Protein AF-A0A2E2TMW9-F1 (afdb_monomer_lite)

Structure (mmCIF, N/CA/C/O backbone):
data_AF-A0A2E2TMW9-F1
#
_entry.id   AF-A0A2E2TMW9-F1
#
loop_
_atom_site.group_PDB
_atom_site.id
_atom_site.type_symbol
_atom_site.label_atom_id
_atom_site.label_alt_id
_atom_site.label_comp_id
_atom_site.label_asym_id
_atom_site.label_entity_id
_atom_site.label_seq_id
_atom_site.pdbx_PDB_ins_code
_atom_site.Cartn_x
_atom_site.Cartn_y
_atom_site.Cartn_z
_atom_site.occupancy
_atom_site.B_iso_or_equiv
_atom_site.auth_seq_id
_atom_site.auth_comp_id
_atom_site.auth_asym_id
_atom_site.auth_atom_id
_atom_site.pdbx_PDB_model_num
ATOM 1 N N . MET A 1 1 ? 79.945 7.217 -1.924 1.00 34.94 1 MET A N 1
ATOM 2 C CA . MET A 1 1 ? 81.058 6.310 -2.303 1.00 34.94 1 MET A CA 1
ATOM 3 C C . MET A 1 1 ? 81.121 5.171 -1.291 1.00 34.94 1 MET A C 1
ATOM 5 O O . MET A 1 1 ? 80.920 5.450 -0.118 1.00 34.94 1 MET A O 1
ATOM 9 N N . PRO A 1 2 ? 81.222 3.909 -1.734 1.00 51.88 2 PRO A N 1
ATOM 10 C CA . PRO A 1 2 ? 79.998 3.141 -1.955 1.00 51.88 2 PRO A CA 1
ATOM 11 C C . PRO A 1 2 ? 79.803 1.956 -1.001 1.00 51.88 2 PRO A C 1
ATOM 13 O O . PRO A 1 2 ? 80.744 1.365 -0.477 1.00 51.88 2 PRO A O 1
ATOM 16 N N . TRP A 1 3 ? 78.522 1.627 -0.842 1.00 29.58 3 TRP A N 1
ATOM 17 C CA . TRP A 1 3 ? 77.993 0.394 -0.279 1.00 29.58 3 TRP A CA 1
ATOM 18 C C . TRP A 1 3 ? 78.174 -0.792 -1.232 1.00 29.58 3 TRP A C 1
ATOM 20 O O . TRP A 1 3 ? 78.265 -0.637 -2.450 1.00 29.58 3 TRP A O 1
ATOM 30 N N . LYS A 1 4 ? 78.235 -1.980 -0.627 1.00 37.50 4 LYS A N 1
ATOM 31 C CA . LYS A 1 4 ? 78.479 -3.278 -1.251 1.00 37.50 4 LYS A CA 1
ATOM 32 C C . LYS A 1 4 ? 77.195 -3.897 -1.818 1.00 37.50 4 LYS A C 1
ATOM 34 O O . LYS A 1 4 ? 76.182 -3.956 -1.138 1.00 37.50 4 LYS A O 1
ATOM 39 N N . SER A 1 5 ? 77.348 -4.406 -3.036 1.00 34.12 5 SER A N 1
ATOM 40 C CA . SER A 1 5 ? 76.892 -5.696 -3.571 1.00 34.12 5 SER A CA 1
ATOM 41 C C . SER A 1 5 ? 75.436 -6.149 -3.406 1.00 34.12 5 SER A C 1
ATOM 43 O O . SER A 1 5 ? 75.001 -6.638 -2.370 1.00 34.12 5 SER A O 1
ATOM 45 N N . LEU A 1 6 ? 74.785 -6.135 -4.568 1.00 30.52 6 LEU A N 1
ATOM 46 C CA . LEU A 1 6 ? 73.664 -6.947 -5.024 1.00 30.52 6 LEU A CA 1
ATOM 47 C C . LEU A 1 6 ? 73.906 -8.459 -4.813 1.00 30.52 6 LEU A C 1
ATOM 49 O O . LEU A 1 6 ? 74.955 -8.982 -5.189 1.00 30.52 6 LEU A O 1
ATOM 53 N N . THR A 1 7 ? 72.910 -9.191 -4.317 1.00 30.06 7 THR A N 1
ATOM 54 C CA . THR A 1 7 ? 72.720 -10.617 -4.637 1.00 30.06 7 THR A CA 1
ATOM 55 C C . THR A 1 7 ? 71.220 -10.888 -4.664 1.00 30.06 7 THR A C 1
ATOM 57 O O . THR A 1 7 ? 70.559 -10.908 -3.632 1.00 30.06 7 THR A O 1
ATOM 60 N N . ILE A 1 8 ? 70.690 -11.033 -5.877 1.00 32.06 8 ILE A N 1
ATOM 61 C CA . ILE A 1 8 ? 69.315 -11.439 -6.162 1.00 32.06 8 ILE A CA 1
ATOM 62 C C . ILE A 1 8 ? 69.319 -12.965 -6.238 1.00 32.06 8 ILE A C 1
ATOM 64 O O . ILE A 1 8 ? 70.022 -13.534 -7.072 1.00 32.06 8 ILE A O 1
ATOM 68 N N . VAL A 1 9 ? 68.536 -13.619 -5.384 1.00 30.58 9 VAL A N 1
ATOM 69 C CA . VAL A 1 9 ? 68.186 -15.035 -5.535 1.00 30.58 9 VAL A CA 1
ATOM 70 C C . VAL A 1 9 ? 66.706 -15.089 -5.892 1.00 30.58 9 VAL A C 1
ATOM 72 O O . VAL A 1 9 ? 65.850 -14.741 -5.083 1.00 30.58 9 VAL A O 1
ATOM 75 N N . MET A 1 10 ? 66.422 -15.492 -7.131 1.00 29.56 10 MET A N 1
ATOM 76 C CA . MET A 1 10 ? 65.091 -15.894 -7.581 1.00 29.56 10 MET A CA 1
ATOM 77 C C . MET A 1 10 ? 64.688 -17.181 -6.858 1.00 29.56 10 MET A C 1
ATOM 79 O O . MET A 1 10 ? 65.389 -18.186 -6.972 1.00 29.56 10 MET A O 1
ATOM 83 N N . PHE A 1 11 ? 63.525 -17.181 -6.212 1.00 27.12 11 PHE A N 1
ATOM 84 C CA . PHE A 1 11 ? 62.758 -18.402 -5.986 1.00 27.12 11 PHE A CA 1
ATOM 85 C C . PHE A 1 11 ? 61.402 -18.260 -6.672 1.00 27.12 11 PHE A C 1
ATOM 87 O O . PHE A 1 11 ? 60.582 -17.421 -6.307 1.00 27.12 11 PHE A O 1
ATOM 94 N N . ILE A 1 12 ? 61.208 -19.083 -7.701 1.00 33.22 12 ILE A N 1
ATOM 95 C CA . ILE A 1 12 ? 59.907 -19.390 -8.283 1.00 33.22 12 ILE A CA 1
ATOM 96 C C . ILE A 1 12 ? 59.265 -20.430 -7.368 1.00 33.22 12 ILE A C 1
ATOM 98 O O . ILE A 1 12 ? 59.800 -21.529 -7.234 1.00 33.22 12 ILE A O 1
ATOM 102 N N . SER A 1 13 ? 58.111 -20.096 -6.797 1.00 27.69 13 SER A N 1
ATOM 103 C CA . SER A 1 13 ? 57.214 -21.062 -6.166 1.00 27.69 13 SER A CA 1
ATOM 104 C C . SER A 1 13 ? 55.786 -20.739 -6.586 1.00 27.69 13 SER A C 1
ATOM 106 O O . SER A 1 13 ? 55.178 -19.794 -6.094 1.00 27.69 13 SER A O 1
ATOM 108 N N . ILE A 1 14 ? 55.267 -21.529 -7.524 1.00 36.78 14 ILE A N 1
ATOM 109 C CA . ILE A 1 14 ? 53.832 -21.663 -7.769 1.00 36.78 14 ILE A CA 1
ATOM 110 C C . ILE A 1 14 ? 53.319 -22.688 -6.758 1.00 36.78 14 ILE A C 1
ATOM 112 O O . ILE A 1 14 ? 53.738 -23.843 -6.803 1.00 36.78 14 ILE A O 1
ATOM 116 N N . LEU A 1 15 ? 52.405 -22.276 -5.878 1.00 28.11 15 LEU A N 1
ATOM 117 C CA . LEU A 1 15 ? 51.431 -23.170 -5.253 1.00 28.11 15 LEU A CA 1
ATOM 118 C C . LEU A 1 15 ? 50.238 -22.364 -4.726 1.00 28.11 15 LEU A C 1
ATOM 120 O O . LEU A 1 15 ? 50.381 -21.406 -3.974 1.00 28.11 15 LEU A O 1
ATOM 124 N N . VAL A 1 16 ? 49.066 -22.775 -5.198 1.00 38.34 16 VAL A N 1
ATOM 125 C CA . VAL A 1 16 ? 47.732 -22.291 -4.852 1.00 38.34 16 VAL A CA 1
ATOM 126 C C . VAL A 1 16 ? 47.323 -22.864 -3.494 1.00 38.34 16 VAL A C 1
ATOM 128 O O . VAL A 1 16 ? 47.283 -24.081 -3.353 1.00 38.34 16 VAL A O 1
ATOM 131 N N . SER A 1 17 ? 46.959 -22.002 -2.543 1.00 32.59 17 SER A N 1
ATOM 132 C CA . SER A 1 17 ? 45.910 -22.232 -1.530 1.00 32.59 17 SER A CA 1
ATOM 133 C C . SER A 1 17 ? 45.761 -20.969 -0.679 1.00 32.59 17 SER A C 1
ATOM 135 O O . SER A 1 17 ? 46.755 -20.459 -0.166 1.00 32.59 17 SER A O 1
ATOM 137 N N . GLY A 1 18 ? 44.537 -20.452 -0.570 1.00 38.44 18 GLY A N 1
ATOM 138 C CA . GLY A 1 18 ? 44.240 -19.172 0.065 1.00 38.44 18 GLY A CA 1
ATOM 139 C C . GLY A 1 18 ? 44.622 -19.085 1.542 1.00 38.44 18 GLY A C 1
ATOM 140 O O . GLY A 1 18 ? 44.447 -20.040 2.286 1.00 38.44 18 GLY A O 1
ATOM 141 N N . TYR A 1 19 ? 45.089 -17.901 1.932 1.00 31.44 19 TYR A N 1
ATOM 142 C CA . TYR A 1 19 ? 44.951 -17.299 3.257 1.00 31.44 19 TYR A CA 1
ATOM 143 C C . TYR A 1 19 ? 45.077 -15.781 3.079 1.00 31.44 19 TYR A C 1
ATOM 145 O O . TYR A 1 19 ? 46.016 -15.297 2.446 1.00 31.44 19 TYR A O 1
ATOM 153 N N . PHE A 1 20 ? 44.103 -15.042 3.610 1.00 37.00 20 PHE A N 1
ATOM 154 C CA . PHE A 1 20 ? 44.115 -13.585 3.694 1.00 37.00 20 PHE A CA 1
ATOM 155 C C . PHE A 1 20 ? 45.328 -13.125 4.512 1.00 37.00 20 PHE A C 1
ATOM 157 O O . PHE A 1 20 ? 45.448 -13.467 5.688 1.00 37.00 20 PHE A O 1
ATOM 164 N N . TYR A 1 21 ? 46.210 -12.328 3.910 1.00 31.06 21 TYR A N 1
ATOM 165 C CA . TYR A 1 21 ? 47.192 -11.541 4.651 1.00 31.06 21 TYR A CA 1
ATOM 166 C C . TYR A 1 21 ? 46.610 -10.147 4.891 1.00 31.06 21 TYR A C 1
ATOM 168 O O . TYR A 1 21 ? 46.721 -9.264 4.045 1.00 31.06 21 TYR A O 1
ATOM 176 N N . PHE A 1 22 ? 46.018 -9.935 6.067 1.00 38.12 22 PHE A N 1
ATOM 177 C CA . PHE A 1 22 ? 45.930 -8.589 6.630 1.00 38.12 22 PHE A CA 1
ATOM 178 C C . PHE A 1 22 ? 47.346 -8.174 7.044 1.00 38.12 22 PHE A C 1
ATOM 180 O O . PHE A 1 22 ? 47.905 -8.709 8.001 1.00 38.12 22 PHE A O 1
ATOM 187 N N . SER A 1 23 ? 47.956 -7.251 6.299 1.00 31.08 23 SER A N 1
ATOM 188 C CA . SER A 1 23 ? 49.197 -6.594 6.716 1.00 31.08 23 SER A CA 1
ATOM 189 C C . SER A 1 23 ? 48.853 -5.365 7.569 1.00 31.08 23 SER A C 1
ATOM 191 O O . SER A 1 23 ? 48.235 -4.437 7.047 1.00 31.08 23 SER A O 1
ATOM 193 N N . PRO A 1 24 ? 49.281 -5.280 8.844 1.00 34.59 24 PRO A N 1
ATOM 194 C CA . PRO A 1 24 ? 49.076 -4.089 9.676 1.00 34.59 24 PRO A CA 1
ATOM 195 C C . PRO A 1 24 ? 49.972 -2.904 9.269 1.00 34.59 24 PRO A C 1
ATOM 197 O O . PRO A 1 24 ? 49.915 -1.843 9.884 1.00 34.59 24 PRO A O 1
ATOM 200 N N . PHE A 1 25 ? 50.831 -3.066 8.258 1.00 32.53 25 PHE A N 1
ATOM 201 C CA . PHE A 1 25 ? 51.884 -2.099 7.934 1.00 32.53 25 PHE A CA 1
ATOM 202 C C . PHE A 1 25 ? 51.445 -0.932 7.035 1.00 32.53 25 PHE A C 1
ATOM 204 O O . PHE A 1 25 ? 52.244 -0.036 6.784 1.00 32.53 25 PHE A O 1
ATOM 211 N N . VAL A 1 26 ? 50.187 -0.901 6.582 1.00 42.41 26 VAL A N 1
ATOM 212 C CA . VAL A 1 26 ? 49.644 0.216 5.778 1.00 42.41 26 VAL A CA 1
ATOM 213 C C . VAL A 1 26 ? 49.027 1.319 6.659 1.00 42.41 26 VAL A C 1
ATOM 215 O O . VAL A 1 26 ? 48.843 2.446 6.213 1.00 42.41 26 VAL A O 1
ATOM 218 N N . PHE A 1 27 ? 48.783 1.058 7.949 1.00 37.12 27 PHE A N 1
ATOM 219 C CA . PHE A 1 27 ? 48.045 1.990 8.814 1.00 37.12 27 PHE A CA 1
ATOM 220 C C . PHE A 1 27 ? 48.839 3.228 9.274 1.00 37.12 27 PHE A C 1
ATOM 222 O O . PHE A 1 27 ? 48.240 4.197 9.729 1.00 37.12 27 PHE A O 1
ATOM 229 N N . LEU A 1 28 ? 50.171 3.228 9.153 1.00 36.16 28 LEU A N 1
ATOM 230 C CA . LEU A 1 28 ? 51.030 4.283 9.715 1.00 36.16 28 LEU A CA 1
ATOM 231 C C . LEU A 1 28 ? 51.406 5.413 8.742 1.00 36.16 28 LEU A C 1
ATOM 233 O O . LEU A 1 28 ? 51.935 6.419 9.194 1.00 36.16 28 LEU A O 1
ATOM 237 N N . ASN A 1 29 ? 51.056 5.310 7.454 1.00 36.38 29 ASN A N 1
ATOM 238 C CA . ASN A 1 29 ? 51.179 6.426 6.497 1.00 36.38 29 ASN A CA 1
ATOM 239 C C . ASN A 1 29 ? 49.845 7.162 6.256 1.00 36.38 29 ASN A C 1
ATOM 241 O O . ASN A 1 29 ? 49.767 8.047 5.410 1.00 36.38 29 ASN A O 1
ATOM 245 N N . ARG A 1 30 ? 48.783 6.803 6.990 1.00 49.75 30 ARG A N 1
ATOM 246 C CA . ARG A 1 30 ? 47.387 7.149 6.670 1.00 49.75 30 ARG A CA 1
ATOM 247 C C . ARG A 1 30 ? 46.986 8.610 6.960 1.00 49.75 30 ARG A C 1
ATOM 249 O O . ARG A 1 30 ? 45.832 8.947 6.737 1.00 49.75 30 ARG A O 1
ATOM 256 N N . VAL A 1 31 ? 47.889 9.467 7.458 1.00 47.03 31 VAL A N 1
ATOM 257 C CA . VAL A 1 31 ? 47.536 10.816 7.968 1.00 47.03 31 VAL A CA 1
ATOM 258 C C . VAL A 1 31 ? 48.386 11.971 7.395 1.00 47.03 31 VAL A C 1
ATOM 260 O O . VAL A 1 31 ? 48.026 13.124 7.595 1.00 47.03 31 VAL A O 1
ATOM 263 N N . GLU A 1 32 ? 49.476 11.737 6.651 1.00 50.75 32 GLU A N 1
ATOM 264 C CA . GLU A 1 32 ? 50.462 12.819 6.416 1.00 50.75 32 GLU A CA 1
ATOM 265 C C . GLU A 1 32 ? 50.444 13.536 5.050 1.00 50.75 32 GLU A C 1
ATOM 267 O O . GLU A 1 32 ? 51.044 14.605 4.960 1.00 50.75 32 GLU A O 1
ATOM 272 N N . SER A 1 33 ? 49.773 13.049 3.995 1.00 56.66 33 SER A N 1
ATOM 273 C CA . SER A 1 33 ? 49.903 13.671 2.656 1.00 56.66 33 SER A CA 1
ATOM 274 C C . SER A 1 33 ? 48.793 14.645 2.244 1.00 56.66 33 SER A C 1
ATOM 276 O O . SER A 1 33 ? 49.037 15.475 1.374 1.00 56.66 33 SER A O 1
ATOM 278 N N . GLY A 1 34 ? 47.587 14.573 2.823 1.00 62.19 34 GLY A N 1
ATOM 279 C CA . GLY A 1 34 ? 46.435 15.372 2.364 1.00 62.19 34 GLY A CA 1
ATOM 280 C C . GLY A 1 34 ? 45.971 15.063 0.930 1.00 62.19 34 GLY A C 1
ATOM 281 O O . GLY A 1 34 ? 45.091 15.749 0.421 1.00 62.19 34 GLY A O 1
ATOM 282 N N . GLU A 1 35 ? 46.550 14.045 0.287 1.00 75.31 35 GLU A N 1
ATOM 283 C CA . GLU A 1 35 ? 46.150 13.568 -1.035 1.00 75.31 35 GLU A CA 1
ATOM 284 C C . GLU A 1 35 ? 45.103 12.451 -0.906 1.00 75.31 35 GLU A C 1
ATOM 286 O O . GLU A 1 35 ? 45.213 11.620 0.007 1.00 75.31 35 GLU A O 1
ATOM 291 N N . PRO A 1 36 ? 44.109 12.405 -1.809 1.00 83.12 36 PRO A N 1
ATOM 292 C CA . PRO A 1 36 ? 43.132 11.327 -1.842 1.00 83.12 36 PRO A CA 1
ATOM 293 C C . PRO A 1 36 ? 43.779 9.946 -2.003 1.00 83.12 36 PRO A C 1
ATOM 295 O O . PRO A 1 36 ? 44.770 9.781 -2.717 1.00 83.12 36 PRO A O 1
ATOM 298 N N . GLN A 1 37 ? 43.222 8.942 -1.326 1.00 87.75 37 GLN A N 1
ATOM 299 C CA . GLN A 1 37 ? 43.720 7.566 -1.349 1.00 87.75 37 GLN A CA 1
ATOM 300 C C . GLN A 1 37 ? 42.972 6.737 -2.393 1.00 87.75 37 GLN A C 1
ATOM 302 O O . GLN A 1 37 ? 41.764 6.877 -2.547 1.00 87.75 37 GLN A O 1
ATOM 307 N N . ALA A 1 38 ? 43.677 5.823 -3.062 1.00 93.38 38 ALA A N 1
ATOM 308 C CA . ALA A 1 38 ? 43.037 4.847 -3.936 1.00 93.38 38 ALA A CA 1
ATOM 309 C C . ALA A 1 38 ? 42.297 3.779 -3.107 1.00 93.38 38 ALA A C 1
ATOM 311 O O . ALA A 1 38 ? 42.906 3.108 -2.269 1.00 93.38 38 ALA A O 1
ATOM 312 N N . LEU A 1 39 ? 41.001 3.611 -3.365 1.00 95.06 39 LEU A N 1
ATOM 313 C CA . LEU A 1 39 ? 40.138 2.569 -2.809 1.00 95.06 39 LEU A CA 1
ATOM 314 C C . LEU A 1 39 ? 39.858 1.516 -3.881 1.00 95.06 39 LEU A C 1
ATOM 316 O O . LEU A 1 39 ? 39.553 1.859 -5.021 1.00 95.06 39 LEU A O 1
ATOM 320 N N . PHE A 1 40 ? 39.944 0.233 -3.528 1.00 95.19 40 PHE A N 1
ATOM 321 C CA . PHE A 1 40 ? 39.734 -0.868 -4.467 1.00 95.19 40 PHE A CA 1
ATOM 322 C C . PHE A 1 40 ? 38.542 -1.716 -4.041 1.00 95.19 40 PHE A C 1
ATOM 324 O O . PHE A 1 40 ? 38.602 -2.379 -3.011 1.00 95.19 40 PHE A O 1
ATOM 331 N N . VAL A 1 41 ? 37.488 -1.739 -4.857 1.00 96.50 41 VAL A N 1
ATOM 332 C CA . VAL A 1 41 ? 36.241 -2.453 -4.546 1.00 96.50 41 VAL A CA 1
ATOM 333 C C . VAL A 1 41 ? 35.978 -3.515 -5.609 1.00 96.50 41 VAL A C 1
ATOM 335 O O . VAL A 1 41 ? 35.928 -3.221 -6.804 1.00 96.50 41 VAL A O 1
ATOM 338 N N . ASP A 1 42 ? 35.828 -4.769 -5.191 1.00 95.75 42 ASP A N 1
ATOM 339 C CA . ASP A 1 42 ? 35.560 -5.906 -6.077 1.00 95.75 42 ASP A CA 1
ATOM 340 C C . ASP A 1 42 ? 34.051 -6.187 -6.141 1.00 95.75 42 ASP A C 1
ATOM 342 O O . ASP A 1 42 ? 33.489 -6.882 -5.289 1.00 95.75 42 ASP A O 1
ATOM 346 N N . LEU A 1 43 ? 33.393 -5.615 -7.152 1.00 95.69 43 LEU A N 1
ATOM 347 C CA . LEU A 1 43 ? 31.945 -5.711 -7.333 1.00 95.69 43 LEU A CA 1
ATOM 348 C C . LEU A 1 43 ? 31.574 -7.050 -7.979 1.00 95.69 43 LEU A C 1
ATOM 350 O O . LEU A 1 43 ? 32.095 -7.410 -9.040 1.00 95.69 43 LEU A O 1
ATOM 354 N N . LYS A 1 44 ? 30.666 -7.795 -7.342 1.00 93.56 44 LYS A N 1
ATOM 355 C CA . LYS A 1 44 ? 30.315 -9.167 -7.736 1.00 93.56 44 LYS A CA 1
ATOM 356 C C . LYS A 1 44 ? 29.085 -9.208 -8.614 1.00 93.56 44 LYS A C 1
ATOM 358 O O . LYS A 1 44 ? 28.161 -8.441 -8.415 1.00 93.56 44 LYS A O 1
ATOM 363 N N . ASP A 1 45 ? 29.071 -10.158 -9.541 1.00 90.62 45 ASP A N 1
ATOM 364 C CA . ASP A 1 45 ? 27.898 -10.451 -10.363 1.00 90.62 45 ASP A CA 1
ATOM 365 C C . ASP A 1 45 ? 26.663 -10.743 -9.490 1.00 90.62 45 ASP A C 1
ATOM 367 O O . ASP A 1 45 ? 26.781 -11.405 -8.456 1.00 90.62 45 ASP A O 1
ATOM 371 N N . GLY A 1 46 ? 25.498 -10.229 -9.896 1.00 84.69 46 GLY A N 1
ATOM 372 C CA . GLY A 1 46 ? 24.235 -10.346 -9.152 1.00 84.69 46 GLY A CA 1
ATOM 373 C C . GLY A 1 46 ? 24.058 -9.368 -7.982 1.00 84.69 46 GLY A C 1
ATOM 374 O O . GLY A 1 46 ? 23.147 -9.548 -7.175 1.00 84.69 46 GLY A O 1
ATOM 375 N N . TYR A 1 47 ? 24.926 -8.361 -7.838 1.00 91.00 47 TYR A N 1
ATOM 376 C CA . TYR A 1 47 ? 24.665 -7.250 -6.921 1.00 91.00 47 TYR A CA 1
ATOM 377 C C . TYR A 1 47 ? 23.593 -6.325 -7.492 1.00 91.00 47 TYR A C 1
ATOM 379 O O . TYR A 1 47 ? 23.774 -5.777 -8.571 1.00 91.00 47 TYR A O 1
ATOM 387 N N . ASN A 1 48 ? 22.547 -6.074 -6.707 1.00 86.75 48 ASN A N 1
ATOM 388 C CA . ASN A 1 48 ? 21.635 -4.970 -6.975 1.00 86.75 48 ASN A CA 1
ATOM 389 C C . ASN A 1 48 ? 22.191 -3.642 -6.416 1.00 86.75 48 ASN A C 1
ATOM 391 O O . ASN A 1 48 ? 23.173 -3.640 -5.668 1.00 86.75 48 ASN A O 1
ATOM 395 N N . HIS A 1 49 ? 21.537 -2.508 -6.687 1.00 88.50 49 HIS A N 1
ATOM 396 C CA . HIS A 1 49 ? 21.951 -1.192 -6.172 1.00 88.50 49 HIS A CA 1
ATOM 397 C C . HIS A 1 49 ? 22.171 -1.142 -4.652 1.00 88.50 49 HIS A C 1
ATOM 399 O O . HIS A 1 49 ? 23.108 -0.492 -4.192 1.00 88.50 49 HIS A O 1
ATOM 405 N N . LYS A 1 50 ? 21.370 -1.867 -3.861 1.00 88.50 50 LYS A N 1
ATOM 406 C CA . LYS A 1 50 ? 21.558 -1.947 -2.405 1.00 88.50 50 LYS A CA 1
ATOM 407 C C . LYS A 1 50 ? 22.838 -2.701 -2.034 1.00 88.50 50 LYS A C 1
ATOM 409 O O . LYS A 1 50 ? 23.582 -2.253 -1.166 1.00 88.50 50 LYS A O 1
ATOM 414 N N . ALA A 1 51 ? 23.111 -3.830 -2.687 1.00 91.19 51 ALA A N 1
ATOM 415 C CA . ALA A 1 51 ? 24.340 -4.594 -2.477 1.00 91.19 51 ALA A CA 1
ATOM 416 C C . ALA A 1 51 ? 25.584 -3.820 -2.948 1.00 91.19 51 ALA A C 1
ATOM 418 O O . ALA A 1 51 ? 26.604 -3.840 -2.260 1.00 91.19 51 ALA A O 1
ATOM 419 N N . LEU A 1 52 ? 25.484 -3.094 -4.069 1.00 93.75 52 LEU A N 1
ATOM 420 C CA . LEU A 1 52 ? 26.515 -2.162 -4.536 1.00 93.75 52 LEU A CA 1
ATOM 421 C C . LEU A 1 52 ? 26.786 -1.074 -3.496 1.00 93.75 52 LEU A C 1
ATOM 423 O O . LEU A 1 52 ? 27.936 -0.877 -3.110 1.00 93.75 52 LEU A O 1
ATOM 427 N N . SER A 1 53 ? 25.725 -0.423 -3.013 1.00 94.25 53 SER A N 1
ATOM 428 C CA . SER A 1 53 ? 25.803 0.628 -1.999 1.00 94.25 53 SER A CA 1
ATOM 429 C C . SER A 1 53 ? 26.520 0.148 -0.745 1.00 94.25 53 SER A C 1
ATOM 431 O O . SER A 1 53 ? 27.402 0.843 -0.261 1.00 94.25 53 SER A O 1
ATOM 433 N N . TYR A 1 54 ? 26.185 -1.046 -0.250 1.00 93.31 54 TYR A N 1
ATOM 434 C CA . TYR A 1 54 ? 26.823 -1.613 0.936 1.00 93.31 54 TYR A CA 1
ATOM 435 C C . TYR A 1 54 ? 28.304 -1.939 0.689 1.00 93.31 54 TYR A C 1
ATOM 437 O O . TYR A 1 54 ? 29.164 -1.557 1.475 1.00 93.31 54 TYR A O 1
ATOM 445 N N . ALA A 1 55 ? 28.620 -2.612 -0.424 1.00 94.19 55 ALA A N 1
ATOM 446 C CA . ALA A 1 55 ? 29.990 -3.025 -0.729 1.00 94.19 55 ALA A CA 1
ATOM 447 C C . ALA A 1 55 ? 30.939 -1.834 -0.937 1.00 94.19 55 ALA A C 1
ATOM 449 O O . ALA A 1 55 ? 32.106 -1.897 -0.562 1.00 94.19 55 ALA A O 1
ATOM 450 N N . ILE A 1 56 ? 30.448 -0.755 -1.545 1.00 95.88 56 ILE A N 1
ATOM 451 C CA . ILE A 1 56 ? 31.219 0.476 -1.742 1.00 95.88 56 ILE A CA 1
ATOM 452 C C . ILE A 1 56 ? 31.255 1.285 -0.446 1.00 95.88 56 ILE A C 1
ATOM 454 O O . ILE A 1 56 ? 32.319 1.750 -0.041 1.00 95.88 56 ILE A O 1
ATOM 458 N N . GLY A 1 57 ? 30.106 1.423 0.215 1.00 94.81 57 GLY A N 1
ATOM 459 C CA . GLY A 1 57 ? 29.968 2.177 1.452 1.00 94.81 57 GLY A CA 1
ATOM 460 C C . GLY A 1 57 ? 30.865 1.652 2.569 1.00 94.81 57 GLY A C 1
ATOM 461 O O . GLY A 1 57 ? 31.435 2.457 3.299 1.00 94.81 57 GLY A O 1
ATOM 462 N N . GLU A 1 58 ? 31.082 0.336 2.652 1.00 93.38 58 GLU A N 1
ATOM 463 C CA . GLU A 1 58 ? 32.016 -0.276 3.608 1.00 93.38 58 GLU A CA 1
ATOM 464 C C . GLU A 1 58 ? 33.464 0.216 3.409 1.00 93.38 58 GLU A C 1
ATOM 466 O O . GLU A 1 58 ? 34.150 0.530 4.382 1.00 93.38 58 GLU A O 1
ATOM 471 N N . GLU A 1 59 ? 33.917 0.356 2.159 1.00 93.81 59 GLU A N 1
ATOM 472 C CA . GLU A 1 59 ? 35.278 0.809 1.826 1.00 93.81 59 GLU A CA 1
ATOM 473 C C . GLU A 1 59 ? 35.444 2.332 1.960 1.00 93.81 59 GLU A C 1
ATOM 475 O O . GLU A 1 59 ? 36.512 2.816 2.349 1.00 93.81 59 GLU A O 1
ATOM 480 N N . PHE A 1 60 ? 34.384 3.097 1.683 1.00 93.62 60 PHE A N 1
ATOM 481 C CA . PHE A 1 60 ? 34.360 4.556 1.839 1.00 93.62 60 PHE A CA 1
ATOM 482 C C . PHE A 1 60 ? 34.047 5.022 3.271 1.00 93.62 60 PHE A C 1
ATOM 484 O O . PHE A 1 60 ? 34.331 6.169 3.619 1.00 93.62 60 PHE A O 1
ATOM 491 N N . GLY A 1 61 ? 33.472 4.157 4.109 1.00 92.62 61 GLY A N 1
ATOM 492 C CA . GLY A 1 61 ? 32.948 4.523 5.426 1.00 92.62 61 GLY A CA 1
ATOM 493 C C . GLY A 1 61 ? 31.671 5.370 5.362 1.00 92.62 61 GLY A C 1
ATOM 494 O O . GLY A 1 61 ? 31.494 6.258 6.196 1.00 92.62 61 GLY A O 1
ATOM 495 N N . TRP A 1 62 ? 30.814 5.133 4.367 1.00 94.06 62 TRP A N 1
ATOM 496 C CA . TRP A 1 62 ? 29.561 5.868 4.170 1.00 94.06 62 TRP A CA 1
ATOM 497 C C . TRP A 1 62 ? 28.542 5.625 5.286 1.00 94.06 62 TRP A C 1
ATOM 499 O O . TRP A 1 62 ? 28.425 4.526 5.830 1.00 94.06 62 TRP A O 1
ATOM 509 N N . GLY A 1 63 ? 27.793 6.679 5.618 1.00 90.19 63 GLY A N 1
ATOM 510 C CA . GLY A 1 63 ? 26.607 6.586 6.466 1.00 90.19 63 GLY A CA 1
ATOM 511 C C . GLY A 1 63 ? 25.339 6.301 5.657 1.00 90.19 63 GLY A C 1
ATOM 512 O O . GLY A 1 63 ? 25.355 6.281 4.428 1.00 90.19 63 GLY A O 1
ATOM 513 N N . MET A 1 64 ? 24.208 6.150 6.353 1.00 90.50 64 MET A N 1
ATOM 514 C CA . MET A 1 64 ? 22.907 5.872 5.721 1.00 90.50 64 MET A CA 1
ATOM 515 C C . MET A 1 64 ? 22.507 6.924 4.671 1.00 90.50 64 MET A C 1
ATOM 517 O O . MET A 1 64 ? 21.915 6.574 3.652 1.00 90.50 64 MET A O 1
ATOM 521 N N . ASP A 1 65 ? 22.838 8.199 4.899 1.00 92.00 65 ASP A N 1
ATOM 522 C CA . ASP A 1 65 ? 22.513 9.287 3.969 1.00 92.00 65 ASP A CA 1
ATOM 523 C C . ASP A 1 65 ? 23.323 9.190 2.668 1.00 92.00 65 ASP A C 1
ATOM 525 O O . ASP A 1 65 ? 22.766 9.343 1.582 1.00 92.00 65 ASP A O 1
ATOM 529 N N . ASP A 1 66 ? 24.616 8.870 2.760 1.00 93.69 66 ASP A N 1
ATOM 530 C CA . ASP A 1 66 ? 25.493 8.691 1.598 1.00 93.69 66 ASP A CA 1
ATOM 531 C C . ASP A 1 66 ? 25.105 7.447 0.789 1.00 93.69 66 ASP A C 1
ATOM 533 O O . ASP A 1 66 ? 25.068 7.489 -0.440 1.00 93.69 66 ASP A O 1
ATOM 537 N N . GLU A 1 67 ? 24.749 6.351 1.468 1.00 92.31 67 GLU A N 1
ATOM 538 C CA . GLU A 1 67 ? 24.227 5.138 0.826 1.00 92.31 67 GLU A CA 1
ATOM 539 C C . GLU A 1 67 ? 22.918 5.406 0.073 1.00 92.31 67 GLU A C 1
ATOM 541 O O . GLU A 1 67 ? 22.705 4.892 -1.031 1.00 92.31 67 GLU A O 1
ATOM 546 N N . LYS A 1 68 ? 22.028 6.221 0.650 1.00 89.75 68 LYS A N 1
ATOM 547 C CA . LYS A 1 68 ? 20.783 6.632 -0.004 1.00 89.75 68 LYS A CA 1
ATOM 548 C C . LYS A 1 68 ? 21.069 7.515 -1.220 1.00 89.75 68 LYS A C 1
ATOM 550 O O . LYS A 1 68 ? 20.544 7.240 -2.298 1.00 89.75 68 LYS A O 1
ATOM 555 N N . LEU A 1 69 ? 21.943 8.511 -1.067 1.00 92.38 69 LEU A N 1
ATOM 556 C CA . LEU A 1 69 ? 22.382 9.387 -2.156 1.00 92.38 69 LEU A CA 1
ATOM 557 C C . LEU A 1 69 ? 23.015 8.594 -3.303 1.00 92.38 69 LEU A C 1
ATOM 559 O O . LEU A 1 69 ? 22.721 8.863 -4.465 1.00 92.38 69 LEU A O 1
ATOM 563 N N . PHE A 1 70 ? 23.850 7.598 -2.996 1.00 95.25 70 PHE A N 1
ATOM 564 C CA . PHE A 1 70 ? 24.437 6.712 -3.999 1.00 95.25 70 PHE A CA 1
ATOM 565 C C . PHE A 1 70 ? 23.359 5.951 -4.775 1.00 95.25 70 PHE A C 1
ATOM 567 O O . PHE A 1 70 ? 23.382 5.943 -6.005 1.00 95.25 70 PHE A O 1
ATOM 574 N N . GLN A 1 71 ? 22.409 5.330 -4.068 1.00 91.62 71 GLN A N 1
ATOM 575 C CA . GLN A 1 71 ? 21.331 4.557 -4.690 1.00 91.62 71 GLN A CA 1
ATOM 576 C C . GLN A 1 71 ? 20.442 5.428 -5.585 1.00 91.62 71 GLN A C 1
ATOM 578 O O . GLN A 1 71 ? 20.072 5.003 -6.678 1.00 91.62 71 GLN A O 1
ATOM 583 N N . GLU A 1 72 ? 20.120 6.650 -5.164 1.00 90.31 72 GLU A N 1
ATOM 584 C CA . GLU A 1 72 ? 19.374 7.609 -5.986 1.00 90.31 72 GLU A CA 1
ATOM 585 C C . GLU A 1 72 ? 20.184 8.053 -7.213 1.00 90.31 72 GLU A C 1
ATOM 587 O O . GLU A 1 72 ? 19.665 8.050 -8.334 1.00 90.31 72 GLU A O 1
ATOM 592 N N . ALA A 1 73 ? 21.470 8.364 -7.025 1.00 93.56 73 ALA A N 1
ATOM 593 C CA . ALA A 1 73 ? 22.347 8.810 -8.101 1.00 93.56 73 ALA A CA 1
ATOM 594 C C . ALA A 1 73 ? 22.555 7.729 -9.166 1.00 93.56 73 ALA A C 1
ATOM 596 O O . ALA A 1 73 ? 22.407 8.012 -10.353 1.00 93.56 73 ALA A O 1
ATOM 597 N N . ILE A 1 74 ? 22.861 6.487 -8.774 1.00 93.00 74 ILE A N 1
ATOM 598 C CA . ILE A 1 74 ? 23.121 5.410 -9.738 1.00 93.00 74 ILE A CA 1
ATOM 599 C C . ILE A 1 74 ? 21.881 5.073 -10.568 1.00 93.00 74 ILE A C 1
ATOM 601 O O . ILE A 1 74 ? 22.008 4.865 -11.773 1.00 93.00 74 ILE A O 1
ATOM 605 N N . ARG A 1 75 ? 20.678 5.120 -9.980 1.00 90.56 75 ARG A N 1
ATOM 606 C CA . ARG A 1 75 ? 19.412 4.950 -10.712 1.00 90.56 75 ARG A CA 1
ATOM 607 C C . ARG A 1 75 ? 19.232 6.020 -11.783 1.00 90.56 75 ARG A C 1
ATOM 609 O O . ARG A 1 75 ? 19.014 5.685 -12.947 1.00 90.56 75 ARG A O 1
ATOM 616 N N . GLY A 1 76 ? 19.356 7.290 -11.392 1.00 90.44 76 GLY A N 1
ATOM 617 C CA . GLY A 1 76 ? 19.180 8.427 -12.296 1.00 90.44 76 GLY A CA 1
ATOM 618 C C . GLY A 1 76 ? 20.226 8.453 -13.409 1.00 90.44 76 GLY A C 1
ATOM 619 O O . GLY A 1 76 ? 19.873 8.490 -14.582 1.00 90.44 76 GLY A O 1
ATOM 620 N N . ILE A 1 77 ? 21.509 8.338 -13.053 1.00 93.56 77 ILE A N 1
ATOM 621 C CA . ILE A 1 77 ? 22.622 8.384 -14.014 1.00 93.56 77 ILE A CA 1
ATOM 622 C C . ILE A 1 77 ? 22.528 7.230 -15.016 1.00 93.56 77 ILE A C 1
ATOM 624 O O . ILE A 1 77 ? 22.706 7.444 -16.214 1.00 93.56 77 ILE A O 1
ATOM 628 N N . THR A 1 78 ? 22.226 6.012 -14.554 1.00 92.06 78 THR A N 1
ATOM 629 C CA . THR A 1 78 ? 22.072 4.859 -15.454 1.00 92.06 78 THR A CA 1
ATOM 630 C C . THR A 1 78 ? 20.910 5.068 -16.421 1.00 92.06 78 THR A C 1
ATOM 632 O O . THR A 1 78 ? 21.048 4.805 -17.617 1.00 92.06 78 THR A O 1
ATOM 635 N N . TRP A 1 79 ? 19.770 5.556 -15.924 1.00 92.06 79 TRP A N 1
ATOM 636 C CA . TRP A 1 79 ? 18.608 5.836 -16.761 1.00 92.06 79 TRP A CA 1
ATOM 637 C C . TRP A 1 79 ? 18.900 6.918 -17.799 1.00 92.06 79 TRP A C 1
ATOM 639 O O . TRP A 1 79 ? 18.631 6.721 -18.982 1.00 92.06 79 TRP A O 1
ATOM 649 N N . ASP A 1 80 ? 19.491 8.036 -17.388 1.00 92.06 80 ASP A N 1
ATOM 650 C CA . ASP A 1 80 ? 19.839 9.137 -18.285 1.00 92.06 80 ASP A CA 1
ATOM 651 C C . ASP A 1 80 ? 20.835 8.700 -19.364 1.00 92.06 80 ASP A C 1
ATOM 653 O O . ASP A 1 80 ? 20.712 9.108 -20.521 1.00 92.06 80 ASP A O 1
ATOM 657 N N . ALA A 1 81 ? 21.783 7.828 -19.009 1.00 91.69 81 ALA A N 1
ATOM 658 C CA . ALA A 1 81 ? 22.771 7.298 -19.940 1.00 91.69 81 ALA A CA 1
ATOM 659 C C . ALA A 1 81 ? 22.170 6.334 -20.978 1.00 91.69 81 ALA A C 1
ATOM 661 O O . ALA A 1 81 ? 22.601 6.348 -22.132 1.00 91.69 81 ALA A O 1
ATOM 662 N N . TYR A 1 82 ? 21.198 5.498 -20.589 1.00 91.75 82 TYR A N 1
ATOM 663 C CA . TYR A 1 82 ? 20.787 4.343 -21.399 1.00 91.75 82 TYR A CA 1
ATOM 664 C C . TYR A 1 82 ? 19.312 4.298 -21.812 1.00 91.75 82 TYR A C 1
ATOM 666 O O . TYR A 1 82 ? 18.951 3.399 -22.570 1.00 91.75 82 TYR A O 1
ATOM 674 N N . ASN A 1 83 ? 18.451 5.233 -21.396 1.00 92.06 83 ASN A N 1
ATOM 675 C CA . ASN A 1 83 ? 17.009 5.147 -21.682 1.00 92.06 83 ASN A CA 1
ATOM 676 C C . ASN A 1 83 ? 16.676 5.000 -23.180 1.00 92.06 83 ASN A C 1
ATOM 678 O O . ASN A 1 83 ? 15.823 4.186 -23.531 1.00 92.06 83 ASN A O 1
ATOM 682 N N . GLN A 1 84 ? 17.373 5.716 -24.070 1.00 93.50 84 GLN A N 1
ATOM 683 C CA . GLN A 1 84 ? 17.142 5.627 -25.515 1.00 93.50 84 GLN A CA 1
ATOM 684 C C . GLN A 1 84 ? 17.629 4.293 -26.086 1.00 93.50 84 GLN A C 1
ATOM 686 O O . GLN A 1 84 ? 16.923 3.668 -26.872 1.00 93.50 84 GLN A O 1
ATOM 691 N N . ASP A 1 85 ? 18.804 3.827 -25.659 1.00 93.69 85 ASP A N 1
ATOM 692 C CA . ASP A 1 85 ? 19.355 2.549 -26.116 1.00 93.69 85 ASP A CA 1
ATOM 693 C C . ASP A 1 85 ? 18.466 1.374 -25.666 1.00 93.69 85 ASP A C 1
ATOM 695 O O . ASP A 1 85 ? 18.212 0.445 -26.435 1.00 93.69 85 ASP A O 1
ATOM 699 N N . ILE A 1 86 ? 17.960 1.428 -24.428 1.00 93.56 86 ILE A N 1
ATOM 700 C CA . ILE A 1 86 ? 17.031 0.435 -23.878 1.00 93.56 86 ILE A CA 1
ATOM 701 C C . ILE A 1 86 ? 15.705 0.475 -24.642 1.00 93.56 86 ILE A C 1
ATOM 703 O O . ILE A 1 86 ? 15.188 -0.583 -25.001 1.00 93.56 86 ILE A O 1
ATOM 707 N N . LEU A 1 87 ? 15.174 1.668 -24.934 1.00 94.69 87 LEU A N 1
ATOM 708 C CA . LEU A 1 87 ? 13.966 1.829 -25.742 1.00 94.69 87 LEU A CA 1
ATOM 709 C C . LEU A 1 87 ? 14.129 1.174 -27.117 1.00 94.69 87 LEU A C 1
ATOM 711 O O . LEU A 1 87 ? 13.257 0.414 -27.534 1.00 94.69 87 LEU A O 1
ATOM 715 N N . GLU A 1 88 ? 15.225 1.447 -27.828 1.00 95.81 88 GLU A N 1
ATOM 716 C CA . GLU A 1 88 ? 15.480 0.862 -29.150 1.00 95.81 88 GLU A CA 1
ATOM 717 C C . GLU A 1 88 ? 15.589 -0.662 -29.090 1.00 95.81 88 GLU A C 1
ATOM 719 O O . GLU A 1 88 ? 14.995 -1.363 -29.914 1.00 95.81 88 GLU A O 1
ATOM 724 N N . TYR A 1 89 ? 16.310 -1.169 -28.093 1.00 95.19 89 TYR A N 1
ATOM 725 C CA . TYR A 1 89 ? 16.464 -2.596 -27.854 1.00 95.19 89 TYR A CA 1
ATOM 726 C C . TYR A 1 89 ? 15.119 -3.282 -27.573 1.00 95.19 89 TYR A C 1
ATOM 728 O O . TYR A 1 89 ? 14.763 -4.237 -28.263 1.00 95.19 89 TYR A O 1
ATOM 736 N N . LEU A 1 90 ? 14.334 -2.770 -26.622 1.00 95.00 90 LEU A N 1
ATOM 737 C CA . LEU A 1 90 ? 13.024 -3.328 -26.278 1.00 95.00 90 LEU A CA 1
ATOM 738 C C . LEU A 1 90 ? 12.032 -3.206 -27.430 1.00 95.00 90 LEU A C 1
ATOM 740 O O . LEU A 1 90 ? 11.246 -4.121 -27.649 1.00 95.00 90 LEU A O 1
ATOM 744 N N . THR A 1 91 ? 12.106 -2.126 -28.211 1.00 95.19 91 THR A N 1
ATOM 745 C CA . THR A 1 91 ? 11.248 -1.949 -29.387 1.00 95.19 91 THR A CA 1
ATOM 746 C C . THR A 1 91 ? 11.438 -3.078 -30.391 1.00 95.19 91 THR A C 1
ATOM 748 O O . THR A 1 91 ? 10.466 -3.572 -30.959 1.00 95.19 91 THR A O 1
ATOM 751 N N . GLN A 1 92 ? 12.687 -3.493 -30.609 1.00 94.69 92 GLN A N 1
ATOM 752 C CA . GLN A 1 92 ? 13.006 -4.600 -31.507 1.00 94.69 92 GLN A CA 1
ATOM 753 C C . GLN A 1 92 ? 12.611 -5.948 -30.898 1.00 94.69 92 GLN A C 1
ATOM 755 O O . GLN A 1 92 ? 11.981 -6.755 -31.574 1.00 94.69 92 GLN A O 1
ATOM 760 N N . GLU A 1 93 ? 12.959 -6.179 -29.632 1.00 94.88 93 GLU A N 1
ATOM 761 C CA . GLU A 1 93 ? 12.725 -7.458 -28.951 1.00 94.88 93 GLU A CA 1
ATOM 762 C C . GLU A 1 93 ? 11.240 -7.75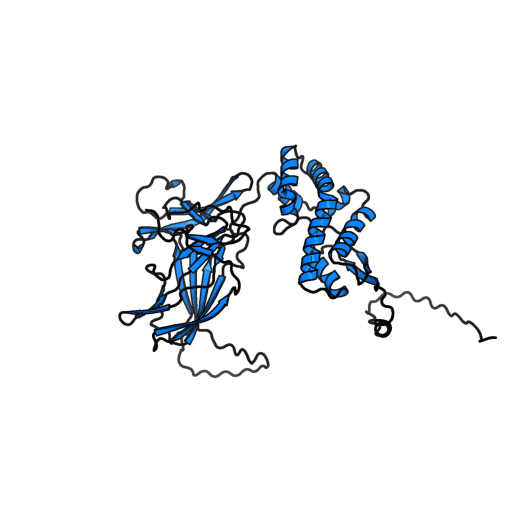4 -28.686 1.00 94.88 93 GLU A C 1
ATOM 764 O O . GLU A 1 93 ? 10.849 -8.920 -28.666 1.00 94.88 93 GLU A O 1
ATOM 769 N N . LEU A 1 94 ? 10.421 -6.720 -28.474 1.00 92.94 94 LEU A N 1
ATOM 770 C CA . LEU A 1 94 ? 9.000 -6.821 -28.104 1.00 92.94 94 LEU A CA 1
ATOM 771 C C . LEU A 1 94 ? 8.050 -6.328 -29.207 1.00 92.94 94 LEU A C 1
ATOM 773 O O . LEU A 1 94 ? 6.847 -6.177 -28.977 1.00 92.94 94 LEU A O 1
ATOM 777 N N . GLU A 1 95 ? 8.595 -6.058 -30.396 1.00 94.25 95 GLU A N 1
ATOM 778 C CA . GLU A 1 95 ? 7.854 -5.609 -31.580 1.00 94.25 95 GLU A CA 1
ATOM 779 C C . GLU A 1 95 ? 6.947 -4.390 -31.294 1.00 94.25 95 GLU A C 1
ATOM 781 O O . GLU A 1 95 ? 5.772 -4.354 -31.666 1.00 94.25 95 GLU A O 1
ATOM 786 N N . TRP A 1 96 ? 7.476 -3.383 -30.591 1.00 91.81 96 TRP A N 1
ATOM 787 C CA . TRP A 1 96 ? 6.705 -2.201 -30.188 1.00 91.81 96 TRP A CA 1
ATOM 788 C C . TRP A 1 96 ? 6.413 -1.239 -31.344 1.00 91.81 96 TRP A C 1
ATOM 790 O O . TRP A 1 96 ? 7.260 -0.977 -32.204 1.00 91.81 96 TRP A O 1
ATOM 800 N N . GLY A 1 97 ? 5.207 -0.669 -31.323 1.00 84.12 97 GLY A N 1
ATOM 801 C CA . GLY A 1 97 ? 4.792 0.431 -32.182 1.00 84.12 97 GLY A CA 1
ATOM 802 C C . GLY A 1 97 ? 5.101 1.797 -31.564 1.00 84.12 97 GLY A C 1
ATOM 803 O O . GLY A 1 97 ? 5.851 1.926 -30.603 1.00 84.12 97 GLY A O 1
ATOM 804 N N . GLU A 1 98 ? 4.538 2.856 -32.145 1.00 86.56 98 GLU A N 1
ATOM 805 C CA . GLU A 1 98 ? 4.750 4.237 -31.684 1.00 86.56 98 GLU A CA 1
ATOM 806 C C . GLU A 1 98 ? 4.198 4.474 -30.269 1.00 86.56 98 GLU A C 1
ATOM 808 O O . GLU A 1 98 ? 4.878 5.074 -29.441 1.00 86.56 98 GLU A O 1
ATOM 813 N N . LEU A 1 99 ? 3.022 3.919 -29.964 1.00 77.50 99 LEU A N 1
ATOM 814 C CA . LEU A 1 99 ? 2.347 4.101 -28.676 1.00 77.50 99 LEU A CA 1
ATOM 815 C C . LEU A 1 99 ? 3.119 3.469 -27.514 1.00 77.50 99 LEU A C 1
ATOM 817 O O . LEU A 1 99 ? 3.299 4.097 -26.475 1.00 77.50 99 LEU A O 1
ATOM 821 N N . GLU A 1 100 ? 3.617 2.245 -27.686 1.00 85.25 100 GLU A N 1
ATOM 822 C CA . GLU A 1 100 ? 4.403 1.564 -26.655 1.00 85.25 100 GLU A CA 1
ATOM 823 C C . GLU A 1 100 ? 5.724 2.295 -26.379 1.00 85.25 100 GLU A C 1
ATOM 825 O O . GLU A 1 100 ? 6.172 2.393 -25.236 1.00 85.25 100 GLU A O 1
ATOM 830 N N . ARG A 1 101 ? 6.331 2.872 -27.420 1.00 91.31 101 ARG A N 1
ATOM 831 C CA . ARG A 1 101 ? 7.557 3.663 -27.283 1.00 91.31 101 ARG A CA 1
ATOM 832 C C . ARG A 1 101 ? 7.322 4.955 -26.506 1.00 91.31 101 ARG A C 1
ATOM 834 O O . ARG A 1 101 ? 8.146 5.311 -25.666 1.00 91.31 101 ARG A O 1
ATOM 841 N N . GLU A 1 102 ? 6.210 5.639 -26.768 1.00 83.00 102 GLU A N 1
ATOM 842 C CA . GLU A 1 102 ? 5.806 6.820 -25.998 1.00 83.00 102 GLU A CA 1
ATOM 843 C C . GLU A 1 102 ? 5.523 6.460 -24.535 1.00 83.00 102 GLU A C 1
ATOM 845 O O . GLU A 1 102 ? 6.053 7.112 -23.634 1.00 83.00 102 GLU A O 1
ATOM 850 N N . ALA A 1 103 ? 4.765 5.388 -24.291 1.00 81.44 103 ALA A N 1
ATOM 851 C CA . ALA A 1 103 ? 4.444 4.922 -22.944 1.00 81.44 103 ALA A CA 1
ATOM 852 C C . ALA A 1 103 ? 5.703 4.554 -22.139 1.00 81.44 103 ALA A C 1
ATOM 854 O O . ALA A 1 103 ? 5.831 4.959 -20.982 1.00 81.44 103 ALA A O 1
ATOM 855 N N . PHE A 1 104 ? 6.673 3.865 -22.750 1.00 88.50 104 PHE A N 1
ATOM 856 C CA . PHE A 1 104 ? 7.949 3.550 -22.101 1.00 88.50 104 PHE A CA 1
ATOM 857 C C . PHE A 1 104 ? 8.690 4.808 -21.621 1.00 88.50 104 PHE A C 1
ATOM 859 O O . PHE A 1 104 ? 9.221 4.829 -20.512 1.00 88.50 104 PHE A O 1
ATOM 866 N N . LEU A 1 105 ? 8.709 5.872 -22.431 1.00 86.06 105 LEU A N 1
ATOM 867 C CA . LEU A 1 105 ? 9.384 7.121 -22.070 1.00 86.06 105 LEU A CA 1
ATOM 868 C C . LEU A 1 105 ? 8.619 7.918 -21.009 1.00 86.06 105 LEU A C 1
ATOM 870 O O . LEU A 1 105 ? 9.240 8.425 -20.075 1.00 86.06 105 LEU A O 1
ATOM 874 N N . ILE A 1 106 ? 7.290 8.009 -21.124 1.00 78.81 106 ILE A N 1
ATOM 875 C CA . ILE A 1 106 ? 6.432 8.722 -20.160 1.00 78.81 106 ILE A CA 1
ATOM 876 C C . ILE A 1 106 ? 6.580 8.128 -18.758 1.00 78.81 106 ILE A C 1
ATOM 878 O O . ILE A 1 106 ? 6.646 8.864 -17.774 1.00 78.81 106 ILE A O 1
ATOM 882 N N . HIS A 1 107 ? 6.678 6.805 -18.668 1.00 78.88 107 HIS A N 1
ATOM 883 C CA . HIS A 1 107 ? 6.760 6.095 -17.398 1.00 78.88 107 HIS A CA 1
ATOM 884 C C . HIS A 1 107 ? 8.184 5.710 -16.985 1.00 78.88 107 HIS A C 1
ATOM 886 O O . HIS A 1 107 ? 8.363 4.898 -16.080 1.00 78.88 107 HIS A O 1
ATOM 892 N N . GLY A 1 108 ? 9.203 6.312 -17.603 1.00 78.69 108 GLY A N 1
ATOM 893 C CA . GLY A 1 108 ? 10.609 5.970 -17.388 1.00 78.69 108 GLY A CA 1
ATOM 894 C C . GLY A 1 108 ? 11.048 5.899 -15.921 1.00 78.69 108 GLY A C 1
ATOM 895 O O . GLY A 1 108 ? 11.817 5.022 -15.534 1.00 78.69 108 GLY A O 1
ATOM 896 N N . THR A 1 109 ? 10.505 6.779 -15.077 1.00 75.88 109 THR A N 1
ATOM 897 C CA . THR A 1 109 ? 10.812 6.829 -13.639 1.00 75.88 109 THR A CA 1
ATOM 898 C C . THR A 1 109 ? 10.364 5.581 -12.879 1.00 75.88 109 THR A C 1
ATOM 900 O O . THR A 1 109 ? 11.013 5.201 -11.909 1.00 75.88 109 THR A O 1
ATOM 903 N N . GLN A 1 110 ? 9.308 4.903 -13.334 1.00 79.81 110 GLN A N 1
ATOM 904 C CA . GLN A 1 110 ? 8.791 3.683 -12.707 1.00 79.81 110 GLN A CA 1
ATOM 905 C C . GLN A 1 110 ? 9.748 2.500 -12.894 1.00 79.81 110 GLN A C 1
ATOM 907 O O . GLN A 1 110 ? 9.860 1.640 -12.028 1.00 79.81 110 GLN A O 1
ATOM 912 N N . PHE A 1 111 ? 10.515 2.483 -13.987 1.00 81.44 111 PHE A N 1
ATOM 913 C CA . PHE A 1 111 ? 11.490 1.428 -14.270 1.00 81.44 111 PHE A CA 1
ATOM 914 C C . PHE A 1 111 ? 12.747 1.494 -13.399 1.00 81.44 111 PHE A C 1
ATOM 916 O O . PHE A 1 111 ? 13.542 0.554 -13.400 1.00 81.44 111 PHE A O 1
ATOM 923 N N . ILE A 1 112 ? 12.952 2.580 -12.654 1.00 81.62 112 ILE A N 1
ATOM 924 C CA . ILE A 1 112 ? 14.178 2.802 -11.875 1.00 81.62 112 ILE A CA 1
ATOM 925 C C . ILE A 1 112 ? 13.923 2.849 -10.366 1.00 81.62 112 ILE A C 1
ATOM 927 O O . ILE A 1 112 ? 14.871 2.997 -9.600 1.00 81.62 112 ILE A O 1
ATOM 931 N N . ILE A 1 113 ? 12.669 2.691 -9.927 1.00 73.56 113 ILE A N 1
ATOM 932 C CA . ILE A 1 113 ? 12.278 2.649 -8.512 1.00 73.56 113 ILE A CA 1
ATOM 933 C C . ILE A 1 113 ? 11.560 1.330 -8.175 1.00 73.56 113 ILE A C 1
ATOM 935 O O . ILE A 1 113 ? 10.870 0.762 -9.026 1.00 73.56 113 ILE A O 1
ATOM 939 N N . PRO A 1 114 ? 11.711 0.795 -6.949 1.00 65.06 114 PRO A N 1
ATOM 940 C CA . PRO A 1 114 ? 10.901 -0.330 -6.493 1.00 65.06 114 PRO A CA 1
ATOM 941 C C . PRO A 1 114 ? 9.401 0.008 -6.560 1.00 65.06 114 PRO A C 1
ATOM 943 O O . PRO A 1 114 ? 9.047 1.157 -6.307 1.00 65.06 114 PRO A O 1
ATOM 946 N N . PRO A 1 115 ? 8.517 -0.967 -6.846 1.00 61.47 115 PRO A N 1
ATOM 947 C CA . PRO A 1 115 ? 8.789 -2.403 -6.964 1.00 61.47 115 PRO A CA 1
ATOM 948 C C . PRO A 1 115 ? 9.209 -2.880 -8.369 1.00 61.47 115 PRO A C 1
ATOM 950 O O . PRO A 1 115 ? 9.495 -4.067 -8.526 1.00 61.47 115 PRO A O 1
ATOM 953 N N . ILE A 1 116 ? 9.230 -2.003 -9.380 1.00 68.69 116 ILE A N 1
ATOM 954 C CA . ILE A 1 116 ? 9.439 -2.387 -10.790 1.00 68.69 116 ILE A CA 1
ATOM 955 C C . ILE A 1 116 ? 10.917 -2.356 -11.201 1.00 68.69 116 ILE A C 1
ATOM 957 O O . ILE A 1 116 ? 11.268 -3.072 -12.131 1.00 68.69 116 ILE A O 1
ATOM 961 N N . GLU A 1 117 ? 11.759 -1.576 -10.510 1.00 79.19 117 GLU A N 1
ATOM 962 C CA . GLU A 1 117 ? 13.207 -1.399 -10.731 1.00 79.19 117 GLU A CA 1
ATOM 963 C C . GLU A 1 117 ? 13.880 -2.505 -11.577 1.00 79.19 117 GLU A C 1
ATOM 965 O O . GLU A 1 117 ? 14.216 -3.577 -11.074 1.00 79.19 117 GLU A O 1
ATOM 970 N N . ILE A 1 118 ? 14.111 -2.217 -12.863 1.00 79.31 118 ILE A N 1
ATOM 971 C CA . ILE A 1 118 ? 14.709 -3.144 -13.849 1.00 79.31 118 ILE A CA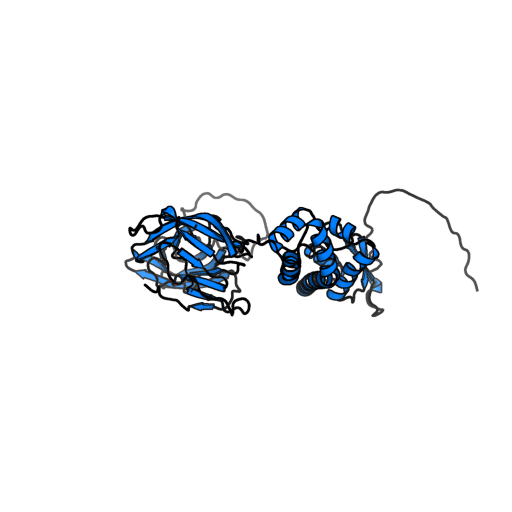 1
ATOM 972 C C . ILE A 1 118 ? 16.204 -2.891 -14.080 1.00 79.31 118 ILE A C 1
ATOM 974 O O . ILE A 1 118 ? 16.843 -3.580 -14.871 1.00 79.31 118 ILE A O 1
ATOM 978 N N . LEU A 1 119 ? 16.761 -1.860 -13.437 1.00 82.06 119 LEU A N 1
ATOM 979 C CA . LEU A 1 119 ? 18.172 -1.485 -13.559 1.00 82.06 119 LEU A CA 1
ATOM 980 C C . LEU A 1 119 ? 19.004 -1.910 -12.346 1.00 82.06 119 LEU A C 1
ATOM 982 O O . LEU A 1 119 ? 20.131 -1.458 -12.204 1.00 82.06 119 LEU A O 1
ATOM 986 N N . GLY A 1 120 ? 18.479 -2.766 -11.464 1.00 77.38 120 GLY A N 1
ATOM 987 C CA . GLY A 1 120 ? 19.163 -3.125 -10.217 1.00 77.38 120 GLY A CA 1
ATOM 988 C C . GLY A 1 120 ? 20.594 -3.635 -10.425 1.00 77.38 120 GLY A C 1
ATOM 989 O O . GLY A 1 120 ? 21.477 -3.276 -9.650 1.00 77.38 120 GLY A O 1
ATOM 990 N N . ASP A 1 121 ? 20.824 -4.389 -11.504 1.00 82.44 121 ASP A N 1
ATOM 991 C CA . ASP A 1 121 ? 22.087 -5.084 -11.789 1.00 82.44 121 ASP A CA 1
ATOM 992 C C . ASP A 1 121 ? 22.863 -4.446 -12.969 1.00 82.44 121 ASP A C 1
ATOM 994 O O . ASP A 1 121 ? 23.705 -5.081 -13.620 1.00 82.44 121 ASP A O 1
ATOM 998 N N . PHE A 1 122 ? 22.584 -3.175 -13.283 1.00 88.75 122 PHE A N 1
ATOM 999 C CA . PHE A 1 122 ? 23.144 -2.454 -14.433 1.00 88.75 122 PHE A CA 1
ATOM 1000 C C . PHE A 1 122 ? 24.580 -1.956 -14.177 1.00 88.75 122 PHE A C 1
ATOM 1002 O O . PHE A 1 122 ? 24.862 -0.766 -14.082 1.00 88.75 122 PHE A O 1
ATOM 1009 N N . PHE A 1 123 ? 25.532 -2.884 -14.078 1.00 92.25 123 PHE A N 1
ATOM 1010 C CA . PHE A 1 123 ? 26.961 -2.573 -13.965 1.00 92.25 123 PHE A CA 1
ATOM 1011 C C . PHE A 1 123 ? 27.845 -3.702 -14.519 1.00 92.25 123 PHE A C 1
ATOM 1013 O O . PHE A 1 123 ? 27.390 -4.779 -14.933 1.00 92.25 123 PHE A O 1
ATOM 1020 N N . VAL A 1 124 ? 29.157 -3.459 -14.551 1.00 92.69 124 VAL A N 1
ATOM 1021 C CA . VAL A 1 124 ? 30.158 -4.459 -14.949 1.00 92.69 124 VAL A CA 1
ATOM 1022 C C . VAL A 1 124 ? 30.842 -5.033 -13.705 1.00 92.69 124 VAL A C 1
ATOM 1024 O O . VAL A 1 124 ? 31.550 -4.286 -13.034 1.00 92.69 124 VAL A O 1
ATOM 1027 N N . PRO A 1 125 ? 30.707 -6.334 -13.389 1.00 94.12 125 PRO A N 1
ATOM 1028 C CA . PRO A 1 125 ? 31.441 -6.943 -12.282 1.00 94.12 125 PRO A CA 1
ATOM 1029 C C . PRO A 1 125 ? 32.959 -6.873 -12.468 1.00 94.12 125 PRO A C 1
ATOM 1031 O O . PRO A 1 125 ? 33.468 -6.958 -13.591 1.00 94.12 125 PRO A O 1
ATOM 1034 N N . GLY A 1 126 ? 33.683 -6.775 -11.357 1.00 95.06 126 GLY A N 1
ATOM 1035 C CA . GLY A 1 126 ? 35.140 -6.750 -11.320 1.00 95.06 126 GLY A CA 1
ATOM 1036 C C . GLY A 1 126 ? 35.697 -5.701 -10.365 1.00 95.06 126 GLY A C 1
ATOM 1037 O O . GLY A 1 126 ? 34.969 -5.053 -9.618 1.00 95.06 126 GLY A O 1
ATOM 1038 N N . LEU A 1 127 ? 37.018 -5.536 -10.411 1.00 96.06 127 LEU A N 1
ATOM 1039 C CA . LEU A 1 127 ? 37.744 -4.626 -9.533 1.00 96.06 127 LEU A CA 1
ATOM 1040 C C . LEU A 1 127 ? 37.643 -3.178 -10.027 1.00 96.06 127 LEU A C 1
ATOM 1042 O O . LEU A 1 127 ? 38.065 -2.863 -11.143 1.00 96.06 127 LEU A O 1
ATOM 1046 N N . TYR A 1 128 ? 37.094 -2.293 -9.207 1.00 96.88 128 TYR A N 1
ATOM 1047 C CA . TYR A 1 128 ? 37.074 -0.849 -9.424 1.00 96.88 128 TYR A CA 1
ATOM 1048 C C . TYR A 1 128 ? 38.125 -0.182 -8.554 1.00 96.88 128 TYR A C 1
ATOM 1050 O O . TYR A 1 128 ? 38.373 -0.614 -7.434 1.00 96.88 128 TYR A O 1
ATOM 1058 N N . GLU A 1 129 ? 38.730 0.867 -9.092 1.00 95.75 129 GLU A N 1
ATOM 1059 C CA . GLU A 1 129 ? 39.592 1.776 -8.351 1.00 95.75 129 GLU A CA 1
ATOM 1060 C C . GLU A 1 129 ? 38.844 3.099 -8.227 1.00 95.75 129 GLU A C 1
ATOM 1062 O O . GLU A 1 129 ? 38.385 3.632 -9.240 1.00 95.75 129 GLU A O 1
ATOM 1067 N N . PHE A 1 130 ? 38.719 3.627 -7.018 1.00 96.25 130 PHE A N 1
ATOM 1068 C CA . PHE A 1 130 ? 38.108 4.917 -6.708 1.00 96.25 130 PHE A CA 1
ATOM 1069 C C . PHE A 1 130 ? 39.084 5.796 -5.934 1.00 96.25 130 PHE A C 1
ATOM 1071 O O . PHE A 1 130 ? 40.077 5.306 -5.398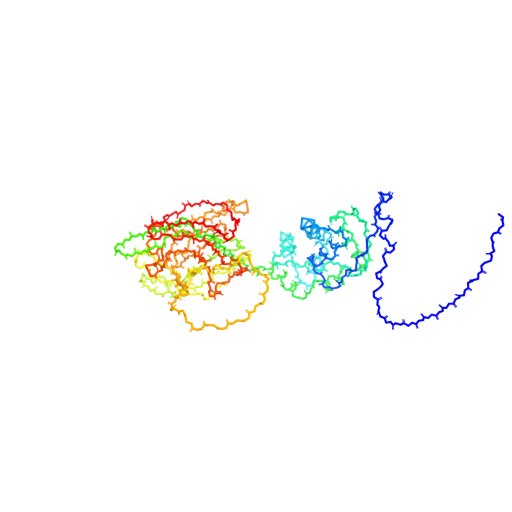 1.00 96.25 130 PHE A O 1
ATOM 1078 N N . SER A 1 131 ? 38.794 7.086 -5.878 1.00 95.19 131 SER A N 1
ATOM 1079 C CA . SER A 1 131 ? 39.463 8.018 -4.984 1.00 95.19 131 SER A CA 1
ATOM 1080 C C . SER A 1 131 ? 38.659 8.154 -3.694 1.00 95.19 131 SER A C 1
ATOM 1082 O O . SER A 1 131 ? 37.434 8.204 -3.729 1.00 95.19 131 SER A O 1
ATOM 1084 N N . SER A 1 132 ? 39.319 8.224 -2.540 1.00 92.25 132 SER A N 1
ATOM 1085 C CA . SER A 1 132 ? 38.642 8.313 -1.238 1.00 92.25 132 SER A CA 1
ATOM 1086 C C . SER A 1 132 ? 37.831 9.599 -1.036 1.00 92.25 132 SER A C 1
ATOM 1088 O O . SER A 1 132 ? 37.096 9.701 -0.060 1.00 92.25 132 SER A O 1
ATOM 1090 N N . ASP A 1 133 ? 38.015 10.599 -1.897 1.00 93.00 133 ASP A N 1
ATOM 1091 C CA . ASP A 1 133 ? 37.247 11.847 -1.941 1.00 93.00 133 ASP A CA 1
ATOM 1092 C C . ASP A 1 133 ? 36.159 11.858 -3.033 1.00 93.00 133 ASP A C 1
ATOM 1094 O O . ASP A 1 133 ? 35.464 12.865 -3.185 1.00 93.00 133 ASP A O 1
ATOM 1098 N N . ASP A 1 134 ? 35.977 10.752 -3.767 1.00 95.94 134 ASP A N 1
ATOM 1099 C CA . ASP A 1 134 ? 34.893 10.607 -4.739 1.00 95.94 134 ASP A CA 1
ATOM 1100 C C . ASP A 1 134 ? 33.536 10.698 -4.020 1.00 95.94 134 ASP A C 1
ATOM 1102 O O . ASP A 1 134 ? 33.275 10.019 -3.024 1.00 95.94 134 ASP A O 1
ATOM 1106 N N . THR A 1 135 ? 32.636 11.533 -4.542 1.00 96.31 135 THR A N 1
ATOM 1107 C CA . THR A 1 135 ? 31.270 11.637 -4.013 1.00 96.31 135 THR A CA 1
ATOM 1108 C C . THR A 1 135 ? 30.432 10.426 -4.436 1.00 96.31 135 THR A C 1
ATOM 1110 O O . THR A 1 135 ? 30.719 9.830 -5.478 1.00 96.31 135 THR A O 1
ATOM 1113 N N . PRO A 1 136 ? 29.336 10.098 -3.723 1.00 96.81 136 PRO A N 1
ATOM 1114 C CA . PRO A 1 136 ? 28.404 9.048 -4.142 1.00 96.81 136 PRO A CA 1
ATOM 1115 C C . PRO A 1 136 ? 27.981 9.134 -5.619 1.00 96.81 136 PRO A C 1
ATOM 1117 O O . PRO A 1 136 ? 27.988 8.134 -6.335 1.00 96.81 136 PRO A O 1
ATOM 1120 N N . ALA A 1 137 ? 27.693 10.342 -6.113 1.00 95.06 137 ALA A N 1
ATOM 1121 C CA . ALA A 1 137 ? 27.324 10.558 -7.510 1.00 95.06 137 ALA A CA 1
ATOM 1122 C C . ALA A 1 137 ? 28.479 10.278 -8.488 1.00 95.06 137 ALA A C 1
ATOM 1124 O O . ALA A 1 137 ? 28.262 9.676 -9.537 1.00 95.06 137 ALA A O 1
ATOM 1125 N N . PHE A 1 138 ? 29.709 10.663 -8.140 1.00 96.62 138 PHE A N 1
ATOM 1126 C CA . PHE A 1 138 ? 30.875 10.412 -8.989 1.00 96.62 138 PHE A CA 1
ATOM 1127 C C . PHE A 1 138 ? 31.256 8.925 -9.023 1.00 96.62 138 PHE A C 1
ATOM 1129 O O . PHE A 1 138 ? 31.597 8.385 -10.077 1.00 96.62 138 PHE A O 1
ATOM 1136 N N . VAL A 1 139 ? 31.131 8.228 -7.889 1.00 97.19 139 VAL A N 1
ATOM 1137 C CA . VAL A 1 139 ? 31.264 6.766 -7.839 1.00 97.19 139 VAL A CA 1
ATOM 1138 C C . VAL A 1 139 ? 30.246 6.114 -8.778 1.00 97.19 139 VAL A C 1
ATOM 1140 O O . VAL A 1 139 ? 30.622 5.251 -9.574 1.00 97.19 139 VAL A O 1
ATOM 1143 N N . ALA A 1 140 ? 28.979 6.537 -8.728 1.00 96.44 140 ALA A N 1
ATOM 1144 C CA . ALA A 1 140 ? 27.937 6.029 -9.617 1.00 96.44 140 ALA A CA 1
ATOM 1145 C C . ALA A 1 140 ? 28.274 6.269 -11.101 1.00 96.44 140 ALA A C 1
ATOM 1147 O O . ALA A 1 140 ? 28.237 5.327 -11.892 1.00 96.44 140 ALA A O 1
ATOM 1148 N N . GLU A 1 141 ? 28.700 7.479 -11.475 1.00 96.06 141 GLU A N 1
ATOM 1149 C CA . GLU A 1 141 ? 29.140 7.807 -12.841 1.00 96.06 141 GLU A CA 1
ATOM 1150 C C . GLU A 1 141 ? 30.282 6.894 -13.320 1.00 96.06 141 GLU A C 1
ATOM 1152 O O . GLU A 1 141 ? 30.270 6.394 -14.449 1.00 96.06 141 GLU A O 1
ATOM 1157 N N . LYS A 1 142 ? 31.252 6.605 -12.447 1.00 95.94 142 LYS A N 1
ATOM 1158 C CA . LYS A 1 142 ? 32.378 5.712 -12.752 1.00 95.94 142 LYS A CA 1
ATOM 1159 C C . LYS A 1 142 ? 31.954 4.252 -12.936 1.00 95.94 142 LYS A C 1
ATOM 1161 O O . LYS A 1 142 ? 32.555 3.531 -13.731 1.00 95.94 142 LYS A O 1
ATOM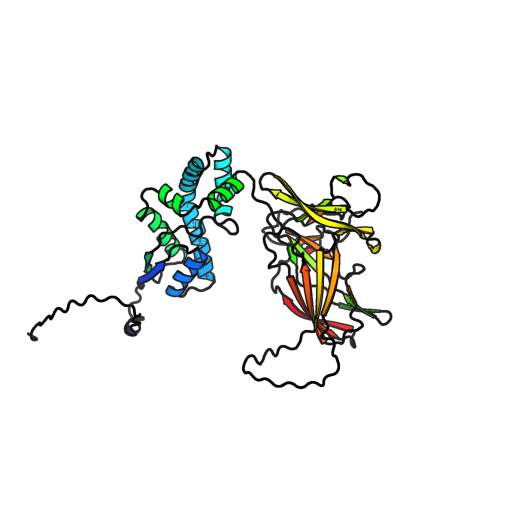 1166 N N . ILE A 1 143 ? 30.931 3.805 -12.211 1.00 95.56 143 ILE A N 1
ATOM 1167 C CA . ILE A 1 143 ? 30.359 2.464 -12.382 1.00 95.56 143 ILE A CA 1
ATOM 1168 C C . ILE A 1 143 ? 29.643 2.363 -13.727 1.00 95.56 143 ILE A C 1
ATOM 1170 O O . ILE A 1 143 ? 29.885 1.417 -14.482 1.00 95.56 143 ILE A O 1
ATOM 1174 N N . VAL A 1 144 ? 28.813 3.357 -14.041 1.00 93.69 144 VAL A N 1
ATOM 1175 C CA . VAL A 1 144 ? 28.031 3.410 -15.280 1.00 93.69 144 VAL A CA 1
ATOM 1176 C C . VAL A 1 144 ? 28.954 3.496 -16.499 1.00 93.69 144 VAL A C 1
ATOM 1178 O O . VAL A 1 144 ? 28.789 2.728 -17.445 1.00 93.69 144 VAL A O 1
ATOM 1181 N N . SER A 1 145 ? 29.999 4.329 -16.459 1.00 92.94 145 SER A N 1
ATOM 1182 C CA . SER A 1 145 ? 30.916 4.506 -17.599 1.00 92.94 145 SER A CA 1
ATOM 1183 C C . SER A 1 145 ? 31.676 3.233 -17.994 1.00 92.94 145 SER A C 1
ATOM 1185 O O . SER A 1 145 ? 31.972 3.030 -19.175 1.00 92.94 145 SER A O 1
ATOM 1187 N N . ARG A 1 146 ? 31.922 2.306 -17.054 1.00 93.50 146 ARG A N 1
ATOM 1188 C CA . ARG A 1 146 ? 32.585 1.026 -17.360 1.00 93.50 146 ARG A CA 1
ATOM 1189 C C . ARG A 1 146 ? 31.752 0.122 -18.278 1.00 93.50 146 ARG A C 1
ATOM 1191 O O . ARG A 1 146 ? 32.308 -0.760 -18.942 1.00 93.50 146 ARG A O 1
ATOM 1198 N N . ILE A 1 147 ? 30.433 0.312 -18.344 1.00 90.31 147 ILE A N 1
ATOM 1199 C CA . ILE A 1 147 ? 29.564 -0.441 -19.260 1.00 90.31 147 ILE A CA 1
ATOM 1200 C C . ILE A 1 147 ? 29.979 -0.165 -20.709 1.00 90.31 147 ILE A C 1
ATOM 1202 O O . ILE A 1 147 ? 30.237 -1.116 -21.453 1.00 90.31 147 ILE A O 1
ATOM 1206 N N . ASP A 1 148 ? 30.146 1.107 -21.076 1.00 87.25 148 ASP A N 1
ATOM 1207 C CA . ASP A 1 148 ? 30.554 1.510 -22.426 1.00 87.25 148 ASP A CA 1
ATOM 1208 C C . ASP A 1 148 ? 31.979 1.046 -22.768 1.00 87.25 148 ASP A C 1
ATOM 1210 O O . ASP A 1 148 ? 32.253 0.642 -23.900 1.00 87.25 148 ASP A O 1
ATOM 1214 N N . GLU A 1 149 ? 32.885 1.018 -21.785 1.00 87.75 149 GLU A N 1
ATOM 1215 C CA . GLU A 1 149 ? 34.242 0.483 -21.965 1.00 87.75 149 GLU A CA 1
ATOM 1216 C C . GLU A 1 149 ? 34.237 -1.021 -22.281 1.00 87.75 149 GLU A C 1
ATOM 1218 O O . GLU A 1 149 ? 35.045 -1.516 -23.077 1.00 87.75 149 GLU A O 1
ATOM 1223 N N . ARG A 1 150 ? 33.339 -1.777 -21.639 1.00 86.75 150 ARG A N 1
ATOM 1224 C CA . ARG A 1 150 ? 33.317 -3.243 -21.716 1.00 86.75 150 ARG A CA 1
ATOM 1225 C C . ARG A 1 150 ? 32.489 -3.774 -22.883 1.00 86.75 150 ARG A C 1
ATOM 1227 O O . ARG A 1 150 ? 32.804 -4.864 -23.390 1.00 86.75 150 ARG A O 1
ATOM 1234 N N . TYR A 1 151 ? 31.438 -3.056 -23.271 1.00 83.94 151 TYR A N 1
ATOM 1235 C CA . TYR A 1 151 ? 30.421 -3.513 -24.213 1.00 83.94 151 TYR A CA 1
ATOM 1236 C C . TYR A 1 151 ? 30.286 -2.561 -25.404 1.00 83.94 151 TYR A C 1
ATOM 1238 O O . TYR A 1 151 ? 29.452 -1.668 -25.432 1.00 83.94 151 TYR A O 1
ATOM 1246 N N . SER A 1 152 ? 31.041 -2.843 -26.469 1.00 81.38 152 SER A N 1
ATOM 1247 C CA . SER A 1 152 ? 30.899 -2.133 -27.750 1.00 81.38 152 SER A CA 1
ATOM 1248 C C . SER A 1 152 ? 29.578 -2.417 -28.479 1.00 81.38 152 SER A C 1
ATOM 1250 O O . SER A 1 152 ? 29.192 -1.668 -29.370 1.00 81.38 152 SER A O 1
ATOM 1252 N N . ASN A 1 153 ? 28.891 -3.508 -28.123 1.00 84.62 153 ASN A N 1
ATOM 1253 C CA . ASN A 1 153 ? 27.525 -3.805 -28.547 1.00 84.62 153 ASN A CA 1
ATOM 1254 C C . ASN A 1 153 ? 26.636 -3.858 -27.300 1.00 84.62 153 ASN A C 1
ATOM 1256 O O . ASN A 1 153 ? 26.674 -4.847 -26.559 1.00 84.62 153 ASN A O 1
ATOM 1260 N N . LYS A 1 154 ? 25.845 -2.801 -27.101 1.00 87.62 154 LYS A N 1
ATOM 1261 C CA . LYS A 1 154 ? 24.971 -2.621 -25.938 1.00 87.62 154 LYS A CA 1
ATOM 1262 C C . LYS A 1 154 ? 23.848 -3.660 -25.868 1.00 87.62 154 LYS A C 1
ATOM 1264 O O . LYS A 1 154 ? 23.551 -4.132 -24.779 1.00 87.62 154 LYS A O 1
ATOM 1269 N N . ASN A 1 155 ? 23.333 -4.150 -27.000 1.00 89.19 155 ASN A N 1
ATOM 1270 C CA . ASN A 1 155 ? 22.285 -5.183 -27.003 1.00 89.19 155 ASN A CA 1
ATOM 1271 C C . ASN A 1 155 ? 22.748 -6.469 -26.306 1.00 89.19 155 ASN A C 1
ATOM 1273 O O . ASN A 1 155 ? 21.988 -7.059 -25.553 1.00 89.19 155 ASN A O 1
ATOM 1277 N N . LYS A 1 156 ? 24.022 -6.868 -26.459 1.00 86.81 156 LYS A N 1
ATOM 1278 C CA . LYS A 1 156 ? 24.566 -8.033 -25.730 1.00 86.81 156 LYS A CA 1
ATOM 1279 C C . LYS A 1 156 ? 24.612 -7.826 -24.219 1.00 86.81 156 LYS A C 1
ATOM 1281 O O . LYS A 1 156 ? 24.555 -8.796 -23.467 1.00 86.81 156 LYS A O 1
ATOM 1286 N N . PHE A 1 157 ? 24.806 -6.585 -23.784 1.00 89.69 157 PHE A N 1
ATOM 1287 C CA . PHE A 1 157 ? 24.747 -6.236 -22.375 1.00 89.69 157 PHE A CA 1
ATOM 1288 C C . PHE A 1 157 ? 23.298 -6.271 -21.892 1.00 89.69 157 PHE A C 1
ATOM 1290 O O . PHE A 1 157 ? 23.026 -6.976 -20.924 1.00 89.69 157 PHE A O 1
ATOM 1297 N N . PHE A 1 158 ? 22.371 -5.630 -22.609 1.00 91.88 158 PHE A N 1
ATOM 1298 C CA . PHE A 1 158 ? 20.940 -5.651 -22.296 1.00 91.88 158 PHE A CA 1
ATOM 1299 C C . PHE A 1 158 ? 20.353 -7.064 -22.287 1.00 91.88 158 PHE A C 1
ATOM 1301 O O . PHE A 1 158 ? 19.561 -7.379 -21.410 1.00 91.88 158 PHE A O 1
ATOM 1308 N N . ASP A 1 159 ? 20.803 -7.961 -23.163 1.00 89.12 159 ASP A N 1
ATOM 1309 C CA . ASP A 1 159 ? 20.401 -9.371 -23.135 1.00 89.12 159 ASP A CA 1
ATOM 1310 C C . ASP A 1 159 ? 20.766 -10.076 -21.827 1.00 89.12 159 ASP A C 1
ATOM 1312 O O . ASP A 1 159 ? 20.049 -10.968 -21.371 1.00 89.12 159 ASP A O 1
ATOM 1316 N N . ARG A 1 160 ? 21.894 -9.683 -21.228 1.00 86.88 160 ARG A N 1
ATOM 1317 C CA . ARG A 1 160 ? 22.379 -10.229 -19.962 1.00 86.88 160 ARG A CA 1
ATOM 1318 C C . ARG A 1 160 ? 21.622 -9.643 -18.773 1.00 86.88 160 ARG A C 1
ATOM 1320 O O . ARG A 1 160 ? 21.307 -10.396 -17.859 1.00 86.88 160 ARG A O 1
ATOM 1327 N N . VAL A 1 161 ? 21.402 -8.326 -18.765 1.00 87.62 161 VAL A N 1
ATOM 1328 C CA . VAL A 1 161 ? 20.893 -7.600 -17.585 1.00 87.62 161 VAL A CA 1
ATOM 1329 C C . VAL A 1 161 ? 19.383 -7.359 -17.604 1.00 87.62 161 VAL A C 1
ATOM 1331 O O . VAL A 1 161 ? 18.817 -7.161 -16.546 1.00 87.62 161 VAL A O 1
ATOM 1334 N N . ILE A 1 162 ? 18.727 -7.414 -18.770 1.00 90.25 162 ILE A N 1
ATOM 1335 C CA . ILE A 1 162 ? 17.265 -7.351 -18.914 1.00 90.25 162 ILE A CA 1
ATOM 1336 C C . ILE A 1 162 ? 16.762 -8.759 -19.250 1.00 90.25 162 ILE A C 1
ATOM 1338 O O . ILE A 1 162 ? 16.609 -9.164 -20.415 1.00 90.25 162 ILE A O 1
ATOM 1342 N N . SER A 1 163 ? 16.530 -9.531 -18.196 1.00 87.94 163 SER A N 1
ATOM 1343 C CA . SER A 1 163 ? 16.036 -10.902 -18.233 1.00 87.94 163 SER A CA 1
ATOM 1344 C C . SER A 1 163 ? 14.662 -11.008 -18.899 1.00 87.94 163 SER A C 1
ATOM 1346 O O . SER A 1 163 ? 13.896 -10.052 -18.996 1.00 87.94 163 SER A O 1
ATOM 1348 N N . LYS A 1 164 ? 14.280 -12.226 -19.300 1.00 88.94 164 LYS A N 1
ATOM 1349 C CA . LYS A 1 164 ? 12.938 -12.495 -19.845 1.00 88.94 164 LYS A CA 1
ATOM 1350 C C . LYS A 1 164 ? 11.813 -12.066 -18.891 1.00 88.94 164 LYS A C 1
ATOM 1352 O O . LYS A 1 164 ? 10.762 -11.622 -19.349 1.00 88.94 164 LYS A O 1
ATOM 1357 N N . LYS A 1 165 ? 12.026 -12.212 -17.577 1.00 84.25 165 LYS A N 1
ATOM 1358 C CA . LYS A 1 165 ? 11.062 -11.786 -16.556 1.00 84.25 165 LYS A CA 1
ATOM 1359 C C . LYS A 1 165 ? 10.892 -10.268 -16.590 1.00 84.25 165 LYS A C 1
ATOM 1361 O O . LYS A 1 165 ? 9.759 -9.810 -16.659 1.00 84.25 165 LYS A O 1
ATOM 1366 N N . GLU A 1 166 ? 11.989 -9.514 -16.599 1.00 87.12 166 GLU A N 1
ATOM 1367 C CA . GLU A 1 166 ? 11.944 -8.048 -16.687 1.00 87.12 166 GLU A CA 1
ATOM 1368 C C . GLU A 1 166 ? 11.313 -7.595 -17.996 1.00 87.12 166 GLU A C 1
ATOM 1370 O O . GLU A 1 166 ? 10.410 -6.776 -17.958 1.00 87.12 166 GLU A O 1
ATOM 1375 N N . ARG A 1 167 ? 11.664 -8.200 -19.139 1.00 89.94 167 ARG A N 1
ATOM 1376 C CA . ARG A 1 167 ? 11.008 -7.894 -20.423 1.00 89.94 167 ARG A CA 1
ATOM 1377 C C . ARG A 1 167 ? 9.496 -8.109 -20.370 1.00 89.94 167 ARG A C 1
ATOM 1379 O O . ARG A 1 167 ? 8.765 -7.279 -20.883 1.00 89.94 167 ARG A O 1
ATOM 1386 N N . THR A 1 168 ? 9.032 -9.178 -19.715 1.00 85.56 168 THR A N 1
ATOM 1387 C CA . THR A 1 168 ? 7.591 -9.436 -19.537 1.00 85.56 168 THR A CA 1
ATOM 1388 C C . THR A 1 168 ? 6.946 -8.366 -18.660 1.00 85.56 168 THR A C 1
ATOM 1390 O O . THR A 1 168 ? 5.873 -7.889 -18.995 1.00 85.56 168 THR A O 1
ATOM 1393 N N . ILE A 1 169 ? 7.598 -7.964 -17.563 1.00 80.50 169 ILE A N 1
ATOM 1394 C CA . ILE A 1 169 ? 7.109 -6.896 -16.675 1.00 80.50 169 ILE A CA 1
ATOM 1395 C C . ILE A 1 169 ? 7.074 -5.557 -17.411 1.00 80.50 169 ILE A C 1
ATOM 1397 O O . ILE A 1 169 ? 6.100 -4.831 -17.281 1.00 80.50 169 ILE A O 1
ATOM 1401 N N . ILE A 1 170 ? 8.102 -5.237 -18.196 1.00 86.75 170 ILE A N 1
ATOM 1402 C CA . ILE A 1 170 ? 8.175 -3.999 -18.974 1.00 86.75 170 ILE A CA 1
ATOM 1403 C C . ILE A 1 170 ? 7.124 -4.002 -20.079 1.00 86.75 170 ILE A C 1
ATOM 1405 O O . ILE A 1 170 ? 6.439 -3.005 -20.264 1.00 86.75 170 ILE A O 1
ATOM 1409 N N . GLU A 1 171 ? 6.965 -5.112 -20.800 1.00 87.44 171 GLU A N 1
ATOM 1410 C CA . GLU A 1 171 ? 5.934 -5.251 -21.825 1.00 87.44 171 GLU A CA 1
ATOM 1411 C C . GLU A 1 171 ? 4.539 -5.110 -21.222 1.00 87.44 171 GLU A C 1
ATOM 1413 O O . GLU A 1 171 ? 3.746 -4.319 -21.720 1.00 87.44 171 GLU A O 1
ATOM 1418 N N . ALA A 1 172 ? 4.269 -5.824 -20.128 1.00 80.25 172 ALA A N 1
ATOM 1419 C CA . ALA A 1 172 ? 3.057 -5.696 -19.335 1.00 80.25 172 ALA A CA 1
ATOM 1420 C C . ALA A 1 172 ? 2.844 -4.233 -18.928 1.00 80.25 172 ALA A C 1
ATOM 1422 O O . ALA A 1 172 ? 1.804 -3.664 -19.225 1.00 80.25 172 ALA A O 1
ATOM 1423 N N . PHE A 1 173 ? 3.848 -3.588 -18.338 1.00 79.62 173 PHE A N 1
ATOM 1424 C CA . PHE A 1 173 ? 3.789 -2.193 -17.912 1.00 79.62 173 PHE A CA 1
ATOM 1425 C C . PHE A 1 173 ? 3.415 -1.258 -19.065 1.00 79.62 173 PHE A C 1
ATOM 1427 O O . PHE A 1 173 ? 2.451 -0.500 -18.972 1.00 79.62 173 PHE A O 1
ATOM 1434 N N . VAL A 1 174 ? 4.160 -1.343 -20.164 1.00 85.19 174 VAL A N 1
ATOM 1435 C CA . VAL A 1 174 ? 4.000 -0.489 -21.344 1.00 85.19 174 VAL A CA 1
ATOM 1436 C C . VAL A 1 174 ? 2.668 -0.743 -22.048 1.00 85.19 174 VAL A C 1
ATOM 1438 O O . VAL A 1 174 ? 2.070 0.189 -22.578 1.00 85.19 174 VAL A O 1
ATOM 1441 N N . ARG A 1 175 ? 2.186 -1.989 -22.040 1.00 78.81 175 ARG A N 1
ATOM 1442 C CA . ARG A 1 175 ? 0.918 -2.392 -22.661 1.00 78.81 175 ARG A CA 1
ATOM 1443 C C . ARG A 1 175 ? -0.283 -2.348 -21.705 1.00 78.81 175 ARG A C 1
ATOM 1445 O O . ARG A 1 175 ? -1.371 -2.705 -22.143 1.00 78.81 175 ARG A O 1
ATOM 1452 N N . GLY A 1 176 ? -0.124 -1.891 -20.459 1.00 67.50 176 GLY A N 1
ATOM 1453 C CA . GLY A 1 176 ? -1.256 -1.617 -19.565 1.00 67.50 176 GLY A CA 1
ATOM 1454 C C . GLY A 1 176 ? -1.601 -2.688 -18.525 1.00 67.50 176 GLY A C 1
ATOM 1455 O O . GLY A 1 176 ? -2.740 -2.780 -18.103 1.00 67.50 176 GLY A O 1
ATOM 1456 N N . GLU A 1 177 ? -0.667 -3.528 -18.092 1.00 65.69 177 GLU A N 1
ATOM 1457 C CA . GLU A 1 177 ? -0.890 -4.598 -17.105 1.00 65.69 177 GLU A CA 1
ATOM 1458 C C . GLU A 1 177 ? -0.348 -4.298 -15.699 1.00 65.69 177 GLU A C 1
ATOM 1460 O O . GLU A 1 177 ? -0.314 -5.196 -14.856 1.00 65.69 177 GLU A O 1
ATOM 1465 N N . VAL A 1 178 ? 0.054 -3.061 -15.393 1.00 72.56 178 VAL A N 1
ATOM 1466 C CA . VAL A 1 178 ? 0.458 -2.739 -14.015 1.00 72.56 178 VAL A CA 1
ATOM 1467 C C . VAL A 1 178 ? -0.774 -2.540 -13.175 1.00 72.56 178 VAL A C 1
ATOM 1469 O O . VAL A 1 178 ? -1.467 -1.535 -13.288 1.00 72.56 178 VAL A O 1
ATOM 1472 N N . GLU A 1 179 ? -1.030 -3.529 -12.334 1.00 83.38 179 GLU A N 1
ATOM 1473 C CA . GLU A 1 179 ? -2.057 -3.450 -11.317 1.00 83.38 179 GLU A CA 1
ATOM 1474 C C . GLU A 1 179 ? -1.742 -2.321 -10.340 1.00 83.38 179 GLU A C 1
ATOM 1476 O O . GLU A 1 179 ? -0.710 -2.308 -9.668 1.00 83.38 179 GLU A O 1
ATOM 1481 N N . LEU A 1 180 ? -2.673 -1.383 -10.257 1.00 87.44 180 LEU A N 1
ATOM 1482 C CA . LEU A 1 180 ? -2.691 -0.291 -9.306 1.00 87.44 180 LEU A CA 1
ATOM 1483 C C . LEU A 1 180 ? -3.262 -0.841 -7.996 1.00 87.44 180 LEU A C 1
ATOM 1485 O O . LEU A 1 180 ? -4.466 -0.778 -7.733 1.00 87.44 180 LEU A O 1
ATOM 1489 N N . LEU A 1 181 ? -2.395 -1.487 -7.217 1.00 91.00 181 LEU A N 1
ATOM 1490 C CA . LEU A 1 181 ? -2.757 -2.081 -5.933 1.00 91.00 181 LEU A CA 1
ATOM 1491 C C . LEU A 1 181 ? -2.816 -1.012 -4.828 1.00 91.00 181 LEU A C 1
ATOM 1493 O O . LEU A 1 181 ? -2.000 -0.087 -4.836 1.00 91.00 181 LEU A O 1
ATOM 1497 N N . PRO A 1 182 ? -3.727 -1.151 -3.850 1.00 97.12 182 PRO A N 1
ATOM 1498 C CA . PRO A 1 182 ? -3.689 -0.348 -2.636 1.00 97.12 182 PRO A CA 1
ATOM 1499 C C . PRO A 1 182 ? -2.525 -0.758 -1.721 1.00 97.12 182 PRO A C 1
ATOM 1501 O O . PRO A 1 182 ? -1.944 -1.838 -1.860 1.00 97.12 182 PRO A O 1
ATOM 1504 N N . ASP A 1 183 ? -2.224 0.096 -0.752 1.00 96.62 183 ASP A N 1
ATOM 1505 C CA . ASP A 1 183 ? -1.315 -0.183 0.362 1.00 96.62 183 ASP A CA 1
ATOM 1506 C C . ASP A 1 183 ? -1.900 0.460 1.624 1.00 96.62 183 ASP A C 1
ATOM 1508 O O . ASP A 1 183 ? -1.924 1.690 1.738 1.00 96.62 183 ASP A O 1
ATOM 1512 N N . LEU A 1 184 ? -2.470 -0.357 2.517 1.00 97.94 184 LEU A N 1
ATOM 1513 C CA . LEU A 1 184 ? -3.211 0.125 3.677 1.00 97.94 184 LEU A CA 1
ATOM 1514 C C . LEU A 1 184 ? -2.312 0.209 4.907 1.00 97.94 184 LEU A C 1
ATOM 1516 O O . LEU A 1 184 ? -1.880 -0.794 5.476 1.00 97.94 184 LEU A O 1
ATOM 1520 N N . ILE A 1 185 ? -2.132 1.428 5.401 1.00 97.44 185 ILE A N 1
ATOM 1521 C CA . ILE A 1 185 ? -1.346 1.688 6.601 1.00 97.44 185 ILE A CA 1
ATOM 1522 C C . ILE A 1 185 ? -2.286 2.116 7.732 1.00 97.44 185 ILE A C 1
ATOM 1524 O O . ILE A 1 185 ? -2.934 3.161 7.631 1.00 97.44 185 ILE A O 1
ATOM 1528 N N . PRO A 1 186 ? -2.392 1.352 8.834 1.00 97.62 186 PRO A N 1
ATOM 1529 C CA . PRO A 1 186 ? -3.054 1.824 10.038 1.00 97.62 186 PRO A CA 1
ATOM 1530 C C . PRO A 1 186 ? -2.198 2.870 10.762 1.00 97.62 186 PRO A C 1
ATOM 1532 O O . PRO A 1 186 ? -0.997 2.699 10.965 1.00 97.62 186 PRO A O 1
ATOM 1535 N N . LEU A 1 187 ? -2.838 3.936 11.230 1.00 97.44 187 LEU A N 1
ATOM 1536 C CA . LEU A 1 187 ? -2.276 4.847 12.222 1.00 97.44 187 LEU A CA 1
ATOM 1537 C C . LEU A 1 187 ? -2.364 4.218 13.618 1.00 97.44 187 LEU A C 1
ATOM 1539 O O . LEU A 1 187 ? -3.253 3.390 13.856 1.00 97.44 187 LEU A O 1
ATOM 1543 N N . PRO A 1 188 ? -1.478 4.579 14.564 1.00 97.50 188 PRO A N 1
ATOM 1544 C CA . PRO A 1 188 ? -1.638 4.158 15.951 1.00 97.50 188 PRO A CA 1
ATOM 1545 C C . PRO A 1 188 ? -3.018 4.555 16.498 1.00 97.50 188 PRO A C 1
ATOM 1547 O O . PRO A 1 188 ? -3.493 5.639 16.156 1.00 97.50 188 PRO A O 1
ATOM 1550 N N . PRO A 1 189 ? -3.665 3.732 17.346 1.00 97.12 189 PRO A N 1
ATOM 1551 C CA . PRO A 1 189 ? -4.941 4.090 17.965 1.00 97.12 189 PRO A CA 1
ATOM 1552 C C . PRO A 1 189 ? -4.889 5.455 18.672 1.00 97.12 189 PRO A C 1
ATOM 1554 O O . PRO A 1 189 ? -3.923 5.767 19.372 1.00 97.12 189 PRO A O 1
ATOM 1557 N N . GLN A 1 190 ? -5.936 6.262 18.497 1.00 95.88 190 GLN A N 1
ATOM 1558 C CA . GLN A 1 190 ? -6.032 7.638 19.004 1.00 95.88 190 GLN A CA 1
ATOM 1559 C C . GLN A 1 190 ? -7.231 7.807 19.939 1.00 95.88 190 GLN A C 1
ATOM 1561 O O . GLN A 1 190 ? -8.039 6.894 20.091 1.00 95.88 190 GLN A O 1
ATOM 1566 N N . ASP A 1 191 ? -7.343 8.973 20.582 1.00 96.56 191 ASP A N 1
ATOM 1567 C CA . ASP A 1 191 ? -8.457 9.328 21.477 1.00 96.56 191 ASP A CA 1
ATOM 1568 C C . ASP A 1 191 ? -8.777 8.253 22.533 1.00 96.56 191 ASP A C 1
ATOM 1570 O O . ASP A 1 191 ? -9.934 8.009 22.874 1.00 96.56 191 ASP A O 1
ATOM 1574 N N . ILE A 1 192 ? -7.739 7.571 23.029 1.00 98.00 192 ILE A N 1
ATOM 1575 C CA . ILE A 1 192 ? -7.905 6.408 23.899 1.00 98.00 192 ILE A CA 1
ATOM 1576 C C . ILE A 1 192 ? -8.413 6.862 25.269 1.00 98.00 192 ILE A C 1
ATOM 1578 O O . ILE A 1 192 ? -7.773 7.670 25.946 1.00 98.00 192 ILE A O 1
ATOM 1582 N N . THR A 1 193 ? -9.553 6.325 25.697 1.00 96.94 193 THR A N 1
ATOM 1583 C CA . THR A 1 193 ? -10.184 6.686 26.969 1.00 96.94 193 THR A CA 1
ATOM 1584 C C . THR A 1 193 ? -10.920 5.510 27.608 1.00 96.94 193 THR A C 1
ATOM 1586 O O . THR A 1 193 ? -11.227 4.515 26.952 1.00 96.94 193 THR A O 1
ATOM 1589 N N . LEU A 1 194 ? -11.201 5.622 28.907 1.00 97.00 194 LEU A N 1
ATOM 1590 C CA . LEU A 1 194 ? -11.935 4.626 29.681 1.00 97.00 194 LEU A CA 1
ATOM 1591 C C . LEU A 1 194 ? -13.342 5.145 29.985 1.00 97.00 194 LEU A C 1
ATOM 1593 O O . LEU A 1 194 ? -13.512 6.225 30.552 1.00 97.00 194 LEU A O 1
ATOM 1597 N N . LYS A 1 195 ? -14.357 4.355 29.636 1.00 96.06 195 LYS A N 1
ATOM 1598 C CA . LYS A 1 195 ? -15.754 4.610 29.992 1.00 96.06 195 LYS A CA 1
ATOM 1599 C C . LYS A 1 195 ? -16.225 3.552 30.983 1.00 96.06 195 LYS A C 1
ATOM 1601 O O . LYS A 1 195 ? -16.264 2.372 30.651 1.00 96.06 195 LYS A O 1
ATOM 1606 N N . GLN A 1 196 ? -16.641 3.986 32.170 1.00 95.62 196 GLN A N 1
ATOM 1607 C CA . GLN A 1 196 ? -17.198 3.112 33.204 1.00 95.62 196 GLN A CA 1
ATOM 1608 C C . GLN A 1 196 ? -18.708 3.343 33.302 1.00 95.62 196 GLN A C 1
ATOM 1610 O O . GLN A 1 196 ? -19.156 4.443 33.632 1.00 95.62 196 GLN A O 1
ATOM 1615 N N . GLU A 1 197 ? -19.512 2.331 32.985 1.00 93.88 197 GLU A N 1
ATOM 1616 C CA . GLU A 1 197 ? -20.973 2.448 32.956 1.00 93.88 197 GLU A CA 1
ATOM 1617 C C . GLU A 1 197 ? -21.639 1.128 33.350 1.00 93.88 197 GLU A C 1
ATOM 1619 O O . GLU A 1 197 ? -21.295 0.062 32.848 1.00 93.88 197 GLU A O 1
ATOM 1624 N N . GLY A 1 198 ? -22.613 1.186 34.265 1.00 91.69 198 GLY A N 1
ATOM 1625 C CA . GLY A 1 198 ? -23.401 0.008 34.646 1.00 91.69 198 GLY A CA 1
ATOM 1626 C C . GLY A 1 198 ? -22.589 -1.139 35.263 1.00 91.69 198 GLY A C 1
ATOM 1627 O O . GLY A 1 198 ? -23.022 -2.285 35.191 1.00 91.69 198 GLY A O 1
ATOM 1628 N N . GLY A 1 199 ? -21.424 -0.846 35.853 1.00 92.94 199 GLY A N 1
ATOM 1629 C CA . GLY A 1 199 ? -20.504 -1.855 36.392 1.00 92.94 199 GLY A CA 1
ATOM 1630 C C . GLY A 1 199 ? -19.626 -2.541 35.340 1.00 92.94 199 GLY A C 1
ATOM 1631 O O . GLY A 1 199 ? -18.992 -3.539 35.666 1.00 92.94 199 GLY A O 1
ATOM 1632 N N . ARG A 1 200 ? -19.602 -2.027 34.103 1.00 96.00 200 ARG A N 1
ATOM 1633 C CA . ARG A 1 200 ? -18.697 -2.452 33.031 1.00 96.00 200 ARG A CA 1
ATOM 1634 C C . ARG A 1 200 ? -17.685 -1.360 32.721 1.00 96.00 200 ARG A C 1
ATOM 1636 O O . ARG A 1 200 ? -17.988 -0.171 32.851 1.00 96.00 200 ARG A O 1
ATOM 1643 N N . ASP A 1 201 ? -16.517 -1.788 32.269 1.00 96.31 201 ASP A N 1
ATOM 1644 C CA . ASP A 1 201 ? -15.412 -0.927 31.868 1.00 96.31 201 ASP A CA 1
ATOM 1645 C C . ASP A 1 201 ? -15.134 -1.123 30.377 1.00 96.31 201 ASP A C 1
ATOM 1647 O O . ASP A 1 201 ? -14.827 -2.230 29.937 1.00 96.31 201 ASP A O 1
ATOM 1651 N N . PHE A 1 202 ? -15.220 -0.047 29.601 1.00 96.06 202 PHE A N 1
ATOM 1652 C CA . PHE A 1 202 ? -14.993 -0.064 28.160 1.00 96.06 202 PHE A CA 1
ATOM 1653 C C . PHE A 1 202 ? -13.796 0.810 27.795 1.00 96.06 202 PHE A C 1
ATOM 1655 O O . PHE A 1 202 ? -13.755 1.993 28.141 1.00 96.06 202 PHE A O 1
ATOM 1662 N N . LEU A 1 203 ? -12.844 0.244 27.059 1.00 97.38 203 LEU A N 1
ATOM 1663 C CA . LEU A 1 203 ? -11.756 0.986 26.431 1.00 97.38 203 LEU A CA 1
ATOM 1664 C C . LEU A 1 203 ? -12.237 1.509 25.075 1.00 97.38 203 LEU A C 1
ATOM 1666 O O . LEU A 1 203 ? -12.480 0.721 24.164 1.00 97.38 203 LEU A O 1
ATOM 1670 N N . LEU A 1 204 ? -12.382 2.824 24.948 1.00 97.12 204 LEU A N 1
ATOM 1671 C CA . LEU A 1 204 ? -12.801 3.507 23.723 1.00 97.12 204 LEU A CA 1
ATOM 1672 C C . LEU A 1 204 ? -11.563 4.068 23.021 1.00 97.12 204 LEU A C 1
ATOM 1674 O O . LEU A 1 204 ? -10.636 4.524 23.691 1.00 97.12 204 LEU A O 1
ATOM 1678 N N . PHE A 1 205 ? -11.543 4.039 21.690 1.00 97.19 205 PHE A N 1
ATOM 1679 C CA . PHE A 1 205 ? -10.432 4.561 20.889 1.00 97.19 205 PHE A CA 1
ATOM 1680 C C . PHE A 1 205 ? -10.853 4.795 19.434 1.00 97.19 205 PHE A C 1
ATOM 1682 O O . PHE A 1 205 ? -11.666 4.059 18.873 1.00 97.19 205 PHE A O 1
ATOM 1689 N N . SER A 1 206 ? -10.274 5.818 18.813 1.00 96.38 206 SER A N 1
ATOM 1690 C CA . SER A 1 206 ? -10.402 6.079 17.382 1.00 96.38 206 SER A CA 1
ATOM 1691 C C . SER A 1 206 ? -9.366 5.263 16.609 1.00 96.38 206 SER A C 1
ATOM 1693 O O . SER A 1 206 ? -8.213 5.147 17.036 1.00 96.38 206 SER A O 1
ATOM 1695 N N . THR A 1 207 ? -9.745 4.729 15.450 1.00 95.88 207 THR A N 1
ATOM 1696 C CA . THR A 1 207 ? -8.821 4.039 14.537 1.00 95.88 207 THR A CA 1
ATOM 1697 C C . THR A 1 207 ? -8.906 4.614 13.141 1.00 95.88 207 THR A C 1
ATOM 1699 O O . THR A 1 207 ? -10.007 4.809 12.631 1.00 95.88 207 THR A O 1
ATOM 1702 N N . THR A 1 208 ? -7.748 4.820 12.517 1.00 97.00 208 THR A N 1
ATOM 1703 C CA . THR A 1 208 ? -7.638 5.318 11.145 1.00 97.00 208 THR A CA 1
ATOM 1704 C C . THR A 1 208 ? -6.685 4.439 10.363 1.00 97.00 208 THR A C 1
ATOM 1706 O O . THR A 1 208 ? -5.576 4.196 10.829 1.00 97.00 208 THR A O 1
ATOM 1709 N N . TYR A 1 209 ? -7.078 4.006 9.174 1.00 97.62 209 TYR A N 1
ATOM 1710 C CA . TYR A 1 209 ? -6.167 3.438 8.183 1.00 97.62 209 TYR A CA 1
ATOM 1711 C C . TYR A 1 209 ? -6.281 4.242 6.894 1.00 97.62 209 TYR A C 1
ATOM 1713 O O . TYR A 1 209 ? -7.332 4.820 6.622 1.00 97.62 209 TYR A O 1
ATOM 1721 N N . TYR A 1 210 ? -5.203 4.318 6.125 1.00 98.00 210 TYR A N 1
ATOM 1722 C CA . TYR A 1 210 ? -5.152 5.109 4.900 1.00 98.00 210 TYR A CA 1
ATOM 1723 C C . TYR A 1 210 ? -4.445 4.360 3.783 1.00 98.00 210 TYR A C 1
ATOM 1725 O O . TYR A 1 210 ? -3.657 3.454 4.044 1.00 98.00 210 TYR A O 1
ATOM 1733 N N . ASN A 1 211 ? -4.767 4.724 2.546 1.00 98.44 211 ASN A N 1
ATOM 1734 C CA . ASN A 1 211 ? -4.233 4.087 1.356 1.00 98.44 211 ASN A CA 1
ATOM 1735 C C . ASN A 1 211 ? -3.118 4.939 0.737 1.00 98.44 211 ASN A C 1
ATOM 1737 O O . ASN A 1 211 ? -3.379 6.047 0.261 1.00 98.44 211 ASN A O 1
ATOM 1741 N N . VAL A 1 212 ? -1.900 4.402 0.706 1.00 96.00 212 VAL A N 1
ATOM 1742 C CA . VAL A 1 212 ? -0.734 5.010 0.033 1.00 96.00 212 VAL A CA 1
ATOM 1743 C C . VAL A 1 212 ? -0.353 4.304 -1.264 1.00 96.00 212 VAL A C 1
ATOM 1745 O O . VAL A 1 212 ? 0.675 4.625 -1.851 1.00 96.00 212 VAL A O 1
ATOM 1748 N N . GLY A 1 213 ? -1.146 3.320 -1.685 1.00 91.88 213 GLY A N 1
ATOM 1749 C CA . GLY A 1 213 ? -0.846 2.519 -2.860 1.00 91.88 213 GLY A CA 1
ATOM 1750 C C . GLY A 1 213 ? -1.035 3.270 -4.173 1.00 91.88 213 GLY A C 1
ATOM 1751 O O . GLY A 1 213 ? -1.526 4.395 -4.223 1.00 91.88 213 GLY A O 1
ATOM 1752 N N . GLU A 1 214 ? -0.698 2.588 -5.262 1.00 88.62 214 GLU A N 1
ATOM 1753 C CA . GLU A 1 214 ? -0.797 3.108 -6.629 1.00 88.62 214 GLU A CA 1
ATOM 1754 C C . GLU A 1 214 ? -2.252 3.184 -7.123 1.00 88.62 214 GLU A C 1
ATOM 1756 O O . GLU A 1 214 ? -2.566 3.899 -8.075 1.00 88.62 214 GLU A O 1
ATOM 1761 N N . GLY A 1 215 ? -3.166 2.443 -6.486 1.00 93.62 215 GLY A N 1
ATOM 1762 C CA . GLY A 1 215 ? -4.589 2.442 -6.813 1.00 93.62 215 GLY A CA 1
ATOM 1763 C C . GLY A 1 215 ? -5.500 2.367 -5.593 1.00 93.62 215 GLY A C 1
ATOM 1764 O O . GLY A 1 215 ? -5.048 2.143 -4.467 1.00 93.62 215 GLY A O 1
ATOM 1765 N N . PRO A 1 216 ? -6.812 2.592 -5.783 1.00 97.94 216 PRO A N 1
ATOM 1766 C CA . PRO A 1 216 ? -7.761 2.571 -4.683 1.00 97.94 216 PRO A CA 1
ATOM 1767 C C . PRO A 1 216 ? -7.937 1.152 -4.133 1.00 97.94 216 PRO A C 1
ATOM 1769 O O . PRO A 1 216 ? -7.886 0.167 -4.873 1.00 97.94 216 PRO A O 1
ATOM 1772 N N . LEU A 1 217 ? -8.288 1.049 -2.853 1.00 98.25 217 LEU A N 1
ATOM 1773 C CA . LEU A 1 217 ? -9.031 -0.116 -2.392 1.00 98.25 217 LEU A CA 1
ATOM 1774 C C . LEU A 1 217 ? -10.463 0.058 -2.895 1.00 98.25 217 LEU A C 1
ATOM 1776 O O . LEU A 1 217 ? -11.195 0.879 -2.352 1.00 98.25 217 LEU A O 1
ATOM 1780 N N . GLU A 1 218 ? -10.864 -0.687 -3.922 1.00 98.25 218 GLU A N 1
ATOM 1781 C CA . GLU A 1 218 ? -12.254 -0.712 -4.374 1.00 98.25 218 GLU A CA 1
ATOM 1782 C C . GLU A 1 218 ? -12.885 -2.079 -4.116 1.00 98.25 218 GLU A C 1
ATOM 1784 O O . GLU A 1 218 ? -12.387 -3.113 -4.564 1.00 98.25 218 GLU A O 1
ATOM 1789 N N . LEU A 1 219 ? -14.007 -2.066 -3.401 1.00 97.94 219 LEU A N 1
ATOM 1790 C CA . LEU A 1 219 ? -14.807 -3.236 -3.076 1.00 97.94 219 LEU A CA 1
ATOM 1791 C C . LEU A 1 219 ? -16.169 -3.095 -3.752 1.00 97.94 219 LEU A C 1
ATOM 1793 O O . LEU A 1 219 ? -16.923 -2.162 -3.464 1.00 97.94 219 LEU A O 1
ATOM 1797 N N . VAL A 1 220 ? -16.490 -4.026 -4.645 1.00 97.62 220 VAL A N 1
ATOM 1798 C CA . VAL A 1 220 ? -17.760 -4.065 -5.377 1.00 97.62 220 VAL A CA 1
ATOM 1799 C C . VAL A 1 220 ? -18.526 -5.336 -5.036 1.00 97.62 220 VAL A C 1
ATOM 1801 O O . VAL A 1 220 ? -17.948 -6.415 -4.923 1.00 97.62 220 VAL A O 1
ATOM 1804 N N . ALA A 1 221 ? -19.839 -5.223 -4.859 1.00 96.69 221 ALA A N 1
ATOM 1805 C CA . ALA A 1 221 ? -20.686 -6.395 -4.677 1.00 96.69 221 ALA A CA 1
ATOM 1806 C C . ALA A 1 221 ? -20.775 -7.211 -5.975 1.00 96.69 221 ALA A C 1
ATOM 1808 O O . ALA A 1 221 ? -20.693 -6.659 -7.074 1.00 96.69 221 ALA A O 1
ATOM 1809 N N . ASP A 1 222 ? -21.005 -8.517 -5.842 1.00 95.06 222 ASP A N 1
ATOM 1810 C CA . ASP A 1 222 ? -21.257 -9.418 -6.966 1.00 95.06 222 ASP A CA 1
ATOM 1811 C C . ASP A 1 222 ? -22.344 -8.824 -7.888 1.00 95.06 222 ASP A C 1
ATOM 1813 O O . ASP A 1 222 ? -23.474 -8.591 -7.425 1.00 95.06 222 ASP A O 1
ATOM 1817 N N . PRO A 1 223 ? -22.045 -8.602 -9.186 1.00 93.31 223 PRO A N 1
ATOM 1818 C CA . PRO A 1 223 ? -23.010 -8.108 -10.165 1.00 93.31 223 PRO A CA 1
ATOM 1819 C C . PRO A 1 223 ? -24.303 -8.930 -10.236 1.00 93.31 223 PRO A C 1
ATOM 1821 O O . PRO A 1 223 ? -25.353 -8.387 -10.582 1.00 93.31 223 PRO A O 1
ATOM 1824 N N . GLY A 1 224 ? -24.270 -10.216 -9.869 1.00 93.69 224 GLY A N 1
ATOM 1825 C CA . GLY A 1 224 ? -25.454 -11.072 -9.760 1.00 93.69 224 GLY A CA 1
ATOM 1826 C C . GLY A 1 224 ? -26.468 -10.609 -8.707 1.00 93.69 224 GLY A C 1
ATOM 1827 O O . GLY A 1 224 ? -27.631 -11.006 -8.759 1.00 93.69 224 GLY A O 1
ATOM 1828 N N . THR A 1 225 ? -26.058 -9.739 -7.782 1.00 93.88 225 THR A N 1
ATOM 1829 C CA . THR A 1 225 ? -26.923 -9.139 -6.755 1.00 93.88 225 THR A CA 1
ATOM 1830 C C . THR A 1 225 ? -27.402 -7.726 -7.114 1.00 93.88 225 THR A C 1
ATOM 1832 O O . THR A 1 225 ? -28.141 -7.105 -6.337 1.00 93.88 225 THR A O 1
ATOM 1835 N N . ALA A 1 226 ? -27.006 -7.198 -8.277 1.00 91.38 226 ALA A N 1
ATOM 1836 C CA . ALA A 1 226 ? -27.361 -5.852 -8.713 1.00 91.38 226 ALA A CA 1
ATOM 1837 C C . ALA A 1 226 ? -28.887 -5.655 -8.760 1.00 91.38 226 ALA A C 1
ATOM 1839 O O . ALA A 1 226 ? -29.638 -6.503 -9.245 1.00 91.38 226 ALA A O 1
ATOM 1840 N N . GLY A 1 227 ? -29.362 -4.522 -8.237 1.00 88.25 227 GLY A N 1
ATOM 1841 C CA . GLY A 1 227 ? -30.786 -4.171 -8.232 1.00 88.25 227 GLY A CA 1
ATOM 1842 C C . GLY A 1 227 ? -31.658 -4.882 -7.186 1.00 88.25 227 GLY A C 1
ATOM 1843 O O . GLY A 1 227 ? -32.809 -4.474 -7.007 1.00 88.25 227 GLY A O 1
ATOM 1844 N N . ILE A 1 228 ? -31.142 -5.877 -6.450 1.00 92.62 228 ILE A N 1
ATOM 1845 C CA . ILE A 1 228 ? -31.849 -6.473 -5.302 1.00 92.62 228 ILE A CA 1
ATOM 1846 C C . ILE A 1 228 ? -32.000 -5.406 -4.215 1.00 92.62 228 ILE A C 1
ATOM 1848 O O . ILE A 1 228 ? -31.009 -4.800 -3.787 1.00 92.62 228 ILE A O 1
ATOM 1852 N N . LYS A 1 229 ? -33.238 -5.137 -3.789 1.00 89.69 229 LYS A N 1
ATOM 1853 C CA . LYS A 1 229 ? -33.537 -4.044 -2.852 1.00 89.69 229 LYS A CA 1
ATOM 1854 C C . LYS A 1 229 ? -33.357 -4.454 -1.404 1.00 89.69 229 LYS A C 1
ATOM 1856 O O . LYS A 1 229 ? -32.921 -3.617 -0.624 1.00 89.69 229 LYS A O 1
ATOM 1861 N N . GLU A 1 230 ? -33.679 -5.703 -1.116 1.00 91.44 230 GLU A N 1
ATOM 1862 C CA . GLU A 1 230 ? -33.630 -6.345 0.184 1.00 91.44 230 GLU A CA 1
ATOM 1863 C C . GLU A 1 230 ? -32.222 -6.330 0.774 1.00 91.44 230 GLU A C 1
ATOM 1865 O O . GLU A 1 230 ? -31.221 -6.364 0.041 1.00 91.44 230 GLU A O 1
ATOM 1870 N N . ASP A 1 231 ? -32.182 -6.326 2.105 1.00 92.12 231 ASP A N 1
ATOM 1871 C CA . ASP A 1 231 ? -30.947 -6.455 2.852 1.00 92.12 231 ASP A CA 1
ATOM 1872 C C . ASP A 1 231 ? -30.528 -7.916 2.934 1.00 92.12 231 ASP A C 1
ATOM 1874 O O . ASP A 1 231 ? -31.137 -8.732 3.625 1.00 92.12 231 ASP A O 1
ATOM 1878 N N . ILE A 1 232 ? -29.525 -8.244 2.123 1.00 94.00 232 ILE A N 1
ATOM 1879 C CA . ILE A 1 232 ? -28.965 -9.583 1.968 1.00 94.00 232 ILE A CA 1
ATOM 1880 C C . ILE A 1 232 ? -27.448 -9.502 2.040 1.00 94.00 232 ILE A C 1
ATOM 1882 O O . ILE A 1 232 ? -26.858 -8.506 1.620 1.00 94.00 232 ILE A O 1
ATOM 1886 N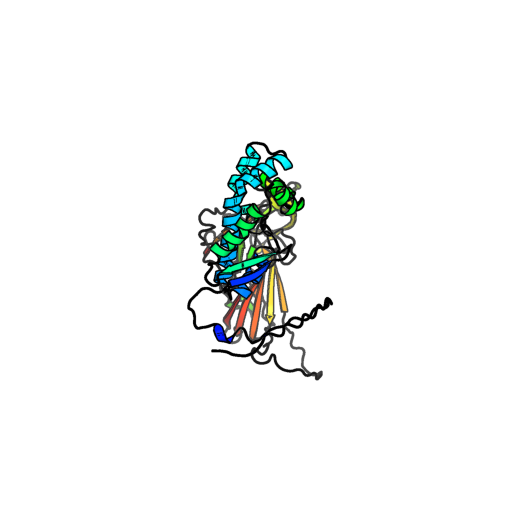 N . ASP A 1 233 ? -26.829 -10.589 2.478 1.00 95.75 233 ASP A N 1
ATOM 1887 C CA . ASP A 1 233 ? -25.388 -10.757 2.358 1.00 95.75 233 ASP A CA 1
ATOM 1888 C C . ASP A 1 233 ? -24.989 -10.815 0.877 1.00 95.75 233 ASP A C 1
ATOM 1890 O O . ASP A 1 233 ? -25.641 -11.474 0.056 1.00 95.75 233 ASP A O 1
ATOM 1894 N N . ARG A 1 234 ? -23.908 -10.121 0.523 1.00 96.31 234 ARG A N 1
ATOM 1895 C CA . ARG A 1 234 ? -23.402 -10.028 -0.852 1.00 96.31 234 ARG A CA 1
ATOM 1896 C C . ARG A 1 234 ? -21.949 -10.443 -0.885 1.00 96.31 234 ARG A C 1
ATOM 1898 O O . ARG A 1 234 ? -21.151 -9.904 -0.130 1.00 96.31 234 ARG A O 1
ATOM 1905 N N . VAL A 1 235 ? -21.591 -11.350 -1.791 1.00 96.69 235 VAL A N 1
ATOM 1906 C CA . VAL A 1 235 ? -20.178 -11.617 -2.085 1.00 96.69 235 VAL A CA 1
ATOM 1907 C C . VAL A 1 235 ? -19.540 -10.330 -2.599 1.00 96.69 235 VAL A C 1
ATOM 1909 O O . VAL A 1 235 ? -20.130 -9.627 -3.419 1.00 96.69 235 VAL A O 1
ATOM 1912 N N . VAL A 1 236 ? -18.347 -10.027 -2.103 1.00 96.44 236 VAL A N 1
ATOM 1913 C CA . VAL A 1 236 ? -17.579 -8.833 -2.450 1.00 96.44 236 VAL A CA 1
ATOM 1914 C C . VAL A 1 236 ? -16.368 -9.230 -3.262 1.00 96.44 236 VAL A C 1
ATOM 1916 O O . VAL A 1 236 ? -15.655 -10.186 -2.938 1.00 96.44 236 VAL A O 1
ATOM 1919 N N . LEU A 1 237 ? -16.135 -8.455 -4.307 1.00 97.94 237 LEU A N 1
ATOM 1920 C CA . LEU A 1 237 ? -14.982 -8.534 -5.171 1.00 97.94 237 LEU A CA 1
ATOM 1921 C C . LEU A 1 237 ? -14.113 -7.297 -4.927 1.00 97.94 237 LEU A C 1
ATOM 1923 O O . LEU A 1 237 ? -14.611 -6.173 -4.919 1.00 97.94 237 LEU A O 1
ATOM 1927 N N . GLN A 1 238 ? -12.812 -7.495 -4.758 1.00 98.12 238 GLN A N 1
ATOM 1928 C CA . GLN A 1 238 ? -11.835 -6.426 -4.870 1.00 98.12 238 GLN A CA 1
ATOM 1929 C C . GLN A 1 238 ? -11.625 -6.140 -6.354 1.00 98.12 238 GLN A C 1
ATOM 1931 O O . GLN A 1 238 ? -11.200 -7.038 -7.090 1.00 98.12 238 GLN A O 1
ATOM 1936 N N . ARG A 1 239 ? -11.904 -4.906 -6.775 1.00 98.19 239 ARG A N 1
ATOM 1937 C CA . ARG A 1 239 ? -11.582 -4.427 -8.117 1.00 98.19 239 ARG A CA 1
ATOM 1938 C C . ARG A 1 239 ? -10.184 -3.834 -8.128 1.00 98.19 239 ARG A C 1
ATOM 1940 O O . ARG A 1 239 ? -9.888 -2.914 -7.371 1.00 98.19 239 ARG A O 1
ATOM 1947 N N . ILE A 1 240 ? -9.339 -4.362 -9.002 1.00 95.81 240 ILE A N 1
ATOM 1948 C CA . ILE A 1 240 ? -7.947 -3.948 -9.152 1.00 95.81 240 ILE A CA 1
ATOM 1949 C C . ILE A 1 240 ? -7.789 -3.392 -10.556 1.00 95.81 240 ILE A C 1
ATOM 1951 O O . ILE A 1 240 ? -7.865 -4.136 -11.537 1.00 95.81 240 ILE A O 1
ATOM 1955 N N . TYR A 1 241 ? -7.618 -2.076 -10.620 1.00 92.88 241 TYR A N 1
ATOM 1956 C CA . TYR A 1 241 ? -7.390 -1.345 -11.856 1.00 92.88 241 TYR A CA 1
ATOM 1957 C C . TYR A 1 241 ? -5.972 -1.571 -12.356 1.00 92.88 241 TYR A C 1
ATOM 1959 O O . TYR A 1 241 ? -5.063 -1.857 -11.580 1.00 92.88 241 TYR A O 1
ATOM 1967 N N . LYS A 1 242 ? -5.794 -1.422 -13.658 1.00 84.38 242 LYS A N 1
ATOM 1968 C CA . LYS A 1 242 ? -4.505 -1.390 -14.322 1.00 84.38 242 LYS A CA 1
ATOM 1969 C C . LYS A 1 242 ? -4.244 0.007 -14.880 1.00 84.38 242 LYS A C 1
ATOM 1971 O O . LYS A 1 242 ? -5.145 0.843 -14.924 1.00 84.38 242 LYS A O 1
ATOM 1976 N N . THR A 1 243 ? -3.019 0.262 -15.321 1.00 79.25 243 THR A N 1
ATOM 1977 C CA . THR A 1 243 ? -2.614 1.554 -15.900 1.00 79.25 243 THR A CA 1
ATOM 1978 C C . THR A 1 243 ? -3.366 1.947 -17.177 1.00 79.25 243 THR A C 1
ATOM 1980 O O . THR A 1 243 ? -3.349 3.120 -17.534 1.00 79.25 243 THR A O 1
ATOM 1983 N N . ASP A 1 244 ? -4.044 1.013 -17.849 1.00 74.44 244 ASP A N 1
ATOM 1984 C CA . ASP A 1 244 ? -4.900 1.262 -19.020 1.00 74.44 244 ASP A CA 1
ATOM 1985 C C . ASP A 1 244 ? -6.400 1.413 -18.681 1.00 74.44 244 ASP A C 1
ATOM 1987 O O . ASP A 1 244 ? -7.248 1.302 -19.569 1.00 74.44 244 ASP A O 1
ATOM 1991 N N . ASP A 1 245 ? -6.734 1.615 -17.402 1.00 83.19 245 ASP A N 1
ATOM 1992 C CA . ASP A 1 245 ? -8.093 1.652 -16.834 1.00 83.19 245 ASP A CA 1
ATOM 1993 C C . ASP A 1 245 ? -8.886 0.333 -16.921 1.00 83.19 245 ASP A C 1
ATOM 1995 O O . ASP A 1 245 ? -10.005 0.239 -16.395 1.00 83.19 245 ASP A O 1
ATOM 1999 N N . SER A 1 246 ? -8.333 -0.721 -17.531 1.00 87.25 246 SER A N 1
ATOM 2000 C CA . SER A 1 246 ? -8.912 -2.057 -17.419 1.00 87.25 246 SER A CA 1
ATOM 2001 C C . SER A 1 246 ? -8.764 -2.577 -15.987 1.00 87.25 246 SER A C 1
ATOM 2003 O O . SER A 1 246 ? -8.011 -2.039 -15.176 1.00 87.25 246 SER A O 1
ATOM 2005 N N . TYR A 1 247 ? -9.523 -3.609 -15.623 1.00 94.00 247 TYR A N 1
ATOM 2006 C CA . TYR A 1 247 ? -9.490 -4.138 -14.264 1.00 94.00 247 TYR A CA 1
ATOM 2007 C C . TYR A 1 247 ? -9.694 -5.647 -14.220 1.00 94.00 247 TYR A C 1
ATOM 2009 O O . TYR A 1 247 ? -10.258 -6.253 -15.137 1.00 94.00 247 TYR A O 1
ATOM 2017 N N . ARG A 1 248 ? -9.276 -6.248 -13.103 1.00 93.81 248 ARG A N 1
ATOM 2018 C CA . ARG A 1 248 ? -9.743 -7.570 -12.677 1.00 93.81 248 ARG A CA 1
ATOM 2019 C C . ARG A 1 248 ? -10.485 -7.472 -11.354 1.00 93.81 248 ARG A C 1
ATOM 2021 O O . ARG A 1 248 ? -10.138 -6.665 -10.498 1.00 93.81 248 ARG A O 1
ATOM 2028 N N . ASP A 1 249 ? -11.452 -8.361 -11.181 1.00 96.31 249 ASP A N 1
ATOM 2029 C CA . ASP A 1 249 ? -12.209 -8.510 -9.944 1.00 96.31 249 ASP A CA 1
ATOM 2030 C C . ASP A 1 249 ? -11.791 -9.820 -9.255 1.00 96.31 249 ASP A C 1
ATOM 2032 O O . ASP A 1 249 ? -11.604 -10.850 -9.907 1.00 96.31 249 ASP A O 1
ATOM 2036 N N . THR A 1 250 ? -11.589 -9.800 -7.938 1.00 94.75 250 THR A N 1
ATOM 2037 C CA . THR A 1 250 ? -11.183 -10.980 -7.149 1.00 94.75 250 THR A CA 1
ATOM 2038 C C . THR A 1 250 ? -12.056 -11.115 -5.906 1.00 94.75 250 THR A C 1
ATOM 2040 O O . THR A 1 250 ? -12.173 -10.139 -5.179 1.00 94.75 250 THR A O 1
ATOM 2043 N N . PRO A 1 251 ? -12.671 -12.277 -5.622 1.00 95.94 251 PRO A N 1
ATOM 2044 C CA . PRO A 1 251 ? -13.492 -12.449 -4.423 1.00 95.94 251 PRO A CA 1
ATOM 2045 C C . PRO A 1 251 ? -12.673 -12.287 -3.142 1.00 95.94 251 PRO A C 1
ATOM 2047 O O . PRO A 1 251 ? -11.638 -12.936 -3.000 1.00 95.94 251 PRO A O 1
ATOM 2050 N N . VAL A 1 252 ? -13.145 -11.448 -2.217 1.00 95.50 252 VAL A N 1
ATOM 2051 C CA . VAL A 1 252 ? -12.404 -11.114 -0.985 1.00 95.50 252 VAL A CA 1
ATOM 2052 C C . VAL A 1 252 ? -13.233 -11.156 0.297 1.00 95.50 252 VAL A C 1
ATOM 2054 O O . VAL A 1 252 ? -12.656 -11.206 1.374 1.00 95.50 252 VAL A O 1
ATOM 2057 N N . GLY A 1 253 ? -14.562 -11.217 0.228 1.00 94.12 253 GLY A N 1
ATOM 2058 C CA . GLY A 1 253 ? -15.367 -11.332 1.445 1.00 94.12 253 GLY A CA 1
ATOM 2059 C C . GLY A 1 253 ? -16.845 -11.093 1.205 1.00 94.12 253 GLY A C 1
ATOM 2060 O O . GLY A 1 253 ? -17.363 -11.425 0.136 1.00 94.12 253 GLY A O 1
ATOM 2061 N N . ILE A 1 254 ? -17.522 -10.541 2.213 1.00 95.12 254 ILE A N 1
ATOM 2062 C CA . ILE A 1 254 ? -18.971 -10.340 2.211 1.00 95.12 254 ILE A CA 1
ATOM 2063 C C . ILE A 1 254 ? -19.303 -8.917 2.675 1.00 95.12 254 ILE A C 1
ATOM 2065 O O . ILE A 1 254 ? -18.715 -8.415 3.633 1.00 95.12 254 ILE A O 1
ATOM 2069 N N . PHE A 1 255 ? -20.265 -8.278 2.008 1.00 96.19 255 PHE A N 1
ATOM 2070 C CA . PHE A 1 255 ? -20.988 -7.131 2.542 1.00 96.19 255 PHE A CA 1
ATOM 2071 C C . PHE A 1 255 ? -22.250 -7.627 3.238 1.00 96.19 255 PHE A C 1
ATOM 2073 O O . PHE A 1 255 ? -23.042 -8.346 2.628 1.00 96.19 255 PHE A O 1
ATOM 2080 N N . LEU A 1 256 ? -22.445 -7.208 4.482 1.00 94.31 256 LEU A N 1
ATOM 2081 C CA . LEU A 1 256 ? -23.594 -7.553 5.320 1.00 94.31 256 LEU A CA 1
ATOM 2082 C C . LEU A 1 256 ? -24.227 -6.289 5.904 1.00 94.31 256 LEU A C 1
ATOM 2084 O O . LEU A 1 256 ? -23.539 -5.292 6.132 1.00 94.31 256 LEU A O 1
ATOM 2088 N N . TRP A 1 257 ? -25.537 -6.318 6.131 1.00 93.00 257 TRP A N 1
ATOM 2089 C CA . TRP A 1 257 ? -26.258 -5.206 6.751 1.00 93.00 257 TRP A CA 1
ATOM 2090 C C . TRP A 1 257 ? -25.947 -5.121 8.248 1.00 93.00 257 TRP A C 1
ATOM 2092 O O . TRP A 1 257 ? -26.093 -6.113 8.964 1.00 93.00 257 TRP A O 1
ATOM 2102 N N . HIS A 1 258 ? -25.536 -3.943 8.720 1.00 88.62 258 HIS A N 1
ATOM 2103 C CA . HIS A 1 258 ? -25.260 -3.686 10.131 1.00 88.62 258 HIS A CA 1
ATOM 2104 C C . HIS A 1 258 ? -26.388 -2.849 10.744 1.00 88.62 258 HIS A C 1
ATOM 2106 O O . HIS A 1 258 ? -26.483 -1.644 10.498 1.00 88.62 258 HIS A O 1
ATOM 2112 N N . GLU A 1 259 ? -27.250 -3.485 11.538 1.00 88.06 259 GLU A N 1
ATOM 2113 C CA . GLU A 1 259 ? -28.498 -2.889 12.038 1.00 88.06 259 GLU A CA 1
ATOM 2114 C C . GLU A 1 259 ? -28.246 -1.655 12.914 1.00 88.06 259 GLU A C 1
ATOM 2116 O O . GLU A 1 259 ? -28.896 -0.625 12.752 1.00 88.06 259 GLU A O 1
ATOM 2121 N N . GLU A 1 260 ? -27.248 -1.711 13.793 1.00 84.44 260 GLU A N 1
ATOM 2122 C CA . GLU A 1 260 ? -26.918 -0.632 14.728 1.00 84.44 260 GLU A CA 1
ATOM 2123 C C . GLU A 1 260 ? -26.414 0.627 14.009 1.00 84.44 260 GLU A C 1
ATOM 2125 O O . GLU A 1 260 ? -26.518 1.733 14.542 1.00 84.44 260 GLU A O 1
ATOM 2130 N N . HIS A 1 261 ? -25.880 0.469 12.793 1.00 82.81 261 HIS A N 1
ATOM 2131 C CA . HIS A 1 261 ? -25.293 1.557 12.013 1.00 82.81 261 HIS A CA 1
ATOM 2132 C C . HIS A 1 261 ? -26.109 1.938 10.770 1.00 82.81 261 HIS A C 1
ATOM 2134 O O . HIS A 1 261 ? -25.857 2.987 10.171 1.00 82.81 261 HIS A O 1
ATOM 2140 N N . LEU A 1 262 ? -27.116 1.134 10.414 1.00 89.12 262 LEU A N 1
ATOM 2141 C CA . LEU A 1 262 ? -28.035 1.350 9.295 1.00 89.12 262 LEU A CA 1
ATOM 2142 C C . LEU A 1 262 ? -27.335 1.480 7.931 1.00 89.12 262 LEU A C 1
ATOM 2144 O O . LEU A 1 262 ? -27.744 2.276 7.083 1.00 89.12 262 LEU A O 1
ATOM 2148 N N . HIS A 1 263 ? -26.268 0.709 7.721 1.00 90.50 263 HIS A N 1
ATOM 2149 C CA . HIS A 1 263 ? -25.570 0.604 6.441 1.00 90.50 263 HIS A CA 1
ATOM 2150 C C . HIS A 1 263 ? -24.797 -0.716 6.329 1.00 90.50 263 HIS A C 1
ATOM 2152 O O . HIS A 1 263 ? -24.741 -1.509 7.268 1.00 90.50 263 HIS A O 1
ATOM 2158 N N . TYR A 1 264 ? -24.210 -0.972 5.157 1.00 93.56 264 TYR A N 1
ATOM 2159 C CA . TYR A 1 264 ? -23.473 -2.209 4.907 1.00 93.56 264 TYR A CA 1
ATOM 2160 C C . TYR A 1 264 ? -22.044 -2.132 5.431 1.00 93.56 264 TYR A C 1
ATOM 2162 O O . TYR A 1 264 ? -21.350 -1.137 5.213 1.00 93.56 264 TYR A O 1
ATOM 2170 N N . HIS A 1 265 ? -21.589 -3.219 6.041 1.00 94.12 265 HIS A N 1
ATOM 2171 C CA . HIS A 1 265 ? -20.207 -3.429 6.443 1.00 94.12 265 HIS A CA 1
ATOM 2172 C C . HIS A 1 265 ? -19.555 -4.543 5.620 1.00 94.12 265 HIS A C 1
ATOM 2174 O O . HIS A 1 265 ? -20.206 -5.516 5.247 1.00 94.12 265 HIS A O 1
ATOM 2180 N N . TYR A 1 266 ? -18.250 -4.429 5.412 1.00 94.00 266 TYR A N 1
ATOM 2181 C CA . TYR A 1 266 ? -17.353 -5.480 4.959 1.00 94.00 266 TYR A CA 1
ATOM 2182 C C . TYR A 1 266 ? -16.885 -6.351 6.133 1.00 94.00 266 TYR A C 1
ATOM 2184 O O . TYR A 1 266 ? -16.459 -5.840 7.174 1.00 94.00 266 TYR A O 1
ATOM 2192 N N . SER A 1 267 ? -16.982 -7.670 5.973 1.00 88.88 267 SER A N 1
ATOM 2193 C CA . SER A 1 267 ? -16.610 -8.657 6.991 1.00 88.88 267 SER A CA 1
ATOM 2194 C C . SER A 1 267 ? -15.095 -8.811 7.169 1.00 88.88 267 SER A C 1
ATOM 2196 O O . SER A 1 267 ? -14.352 -8.734 6.195 1.00 88.88 267 SER A O 1
ATOM 2198 N N . ASP A 1 268 ? -14.656 -9.133 8.393 1.00 81.75 268 ASP A N 1
ATOM 2199 C CA . ASP A 1 268 ? -13.283 -9.574 8.720 1.00 81.75 268 ASP A CA 1
ATOM 2200 C C . ASP A 1 268 ? -12.157 -8.618 8.275 1.00 81.75 268 ASP A C 1
ATOM 2202 O O . ASP A 1 268 ? -11.031 -9.031 7.991 1.00 81.75 268 ASP A O 1
ATOM 2206 N N . PHE A 1 269 ? -12.449 -7.319 8.224 1.00 87.31 269 PHE A N 1
ATOM 2207 C CA . PHE A 1 269 ? -11.524 -6.321 7.693 1.00 87.31 269 PHE A CA 1
ATOM 2208 C C . PHE A 1 269 ? -10.436 -5.905 8.690 1.00 87.31 269 PHE A C 1
ATOM 2210 O O . PHE A 1 269 ? -9.291 -5.660 8.305 1.00 87.31 269 PHE A O 1
ATOM 2217 N N . VAL A 1 270 ? -10.789 -5.836 9.975 1.00 90.75 270 VAL A N 1
ATOM 2218 C CA . VAL A 1 270 ? -9.928 -5.327 11.045 1.00 90.75 270 VAL A CA 1
ATOM 2219 C C . VAL A 1 270 ? -9.936 -6.272 12.238 1.00 90.75 270 VAL A C 1
ATOM 2221 O O . VAL A 1 270 ? -10.925 -6.942 12.543 1.00 90.75 270 VAL A O 1
ATOM 2224 N N . THR A 1 271 ? -8.808 -6.326 12.943 1.00 92.62 271 THR A N 1
ATOM 2225 C CA . THR A 1 271 ? -8.716 -6.960 14.259 1.00 92.62 271 THR A CA 1
ATOM 2226 C C . THR A 1 271 ? -8.051 -6.034 15.266 1.00 92.62 271 THR A C 1
ATOM 2228 O O . THR A 1 271 ? -6.959 -5.510 15.026 1.00 92.62 271 THR A O 1
ATOM 2231 N N . TYR A 1 272 ? -8.693 -5.891 16.423 1.00 93.88 272 TYR A N 1
ATOM 2232 C CA . TYR A 1 272 ? -8.116 -5.269 17.608 1.00 93.88 272 TYR A CA 1
ATOM 2233 C C . TYR A 1 272 ? -7.588 -6.340 18.545 1.00 93.88 272 TYR A C 1
ATOM 2235 O O . TYR A 1 272 ? -8.288 -7.309 18.843 1.00 93.88 272 TYR A O 1
ATOM 2243 N N . VAL A 1 273 ? -6.362 -6.157 19.026 1.00 93.38 273 VAL A N 1
ATOM 2244 C CA . VAL A 1 273 ? -5.750 -7.057 20.005 1.00 93.38 273 VAL A CA 1
ATOM 2245 C C . VAL A 1 273 ? -5.285 -6.246 21.199 1.00 93.38 273 VAL A C 1
ATOM 2247 O O . VAL A 1 273 ? -4.385 -5.422 21.064 1.00 93.38 273 VAL A O 1
ATOM 2250 N N . LEU A 1 274 ? -5.842 -6.517 22.375 1.00 94.81 274 LEU A N 1
ATOM 2251 C CA . LEU A 1 274 ? -5.338 -5.988 23.637 1.00 94.81 274 LEU A CA 1
ATOM 2252 C C . LEU A 1 274 ? -4.565 -7.096 24.347 1.00 94.81 274 LEU A C 1
ATOM 2254 O O . LEU A 1 274 ? -5.135 -8.127 24.699 1.00 94.81 274 LEU A O 1
ATOM 2258 N N . SER A 1 275 ? -3.260 -6.905 24.517 1.00 92.94 275 SER A N 1
ATOM 2259 C CA . SER A 1 275 ? -2.391 -7.865 25.207 1.00 92.94 275 SER A CA 1
ATOM 2260 C C . SER A 1 275 ? -1.759 -7.209 26.419 1.00 92.94 275 SER A C 1
ATOM 2262 O O . SER A 1 275 ? -1.203 -6.119 26.297 1.00 92.94 275 SER A O 1
ATOM 2264 N N . GLN A 1 276 ? -1.819 -7.864 27.578 1.00 90.06 276 GLN A N 1
ATOM 2265 C CA . GLN A 1 276 ? -1.075 -7.407 28.747 1.00 90.06 276 GLN A CA 1
ATOM 2266 C C . GLN A 1 276 ? 0.416 -7.395 28.413 1.00 90.06 276 GLN A C 1
ATOM 2268 O O . GLN A 1 276 ? 0.980 -8.415 28.002 1.00 90.06 276 GLN A O 1
ATOM 2273 N N . THR A 1 277 ? 1.054 -6.239 28.566 1.00 79.81 277 THR A N 1
ATOM 2274 C CA . THR A 1 277 ? 2.496 -6.133 28.385 1.00 79.81 277 THR A CA 1
ATOM 2275 C C . THR A 1 277 ? 3.129 -6.828 29.582 1.00 79.81 277 THR A C 1
ATOM 2277 O O . THR A 1 277 ? 3.053 -6.331 30.704 1.00 79.81 277 THR A O 1
ATOM 2280 N N . GLN A 1 278 ? 3.724 -8.005 29.376 1.00 58.09 278 GLN A N 1
ATOM 2281 C CA . GLN A 1 278 ? 4.670 -8.507 30.366 1.00 58.09 278 GLN A CA 1
ATOM 2282 C C . GLN A 1 278 ? 5.805 -7.489 30.410 1.00 58.09 278 GLN A C 1
ATOM 2284 O O . GLN A 1 278 ? 6.284 -7.080 29.351 1.00 58.09 278 GLN A O 1
ATOM 2289 N N . GLU A 1 279 ? 6.198 -7.041 31.601 1.00 44.38 279 GLU A N 1
ATOM 2290 C CA . GLU A 1 279 ? 7.432 -6.282 31.778 1.00 44.38 279 GLU A CA 1
ATOM 2291 C C . GLU A 1 279 ? 8.596 -7.163 31.296 1.00 44.38 279 GLU A C 1
ATOM 2293 O O . GLU A 1 279 ? 9.240 -7.872 32.069 1.00 44.38 279 GLU A O 1
ATOM 2298 N N . GLU A 1 280 ? 8.877 -7.164 29.992 1.00 39.31 280 GLU A N 1
ATOM 2299 C CA . GLU A 1 280 ? 10.203 -7.508 29.523 1.00 39.31 280 GLU A CA 1
ATOM 2300 C C . GLU A 1 280 ? 11.110 -6.464 30.154 1.00 39.31 280 GLU A C 1
ATOM 2302 O O . GLU A 1 280 ? 11.065 -5.285 29.804 1.00 39.31 280 GLU A O 1
ATOM 2307 N N . ASN A 1 281 ? 11.881 -6.901 31.148 1.00 34.75 281 ASN A N 1
ATOM 2308 C CA . ASN A 1 281 ? 12.980 -6.154 31.724 1.00 34.75 281 ASN A CA 1
ATOM 2309 C C . ASN A 1 281 ? 13.788 -5.492 30.595 1.00 34.75 281 ASN A C 1
ATOM 2311 O O . ASN A 1 281 ? 14.710 -6.093 30.038 1.00 34.75 281 ASN A O 1
ATOM 2315 N N . ILE A 1 282 ? 13.517 -4.207 30.340 1.00 38.25 282 ILE A N 1
ATOM 2316 C CA . ILE A 1 282 ? 14.345 -3.301 29.524 1.00 38.25 282 ILE A CA 1
ATOM 2317 C C . ILE A 1 282 ? 15.767 -3.183 30.132 1.00 38.25 282 ILE A C 1
ATOM 2319 O O . ILE A 1 282 ? 16.670 -2.583 29.558 1.00 38.25 282 ILE A O 1
ATOM 2323 N N . SER A 1 283 ? 16.027 -3.852 31.260 1.00 33.09 283 SER A N 1
ATOM 2324 C CA . SER A 1 283 ? 17.325 -3.985 31.907 1.00 33.09 283 SER A CA 1
ATOM 2325 C C . SER A 1 283 ? 17.688 -5.426 32.307 1.00 33.09 283 SER A C 1
ATOM 2327 O O . SER A 1 283 ? 18.054 -5.635 33.455 1.00 33.09 283 SER A O 1
ATOM 2329 N N . ALA A 1 284 ? 17.598 -6.433 31.427 1.00 37.97 284 ALA A N 1
ATOM 2330 C CA . ALA A 1 284 ? 18.401 -7.669 31.554 1.00 37.97 284 ALA A CA 1
ATOM 2331 C C . ALA A 1 284 ? 18.250 -8.599 30.337 1.00 37.97 284 ALA A C 1
ATOM 2333 O O . ALA A 1 284 ? 17.589 -9.631 30.401 1.00 37.97 284 ALA A O 1
ATOM 2334 N N . ARG A 1 285 ? 18.954 -8.303 29.239 1.00 35.09 285 ARG A N 1
ATOM 2335 C CA . ARG A 1 285 ? 19.364 -9.347 28.285 1.00 35.09 285 ARG A CA 1
ATOM 2336 C C . ARG A 1 285 ? 20.855 -9.615 28.445 1.00 35.09 285 ARG A C 1
ATOM 2338 O O . ARG A 1 285 ? 21.654 -9.392 27.550 1.00 35.09 285 ARG A O 1
ATOM 2345 N N . ASN A 1 286 ? 21.206 -10.056 29.647 1.00 33.41 286 ASN A N 1
ATOM 2346 C CA . ASN A 1 286 ? 22.395 -10.841 29.917 1.00 33.41 286 ASN A CA 1
ATOM 2347 C C . ASN A 1 286 ? 22.006 -11.907 30.940 1.00 33.41 286 ASN A C 1
ATOM 2349 O O . ASN A 1 286 ? 21.512 -11.581 32.013 1.00 33.41 286 ASN A O 1
ATOM 2353 N N . GLN A 1 287 ? 22.339 -13.145 30.580 1.00 33.12 287 GLN A N 1
ATOM 2354 C CA . GLN A 1 287 ? 22.528 -14.303 31.447 1.00 33.12 287 GLN A CA 1
ATOM 2355 C C . GLN A 1 287 ? 21.362 -15.299 31.574 1.00 33.12 287 GLN A C 1
ATOM 2357 O O . GLN A 1 287 ? 20.294 -15.027 32.108 1.00 33.12 287 GLN A O 1
ATOM 2362 N N . HIS A 1 288 ? 21.663 -16.492 31.050 1.00 39.22 288 HIS A N 1
ATOM 2363 C CA . HIS A 1 288 ? 21.080 -17.789 31.364 1.00 39.22 288 HIS A CA 1
ATOM 2364 C C . HIS A 1 288 ? 20.792 -17.968 32.861 1.00 39.22 288 HIS A C 1
ATOM 2366 O O . HIS A 1 288 ? 21.652 -17.653 33.676 1.00 39.22 288 HIS A O 1
ATOM 2372 N N . ASP A 1 289 ? 19.650 -18.564 33.206 1.00 34.75 289 ASP A N 1
ATOM 2373 C CA . ASP A 1 289 ? 19.616 -19.925 33.761 1.00 34.75 289 ASP A CA 1
ATOM 2374 C C . ASP A 1 289 ? 18.178 -20.397 34.044 1.00 34.75 289 ASP A C 1
ATOM 2376 O O . ASP A 1 289 ? 17.273 -19.625 34.350 1.00 34.75 289 ASP A O 1
ATOM 2380 N N . HIS A 1 290 ? 17.986 -21.707 33.892 1.00 37.97 290 HIS A N 1
ATOM 2381 C CA . HIS A 1 290 ? 16.773 -22.467 34.187 1.00 37.97 290 HIS A CA 1
ATOM 2382 C C . HIS A 1 290 ? 16.515 -22.581 35.695 1.00 37.97 290 HIS A C 1
ATOM 2384 O O . HIS A 1 290 ? 17.456 -22.941 36.388 1.00 37.97 290 HIS A O 1
ATOM 2390 N N . VAL A 1 291 ? 15.255 -22.484 36.156 1.00 31.08 291 VAL A N 1
ATOM 2391 C CA . VAL A 1 291 ? 14.644 -23.351 37.198 1.00 31.08 291 VAL A CA 1
ATOM 2392 C C . VAL A 1 291 ? 13.106 -23.309 37.072 1.00 31.08 291 VAL A C 1
ATOM 2394 O O . VAL A 1 291 ? 12.521 -22.245 36.907 1.00 31.08 291 VAL A O 1
ATOM 2397 N N . HIS A 1 292 ? 12.475 -24.487 37.152 1.00 40.25 292 HIS A N 1
ATOM 2398 C CA . HIS A 1 292 ? 11.031 -24.716 37.288 1.00 40.25 292 HIS A CA 1
ATOM 2399 C C . HIS A 1 292 ? 10.540 -24.432 38.721 1.00 40.25 292 HIS A C 1
ATOM 2401 O O . HIS A 1 292 ? 11.123 -24.967 39.664 1.00 40.25 292 HIS A O 1
ATOM 2407 N N . ASP A 1 293 ? 9.431 -23.702 38.874 1.00 32.34 293 ASP A N 1
ATOM 2408 C CA . ASP A 1 293 ? 8.601 -23.714 40.089 1.00 32.34 293 ASP A CA 1
ATOM 2409 C C . ASP A 1 293 ? 7.111 -23.600 39.713 1.00 32.34 293 ASP A C 1
ATOM 2411 O O . ASP A 1 293 ? 6.652 -22.589 39.180 1.00 32.34 293 ASP A O 1
ATOM 2415 N N . ASP A 1 294 ? 6.376 -24.683 39.966 1.00 40.66 294 ASP A N 1
ATOM 2416 C CA . ASP A 1 294 ? 4.952 -24.851 39.696 1.00 40.66 294 ASP A CA 1
ATOM 2417 C C . ASP A 1 294 ? 4.142 -24.456 40.943 1.00 40.66 294 ASP A C 1
ATOM 2419 O O . ASP A 1 294 ? 3.736 -25.323 41.718 1.00 40.66 294 ASP A O 1
ATOM 2423 N N . SER A 1 295 ? 3.889 -23.160 41.169 1.00 36.75 295 SER A N 1
ATOM 2424 C CA . SER A 1 295 ? 2.868 -22.723 42.144 1.00 36.75 295 SER A CA 1
ATOM 2425 C C . SER A 1 295 ? 2.476 -21.238 42.057 1.00 36.75 295 SER A C 1
ATOM 2427 O O . SER A 1 295 ? 2.634 -20.488 43.019 1.00 36.75 295 SER A O 1
ATOM 2429 N N . HIS A 1 296 ? 1.872 -20.792 40.949 1.00 31.25 296 HIS A N 1
ATOM 2430 C CA . HIS A 1 296 ? 1.177 -19.494 40.901 1.00 31.25 296 HIS A CA 1
ATOM 2431 C C . HIS A 1 296 ? -0.298 -19.639 40.486 1.00 31.25 296 HIS A C 1
ATOM 2433 O O . HIS A 1 296 ? -0.611 -20.466 39.627 1.00 31.25 296 HIS A O 1
ATOM 2439 N N . PRO A 1 297 ? -1.224 -18.876 41.110 1.00 31.75 297 PRO A N 1
ATOM 2440 C CA . PRO A 1 297 ? -2.627 -18.869 40.716 1.00 31.75 297 PRO A CA 1
ATOM 2441 C C . PRO A 1 297 ? -2.726 -18.432 39.256 1.00 31.75 297 PRO A C 1
ATOM 2443 O O . PRO A 1 297 ? -1.937 -17.600 38.819 1.00 31.75 297 PRO A O 1
ATOM 2446 N N . HIS A 1 298 ? -3.680 -18.992 38.510 1.00 30.41 298 HIS A N 1
ATOM 2447 C CA . HIS A 1 298 ? -3.924 -18.668 37.106 1.00 30.41 298 HIS A CA 1
ATOM 2448 C C . HIS A 1 298 ? -4.192 -17.164 36.916 1.00 30.41 298 HIS A C 1
ATOM 2450 O O . HIS A 1 298 ? -5.336 -16.717 36.937 1.00 30.41 298 HIS A O 1
ATOM 2456 N N . VAL A 1 299 ? -3.134 -16.377 36.729 1.00 34.56 299 VAL A N 1
ATOM 2457 C CA . VAL A 1 299 ? -3.207 -15.042 36.148 1.00 34.56 299 VAL A CA 1
ATOM 2458 C C . VAL A 1 299 ? -3.454 -15.283 34.667 1.00 34.56 299 VAL A C 1
ATOM 2460 O O . VAL A 1 299 ? -2.598 -15.831 33.973 1.00 34.56 299 VAL A O 1
ATOM 2463 N N . PHE A 1 300 ? -4.661 -14.968 34.198 1.00 40.50 300 PHE A N 1
ATOM 2464 C CA . PHE A 1 300 ? -4.947 -14.900 32.770 1.00 40.50 300 PHE A CA 1
ATOM 2465 C C . PHE A 1 300 ? -3.888 -13.979 32.152 1.00 40.50 300 PHE A C 1
ATOM 2467 O O . PHE A 1 300 ? -3.882 -12.787 32.445 1.00 40.50 300 PHE A O 1
ATOM 2474 N N . SER A 1 301 ? -2.976 -14.506 31.329 1.00 47.31 301 SER A N 1
ATOM 2475 C CA . SER A 1 301 ? -2.154 -13.646 30.476 1.00 47.31 301 SER A CA 1
ATOM 2476 C C . SER A 1 301 ? -3.102 -13.081 29.417 1.00 47.31 301 SER A C 1
ATOM 2478 O O . SER A 1 301 ? -3.371 -13.728 28.402 1.00 47.31 301 SER A O 1
ATOM 2480 N N . GLY A 1 302 ? -3.743 -11.958 29.743 1.00 57.00 302 GLY A N 1
ATOM 2481 C CA . GLY A 1 302 ? -4.901 -11.441 29.026 1.00 57.00 302 GLY A CA 1
ATOM 2482 C C . GLY A 1 302 ? -4.529 -11.010 27.616 1.00 57.00 302 GLY A C 1
ATOM 2483 O O . GLY A 1 302 ? -3.950 -9.942 27.431 1.00 57.00 302 GLY A O 1
ATOM 2484 N N . LYS A 1 303 ? -4.865 -11.846 26.631 1.00 72.88 303 LYS A N 1
ATOM 2485 C CA . LYS A 1 303 ? -4.980 -11.454 25.228 1.00 72.88 303 LYS A CA 1
ATOM 2486 C C . LYS A 1 303 ? -6.465 -11.459 24.879 1.00 72.88 303 LYS A C 1
ATOM 2488 O O . LYS A 1 303 ? -7.086 -12.520 24.878 1.00 72.88 303 LYS A O 1
ATOM 2493 N N . GLN A 1 304 ? -7.015 -10.288 24.586 1.00 79.94 304 GLN A N 1
ATOM 2494 C CA . GLN A 1 304 ? -8.364 -10.122 24.053 1.00 79.94 304 GLN A CA 1
ATOM 2495 C C . GLN A 1 304 ? -8.268 -9.739 22.583 1.00 79.94 304 GLN A C 1
ATOM 2497 O O . GLN A 1 304 ? -7.469 -8.882 22.211 1.00 79.94 304 GLN A O 1
ATOM 2502 N N . GLU A 1 305 ? -9.067 -10.396 21.752 1.00 78.81 305 GLU A N 1
ATOM 2503 C CA . GLU A 1 305 ? -9.082 -10.196 20.309 1.00 78.81 305 GLU A CA 1
ATOM 2504 C C . GLU A 1 305 ? -10.519 -9.951 19.853 1.00 78.81 305 GLU A C 1
ATOM 2506 O O . GLU A 1 305 ? -11.417 -10.721 20.195 1.00 78.81 305 GLU A O 1
ATOM 2511 N N . GLN A 1 306 ? -10.735 -8.869 19.107 1.00 84.19 306 GLN A N 1
ATOM 2512 C CA . GLN A 1 306 ? -12.035 -8.506 18.551 1.00 84.19 306 GLN A CA 1
ATOM 2513 C C . GLN A 1 306 ? -11.891 -8.307 17.047 1.00 84.19 306 GLN A C 1
ATOM 2515 O O . GLN A 1 306 ? -11.182 -7.404 16.597 1.00 84.19 306 GLN A O 1
ATOM 2520 N N . LYS A 1 307 ? -12.569 -9.161 16.278 1.00 72.19 307 LYS A N 1
ATOM 2521 C CA . LYS A 1 307 ? -12.750 -8.981 14.837 1.00 72.19 307 LYS A CA 1
ATOM 2522 C C . LYS A 1 307 ? -13.915 -8.034 14.608 1.00 72.19 307 LYS A C 1
ATOM 2524 O O . LYS A 1 307 ? -14.967 -8.197 15.226 1.00 72.19 307 LYS A O 1
ATOM 2529 N N . THR A 1 308 ? -13.725 -7.059 13.735 1.00 78.62 308 THR A N 1
ATOM 2530 C CA . THR A 1 308 ? -14.725 -6.027 13.469 1.00 78.62 308 THR A CA 1
ATOM 2531 C C . THR A 1 308 ? -15.053 -5.963 11.987 1.00 78.62 308 THR A C 1
ATOM 2533 O O . THR A 1 308 ? -14.217 -6.207 11.113 1.00 78.62 308 THR A O 1
ATOM 2536 N N . THR A 1 309 ? -16.321 -5.666 11.716 1.00 80.62 309 THR A N 1
ATOM 2537 C CA . THR A 1 309 ? -16.823 -5.394 10.371 1.00 80.62 309 THR A CA 1
ATOM 2538 C C . THR A 1 309 ? -16.874 -3.883 10.186 1.00 80.62 309 THR A C 1
ATOM 2540 O O . THR A 1 309 ? -17.129 -3.154 11.145 1.00 80.62 309 THR A O 1
ATOM 2543 N N . PHE A 1 310 ? -16.561 -3.409 8.986 1.00 85.88 310 PHE A N 1
ATOM 2544 C CA . PHE A 1 310 ? -16.336 -1.988 8.730 1.00 85.88 310 PHE A CA 1
ATOM 2545 C C . PHE A 1 310 ? -17.107 -1.525 7.504 1.00 85.88 310 PHE A C 1
ATOM 2547 O O . PHE A 1 310 ? -17.101 -2.183 6.470 1.00 85.88 310 PHE A O 1
ATOM 2554 N N . CYS A 1 311 ? -17.723 -0.360 7.596 1.00 91.44 311 CYS A N 1
ATOM 2555 C CA . CYS A 1 311 ? -18.039 0.452 6.439 1.00 91.44 311 CYS A CA 1
ATOM 2556 C C . CYS A 1 311 ? -16.739 1.082 5.940 1.00 91.44 311 CYS A C 1
ATOM 2558 O O . CYS A 1 311 ? -16.055 1.736 6.713 1.00 91.44 311 CYS A O 1
ATOM 2560 N N . ILE A 1 312 ? -16.407 0.871 4.667 1.00 95.19 312 ILE A N 1
ATOM 2561 C CA . ILE A 1 312 ? -15.137 1.290 4.065 1.00 95.19 312 ILE A CA 1
ATOM 2562 C C . ILE A 1 312 ? -15.372 2.544 3.215 1.00 95.19 312 ILE A C 1
ATOM 2564 O O . ILE A 1 312 ? -16.033 2.476 2.172 1.00 95.19 312 ILE A O 1
ATOM 2568 N N . ARG A 1 313 ? -14.866 3.701 3.654 1.00 95.19 313 ARG A N 1
ATOM 2569 C CA . ARG A 1 313 ? -15.101 4.981 2.962 1.00 95.19 313 ARG A CA 1
ATOM 2570 C C . ARG A 1 313 ? -14.007 6.024 3.198 1.00 95.19 313 ARG A C 1
ATOM 2572 O O . ARG A 1 313 ? -13.265 5.971 4.168 1.00 95.19 313 ARG A O 1
ATOM 2579 N N . ASP A 1 314 ? -13.993 7.050 2.360 1.00 97.38 314 ASP A N 1
ATOM 2580 C CA . ASP A 1 314 ? -13.119 8.213 2.481 1.00 97.38 314 ASP A CA 1
ATOM 2581 C C . ASP A 1 314 ? -13.644 9.175 3.563 1.00 97.38 314 ASP A C 1
ATOM 2583 O O . ASP A 1 314 ? -14.629 9.895 3.368 1.00 97.38 314 ASP A O 1
ATOM 2587 N N . VAL A 1 315 ? -12.979 9.203 4.720 1.00 96.25 315 VAL A N 1
ATOM 2588 C CA . VAL A 1 315 ? -13.296 10.101 5.851 1.00 96.25 315 VAL A CA 1
ATOM 2589 C C . VAL A 1 315 ? -12.212 11.151 6.045 1.00 96.25 315 VAL A C 1
ATOM 2591 O O . VAL A 1 315 ? -12.505 12.319 6.333 1.00 96.25 315 VAL A O 1
ATOM 2594 N N . THR A 1 316 ? -10.965 10.724 5.895 1.00 96.56 316 THR A N 1
ATOM 2595 C CA . THR A 1 316 ? -9.770 11.417 6.358 1.00 96.56 316 THR A CA 1
ATOM 2596 C C . THR A 1 316 ? -8.829 11.636 5.193 1.00 96.56 316 THR A C 1
ATOM 2598 O O . THR A 1 316 ? -8.432 10.683 4.537 1.00 96.56 316 THR A O 1
ATOM 2601 N N . GLN A 1 317 ? -8.471 12.886 4.935 1.00 96.94 317 GLN A N 1
ATOM 2602 C CA . GLN A 1 317 ? -7.487 13.231 3.918 1.00 96.94 317 GLN A CA 1
ATOM 2603 C C . GLN A 1 317 ? -6.099 13.265 4.550 1.00 96.94 317 GLN A C 1
ATOM 2605 O O . GLN A 1 317 ? -5.923 13.876 5.609 1.00 96.94 317 GLN A O 1
ATOM 2610 N N . ILE A 1 318 ? -5.126 12.627 3.906 1.00 96.81 318 ILE A N 1
ATOM 2611 C CA . ILE A 1 318 ? -3.725 12.688 4.315 1.00 96.81 318 ILE A CA 1
ATOM 2612 C C . ILE A 1 318 ? -3.093 13.960 3.747 1.00 96.81 318 ILE A C 1
ATOM 2614 O O . ILE A 1 318 ? -3.183 14.233 2.551 1.00 96.81 318 ILE A O 1
ATOM 2618 N N . ASN A 1 319 ? -2.459 14.747 4.614 1.00 93.44 319 ASN A N 1
ATOM 2619 C CA . ASN A 1 319 ? -1.797 15.995 4.248 1.00 93.44 319 ASN A CA 1
ATOM 2620 C C . ASN A 1 319 ? -0.351 15.704 3.828 1.00 93.44 319 ASN A C 1
ATOM 2622 O O . ASN A 1 319 ? 0.593 16.010 4.555 1.00 93.44 319 ASN A O 1
ATOM 2626 N N . ASP A 1 320 ? -0.192 15.103 2.655 1.00 89.69 320 ASP A N 1
ATOM 2627 C CA . ASP A 1 320 ? 1.105 14.876 2.018 1.00 89.69 320 ASP A CA 1
ATOM 2628 C C . ASP A 1 320 ? 1.104 15.520 0.624 1.00 89.69 320 ASP A C 1
ATOM 2630 O O . ASP A 1 320 ? 0.091 15.492 -0.081 1.00 89.69 320 ASP A O 1
ATOM 2634 N N . GLU A 1 321 ? 2.232 16.103 0.212 1.00 84.69 321 GLU A N 1
ATOM 2635 C CA . GLU A 1 321 ? 2.379 16.722 -1.112 1.00 84.69 321 GLU A CA 1
ATOM 2636 C C . GLU A 1 321 ? 2.145 15.702 -2.240 1.00 84.69 321 GLU A C 1
ATOM 2638 O O . GLU A 1 321 ? 1.604 16.066 -3.288 1.00 84.69 321 GLU A O 1
ATOM 2643 N N . ALA A 1 322 ? 2.469 14.424 -2.009 1.00 84.62 322 ALA A N 1
ATOM 2644 C CA . ALA A 1 322 ? 2.194 13.331 -2.941 1.00 84.62 322 ALA A CA 1
ATOM 2645 C C . ALA A 1 322 ? 0.690 13.127 -3.204 1.00 84.62 322 ALA A C 1
ATOM 2647 O O . ALA A 1 322 ? 0.313 12.621 -4.259 1.00 84.62 322 ALA A O 1
ATOM 2648 N N . PHE A 1 323 ? -0.176 13.550 -2.276 1.00 90.06 323 PHE A N 1
ATOM 2649 C CA . PHE A 1 323 ? -1.624 13.330 -2.326 1.00 90.06 323 PHE A CA 1
ATOM 2650 C C . PHE A 1 323 ? -2.439 14.619 -2.462 1.00 90.06 323 PHE A C 1
ATOM 2652 O O . PHE A 1 323 ? -3.666 14.583 -2.337 1.00 90.06 323 PHE A O 1
ATOM 2659 N N . LYS A 1 324 ? -1.804 15.762 -2.743 1.00 84.19 324 LYS A N 1
ATOM 2660 C CA . LYS A 1 324 ? -2.487 17.069 -2.798 1.00 84.19 324 LYS A CA 1
ATOM 2661 C C . LYS A 1 324 ? -3.655 17.131 -3.791 1.00 84.19 324 LYS A C 1
ATOM 2663 O O . LYS A 1 324 ? -4.626 17.838 -3.541 1.00 84.19 324 LYS A O 1
ATOM 2668 N N . ASP A 1 325 ? -3.556 16.379 -4.888 1.00 85.12 325 ASP A N 1
ATOM 2669 C CA . ASP A 1 325 ? -4.548 16.330 -5.967 1.00 85.12 325 ASP A CA 1
ATOM 2670 C C . ASP A 1 325 ? -5.488 15.112 -5.831 1.00 85.12 325 ASP A C 1
ATOM 2672 O O . ASP A 1 325 ? -6.264 14.808 -6.737 1.00 85.12 325 ASP A O 1
ATOM 2676 N N . SER A 1 326 ? -5.420 14.385 -4.707 1.00 90.25 326 SER A N 1
ATOM 2677 C CA . SER A 1 326 ? -6.279 13.225 -4.458 1.00 90.25 326 SER A CA 1
ATOM 2678 C C . SER A 1 326 ? -7.724 13.634 -4.166 1.00 90.25 326 SER A C 1
ATOM 2680 O O . SER A 1 326 ? -8.010 14.481 -3.318 1.00 90.25 326 SER A O 1
ATOM 2682 N N . GLU A 1 327 ? -8.666 12.969 -4.831 1.00 93.88 327 GLU A N 1
ATOM 2683 C CA . GLU A 1 327 ? -10.099 13.173 -4.625 1.00 93.88 327 GLU A CA 1
ATOM 2684 C C . GLU A 1 327 ? -10.726 11.983 -3.898 1.00 93.88 327 GLU A C 1
ATOM 2686 O O . GLU A 1 327 ? -10.469 10.828 -4.243 1.00 93.88 327 GLU A O 1
ATOM 2691 N N . ALA A 1 328 ? -11.612 12.269 -2.940 1.00 95.75 328 ALA A N 1
ATOM 2692 C CA . ALA A 1 328 ? -12.455 11.255 -2.322 1.00 95.75 328 ALA A CA 1
ATOM 2693 C C . ALA A 1 328 ? -13.502 10.737 -3.321 1.00 95.75 328 ALA A C 1
ATOM 2695 O O . ALA A 1 328 ? -14.268 11.513 -3.900 1.00 95.75 328 ALA A O 1
ATOM 2696 N N . ARG A 1 329 ? -13.579 9.415 -3.483 1.00 95.75 329 ARG A N 1
ATOM 2697 C CA . ARG A 1 329 ? -14.487 8.716 -4.409 1.00 95.75 329 ARG A CA 1
ATOM 2698 C C . ARG A 1 329 ? -15.530 7.861 -3.694 1.00 95.75 329 ARG A C 1
ATOM 2700 O O . ARG A 1 329 ? -16.556 7.534 -4.298 1.00 95.75 329 ARG A O 1
ATOM 2707 N N . TYR A 1 330 ? -15.293 7.507 -2.433 1.00 95.81 330 TYR A N 1
ATOM 2708 C CA . TYR A 1 330 ? -16.130 6.599 -1.650 1.00 95.81 330 TYR A CA 1
ATOM 2709 C C . TYR A 1 330 ? -16.694 7.340 -0.444 1.00 95.81 330 TYR A C 1
ATOM 2711 O O . TYR A 1 330 ? -16.154 7.272 0.646 1.00 95.81 330 TYR A O 1
ATOM 2719 N N . LEU A 1 331 ? -17.775 8.097 -0.621 1.00 93.19 331 LEU A N 1
ATOM 2720 C CA . LEU A 1 331 ? -18.319 8.934 0.462 1.00 93.19 331 LEU A CA 1
ATOM 2721 C C . LEU A 1 331 ? -19.370 8.222 1.324 1.00 93.19 331 LEU A C 1
ATOM 2723 O O . LEU A 1 331 ? -19.681 8.667 2.433 1.00 93.19 331 LEU A O 1
ATOM 2727 N N . ILE A 1 332 ? -19.924 7.126 0.806 1.00 90.50 332 ILE A N 1
ATOM 2728 C CA . ILE A 1 332 ? -21.032 6.382 1.403 1.00 90.50 332 ILE A CA 1
ATOM 2729 C C . ILE A 1 332 ? -20.718 4.890 1.425 1.00 90.50 332 ILE A C 1
ATOM 2731 O O . ILE A 1 332 ? -20.069 4.372 0.518 1.00 90.50 332 ILE A O 1
ATOM 2735 N N . CYS A 1 333 ? -21.250 4.193 2.424 1.00 89.50 333 CYS A N 1
ATOM 2736 C CA . CYS A 1 333 ? -21.141 2.742 2.532 1.00 89.50 333 CYS A CA 1
ATOM 2737 C C . CYS A 1 333 ? -22.374 2.068 1.951 1.00 89.50 333 CYS A C 1
ATOM 2739 O O . CYS A 1 333 ? -23.280 1.612 2.650 1.00 89.50 333 CYS A O 1
ATOM 2741 N N . GLY A 1 334 ? -22.412 2.071 0.620 1.00 88.44 334 GLY A N 1
ATOM 2742 C CA . GLY A 1 334 ? -23.473 1.437 -0.142 1.00 88.44 334 GLY A CA 1
ATOM 2743 C C . GLY A 1 334 ? -23.353 -0.085 -0.141 1.00 88.44 334 GLY A C 1
ATOM 2744 O O . GLY A 1 334 ? -22.291 -0.659 0.095 1.00 88.44 334 GLY A O 1
ATOM 2745 N N . LYS A 1 335 ? -24.459 -0.742 -0.489 1.00 91.50 335 LYS A N 1
ATOM 2746 C CA . LYS A 1 335 ? -24.522 -2.198 -0.682 1.00 91.50 335 LYS A CA 1
ATOM 2747 C C . LYS A 1 335 ? -23.841 -2.698 -1.957 1.00 91.50 335 LYS A C 1
ATOM 2749 O O . LYS A 1 335 ? -23.698 -3.899 -2.137 1.00 91.50 335 LYS A O 1
ATOM 2754 N N . GLU A 1 336 ? -23.490 -1.787 -2.863 1.00 93.19 336 GLU A N 1
ATOM 2755 C CA . GLU A 1 336 ? -22.923 -2.111 -4.178 1.00 93.19 336 GLU A CA 1
ATOM 2756 C C . GLU A 1 336 ? -21.433 -1.780 -4.277 1.00 93.19 336 GLU A C 1
ATOM 2758 O O . GLU A 1 336 ? -20.718 -2.446 -5.022 1.00 93.19 336 GLU A O 1
ATOM 2763 N N . ARG A 1 337 ? -20.966 -0.757 -3.552 1.00 95.62 337 ARG A N 1
ATOM 2764 C CA . ARG A 1 337 ? -19.607 -0.227 -3.683 1.00 95.62 337 ARG A CA 1
ATOM 2765 C C . ARG A 1 337 ? -19.165 0.476 -2.405 1.00 95.62 337 ARG A C 1
ATOM 2767 O O . ARG A 1 337 ? -19.908 1.304 -1.878 1.00 95.62 337 ARG A O 1
ATOM 2774 N N . GLN A 1 338 ? -17.952 0.162 -1.968 1.00 97.19 338 GLN A N 1
ATOM 2775 C CA . GLN A 1 338 ? -17.235 0.781 -0.851 1.00 97.19 338 GLN A CA 1
ATOM 2776 C C . GLN A 1 338 ? -15.739 0.838 -1.194 1.00 97.19 338 GLN A C 1
ATOM 2778 O O . GLN A 1 338 ? -15.303 0.173 -2.139 1.00 97.19 338 GLN A O 1
ATOM 2783 N N . GLY A 1 339 ? -14.944 1.621 -0.468 1.00 97.56 339 GLY A N 1
ATOM 2784 C CA . GLY A 1 339 ? -13.519 1.716 -0.773 1.00 97.56 339 GLY A CA 1
ATOM 2785 C C . GLY A 1 339 ? -12.776 2.846 -0.076 1.00 97.56 339 GLY A C 1
ATOM 2786 O O . GLY A 1 339 ? -13.371 3.642 0.644 1.00 97.56 339 GLY A O 1
ATOM 2787 N N . VAL A 1 340 ? -11.468 2.903 -0.320 1.00 98.31 340 VAL A N 1
ATOM 2788 C CA . VAL A 1 340 ? -10.582 3.981 0.133 1.00 98.31 340 VAL A CA 1
ATOM 2789 C C . VAL A 1 340 ? -9.729 4.458 -1.039 1.00 98.31 340 VAL A C 1
ATOM 2791 O O . VAL A 1 340 ? -9.007 3.681 -1.677 1.00 98.31 340 VAL A O 1
ATOM 2794 N N . SER A 1 341 ? -9.837 5.747 -1.342 1.00 98.44 341 SER A N 1
ATOM 2795 C CA . SER A 1 341 ? -9.087 6.419 -2.403 1.00 98.44 341 SER A CA 1
ATOM 2796 C C . SER A 1 341 ? -7.612 6.563 -2.024 1.00 98.44 341 SER A C 1
ATOM 2798 O O . SER A 1 341 ? -7.271 6.639 -0.848 1.00 98.44 341 SER A O 1
ATOM 2800 N N . VAL A 1 342 ? -6.722 6.608 -3.019 1.00 97.44 342 VAL A N 1
ATOM 2801 C CA . VAL A 1 342 ? -5.296 6.906 -2.788 1.00 97.44 342 VAL A CA 1
ATOM 2802 C C . VAL A 1 342 ? -5.173 8.274 -2.113 1.00 97.44 342 VAL A C 1
ATOM 2804 O O . VAL A 1 342 ? -5.823 9.224 -2.548 1.00 97.44 342 VAL A O 1
ATOM 2807 N N . GLY A 1 343 ? -4.383 8.371 -1.043 1.00 97.50 343 GLY A N 1
ATOM 2808 C CA . GLY A 1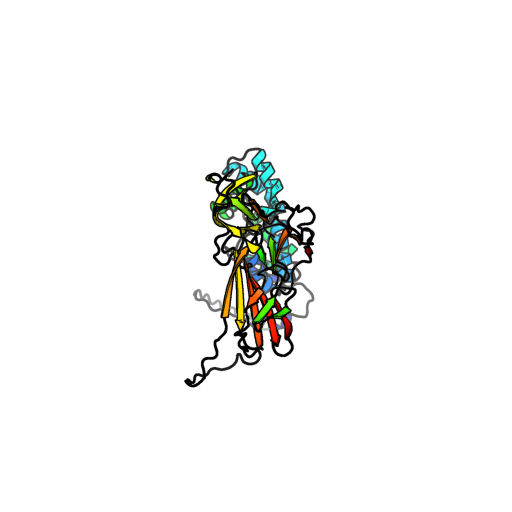 343 ? -4.228 9.592 -0.242 1.00 97.50 343 GLY A CA 1
ATOM 2809 C C . GLY A 1 343 ? -5.357 9.855 0.760 1.00 97.50 343 GLY A C 1
ATOM 2810 O O . GLY A 1 343 ? -5.319 10.843 1.498 1.00 97.50 343 GLY A O 1
ATOM 2811 N N . TRP A 1 344 ? -6.351 8.970 0.818 1.00 98.44 344 TRP A N 1
ATOM 2812 C CA . TRP A 1 344 ? -7.447 9.028 1.775 1.00 98.44 344 TRP A CA 1
ATOM 2813 C C . TRP A 1 344 ? -7.372 7.869 2.758 1.00 98.44 344 TRP A C 1
ATOM 2815 O O . TRP A 1 344 ? -6.712 6.853 2.543 1.00 98.44 344 TRP A O 1
ATOM 2825 N N . GLY A 1 345 ? -8.061 8.049 3.871 1.00 97.44 345 GLY A N 1
ATOM 2826 C CA . GLY A 1 345 ? -8.240 7.052 4.896 1.00 97.44 345 GLY A CA 1
ATOM 2827 C C . GLY A 1 345 ? -9.642 7.071 5.461 1.00 97.44 345 GLY A C 1
ATOM 2828 O O . GLY A 1 345 ? -10.422 8.010 5.275 1.00 97.44 345 GLY A O 1
ATOM 2829 N N . ASP A 1 346 ? -9.935 6.016 6.191 1.00 96.62 346 ASP A N 1
ATOM 2830 C CA . ASP A 1 346 ? -11.194 5.816 6.875 1.00 96.62 346 ASP A CA 1
ATOM 2831 C C . ASP A 1 346 ? -10.945 5.865 8.378 1.00 96.62 346 ASP A C 1
ATOM 2833 O O . ASP A 1 346 ? -10.024 5.222 8.890 1.00 96.62 346 ASP A O 1
ATOM 2837 N N . THR A 1 347 ? -11.756 6.652 9.078 1.00 95.19 347 THR A N 1
ATOM 2838 C CA . THR A 1 347 ? -11.647 6.837 10.523 1.00 95.19 347 THR A CA 1
ATOM 2839 C C . THR A 1 347 ? -12.930 6.398 11.197 1.00 95.19 347 THR A C 1
ATOM 2841 O O . THR A 1 347 ? -13.997 6.978 10.984 1.00 95.19 347 THR A O 1
ATOM 2844 N N . TYR A 1 348 ? -12.782 5.438 12.101 1.00 92.50 348 TYR A N 1
ATOM 2845 C CA . TYR A 1 348 ? -13.798 5.061 13.070 1.00 92.50 348 TYR A CA 1
ATOM 2846 C C . TYR A 1 348 ? -13.516 5.780 14.382 1.00 92.50 348 TYR A C 1
ATOM 2848 O O . TYR A 1 348 ? -12.500 5.530 15.029 1.00 92.50 348 TYR A O 1
ATOM 2856 N N . PHE A 1 349 ? -14.395 6.710 14.752 1.00 93.50 349 PHE A N 1
ATOM 2857 C CA . PHE A 1 349 ? -14.213 7.548 15.935 1.00 93.50 349 PHE A CA 1
ATOM 2858 C C . PHE A 1 349 ? -14.620 6.808 17.205 1.00 93.50 349 PHE A C 1
ATOM 2860 O O . PHE A 1 349 ? -15.633 6.115 17.212 1.00 93.50 349 PHE A O 1
ATOM 2867 N N . PHE A 1 350 ? -13.916 7.053 18.311 1.00 93.31 350 PHE A N 1
ATOM 2868 C CA . PHE A 1 350 ? -14.221 6.476 19.630 1.00 93.31 350 PHE A CA 1
ATOM 2869 C C . PHE A 1 350 ? -15.661 6.736 20.128 1.00 93.31 350 PHE A C 1
ATOM 2871 O O . PHE A 1 350 ? -16.123 6.104 21.073 1.00 93.31 350 PHE A O 1
ATOM 2878 N N . THR A 1 351 ? -16.365 7.702 19.530 1.00 89.94 351 THR A N 1
ATOM 2879 C CA . THR A 1 351 ? -17.760 8.045 19.837 1.00 89.94 351 THR A CA 1
ATOM 2880 C C . THR A 1 351 ? -18.783 7.209 19.071 1.00 89.94 351 THR A C 1
ATOM 2882 O O . THR A 1 351 ? -19.976 7.310 19.366 1.00 89.94 351 THR A O 1
ATOM 2885 N N . TYR A 1 352 ? -18.353 6.424 18.081 1.00 88.06 352 TYR A N 1
ATOM 2886 C CA . TYR A 1 352 ? -19.227 5.513 17.354 1.00 88.06 352 TYR A CA 1
ATOM 2887 C C . TYR A 1 352 ? -19.699 4.378 18.263 1.00 88.06 352 TYR A C 1
ATOM 2889 O O . TYR A 1 352 ? -19.016 3.968 19.205 1.00 88.06 352 TYR A O 1
ATOM 2897 N N . VAL A 1 353 ? -20.907 3.893 17.983 1.00 82.75 353 VAL A N 1
ATOM 2898 C CA . VAL A 1 353 ? -21.456 2.718 18.662 1.00 82.75 353 VAL A CA 1
ATOM 2899 C C . VAL A 1 353 ? -20.538 1.527 18.366 1.00 82.75 353 VAL A C 1
ATOM 2901 O O . VAL A 1 353 ? -19.935 1.453 17.300 1.00 82.75 353 VAL A O 1
ATOM 2904 N N . ASP A 1 354 ? -20.339 0.664 19.361 1.00 81.31 354 ASP A N 1
ATOM 2905 C CA . ASP A 1 354 ? -19.478 -0.526 19.294 1.00 81.31 354 ASP A CA 1
ATOM 2906 C C . ASP A 1 354 ? -17.983 -0.290 18.994 1.00 81.31 354 ASP A C 1
ATOM 2908 O O . ASP A 1 354 ? -17.204 -1.242 18.927 1.00 81.31 354 ASP A O 1
ATOM 2912 N N . GLN A 1 355 ? -17.531 0.971 18.960 1.00 89.56 355 GLN A N 1
ATOM 2913 C CA . GLN A 1 355 ? -16.116 1.333 18.836 1.00 89.56 355 GLN A CA 1
ATOM 2914 C C . GLN A 1 355 ? -15.399 1.304 20.199 1.00 89.56 355 GLN A C 1
ATOM 2916 O O . GLN A 1 355 ? -14.940 2.319 20.731 1.00 89.56 355 GLN A O 1
ATOM 2921 N N . ASN A 1 356 ? -15.365 0.120 20.813 1.00 92.19 356 ASN A N 1
ATOM 2922 C CA . ASN A 1 356 ? -14.751 -0.117 22.117 1.00 92.19 356 ASN A CA 1
ATOM 2923 C C . ASN A 1 356 ? -14.339 -1.588 22.319 1.00 92.19 356 ASN A C 1
ATOM 2925 O O . ASN A 1 356 ? -14.749 -2.472 21.566 1.00 92.19 356 ASN A O 1
ATOM 2929 N N . LEU A 1 357 ? -13.547 -1.839 23.364 1.00 94.50 357 LEU A N 1
ATOM 2930 C CA . LEU A 1 357 ? -13.298 -3.166 23.931 1.00 94.50 357 LEU A CA 1
ATOM 2931 C C . LEU A 1 357 ? -13.862 -3.224 25.355 1.00 94.50 357 LEU A C 1
ATOM 2933 O O . LEU A 1 357 ? -13.547 -2.358 26.173 1.00 94.50 357 LEU A O 1
ATOM 2937 N N . ASP A 1 358 ? -14.643 -4.255 25.676 1.00 93.94 358 ASP A N 1
ATOM 2938 C CA . ASP A 1 358 ? -15.011 -4.543 27.067 1.00 93.94 358 ASP A CA 1
ATOM 2939 C C . ASP A 1 358 ? -13.795 -5.105 27.810 1.00 93.94 358 ASP A C 1
ATOM 2941 O O . ASP A 1 358 ? -13.306 -6.180 27.468 1.00 93.94 358 ASP A O 1
ATOM 2945 N N . ILE A 1 359 ? -13.323 -4.373 28.817 1.00 95.12 359 ILE A N 1
ATOM 2946 C CA . ILE A 1 359 ? -12.169 -4.714 29.655 1.00 95.12 359 ILE A CA 1
ATOM 2947 C C . ILE A 1 359 ? -12.573 -4.911 31.127 1.00 95.12 359 ILE A C 1
ATOM 2949 O O . ILE A 1 359 ? -11.751 -4.770 32.041 1.00 95.12 359 ILE A O 1
ATOM 2953 N N . THR A 1 360 ? -13.850 -5.205 31.385 1.00 94.50 360 THR A N 1
ATOM 2954 C CA . THR A 1 360 ? -14.409 -5.365 32.739 1.00 94.50 360 THR A CA 1
ATOM 2955 C C . THR A 1 360 ? -13.637 -6.410 33.542 1.00 94.50 360 THR A C 1
ATOM 2957 O O . THR A 1 360 ? -13.280 -6.161 34.693 1.00 94.50 360 THR A O 1
ATOM 2960 N N . ASP A 1 361 ? -13.281 -7.526 32.908 1.00 92.19 361 ASP A N 1
ATOM 2961 C CA . ASP A 1 361 ? -12.572 -8.634 33.557 1.00 92.19 361 ASP A CA 1
ATOM 2962 C C . ASP A 1 361 ? -11.042 -8.458 33.585 1.00 92.19 361 ASP A C 1
ATOM 2964 O O . ASP A 1 361 ? -10.325 -9.302 34.128 1.00 92.19 361 ASP A O 1
ATOM 2968 N N . LEU A 1 362 ? -10.520 -7.360 33.024 1.00 92.50 362 LEU A N 1
ATOM 2969 C CA . LEU A 1 362 ? -9.095 -7.036 33.049 1.00 92.50 362 LEU A CA 1
ATOM 2970 C C . LEU A 1 362 ? -8.749 -6.157 34.256 1.00 92.50 362 LEU A C 1
ATOM 2972 O O . LEU A 1 362 ? -9.528 -5.299 34.683 1.00 92.50 362 LEU A O 1
ATOM 2976 N N . ALA A 1 363 ? -7.552 -6.363 34.805 1.00 93.19 363 ALA A N 1
ATOM 2977 C CA . ALA A 1 363 ? -7.007 -5.534 35.875 1.00 93.19 363 ALA A CA 1
ATOM 2978 C C . ALA A 1 363 ? -6.386 -4.240 35.323 1.00 93.19 363 ALA A C 1
ATOM 2980 O O . ALA A 1 363 ? -5.996 -4.178 34.155 1.00 93.19 363 ALA A O 1
ATOM 2981 N N . SER A 1 364 ? -6.225 -3.227 36.179 1.00 95.19 364 SER A N 1
ATOM 2982 C CA . SER A 1 364 ? -5.331 -2.098 35.888 1.00 95.19 364 SER A CA 1
ATOM 2983 C C . SER A 1 364 ? -3.918 -2.601 35.556 1.00 95.19 364 SER A C 1
ATOM 2985 O O . SER A 1 364 ? -3.470 -3.614 36.100 1.00 95.19 364 SER A O 1
ATOM 2987 N N . GLY A 1 365 ? -3.207 -1.905 34.671 1.00 94.94 365 GLY A N 1
ATOM 2988 C CA . GLY A 1 365 ? -1.861 -2.292 34.248 1.00 94.94 365 GLY A CA 1
ATOM 2989 C C . GLY A 1 365 ? -1.467 -1.740 32.882 1.00 94.94 365 GLY A C 1
ATOM 2990 O O . GLY A 1 365 ? -2.185 -0.936 32.289 1.00 94.94 365 GLY A O 1
ATOM 2991 N N . VAL A 1 366 ? -0.314 -2.189 32.385 1.00 96.12 366 VAL A N 1
ATOM 2992 C CA . VAL A 1 366 ? 0.207 -1.807 31.068 1.00 96.12 366 VAL A CA 1
ATOM 2993 C C . VAL A 1 366 ? -0.193 -2.842 30.020 1.00 96.12 366 VAL A C 1
ATOM 2995 O O . VAL A 1 366 ? -0.011 -4.047 30.207 1.00 96.12 366 VAL A O 1
ATOM 2998 N N . TYR A 1 367 ? -0.732 -2.360 28.907 1.00 96.06 367 TYR A N 1
ATOM 2999 C CA . TYR A 1 367 ? -1.217 -3.166 27.797 1.00 96.06 367 TYR A CA 1
ATOM 3000 C C . TYR A 1 367 ? -0.717 -2.611 26.468 1.00 96.06 367 TYR A C 1
ATOM 3002 O O . TYR A 1 367 ? -0.516 -1.410 26.309 1.00 96.06 367 TYR A O 1
ATOM 3010 N N . THR A 1 368 ? -0.597 -3.484 25.477 1.00 96.69 368 THR A N 1
ATOM 3011 C CA . THR A 1 368 ? -0.418 -3.104 24.078 1.00 96.69 368 THR A CA 1
ATOM 3012 C C . THR A 1 368 ? -1.740 -3.300 23.346 1.00 96.69 368 THR A C 1
ATOM 3014 O O . THR A 1 368 ? -2.227 -4.427 23.232 1.00 96.69 368 THR A O 1
ATOM 3017 N N . LEU A 1 369 ? -2.310 -2.203 22.846 1.00 96.75 369 LEU A N 1
ATOM 3018 C CA . LEU A 1 369 ? -3.451 -2.189 21.936 1.00 96.75 369 LEU A CA 1
ATOM 3019 C C . LEU A 1 369 ? -2.927 -2.194 20.498 1.00 96.75 369 LEU A C 1
ATOM 3021 O O . LEU A 1 369 ? -2.364 -1.202 20.042 1.00 96.75 369 LEU A O 1
ATOM 3025 N N . SER A 1 370 ? -3.100 -3.310 19.796 1.00 95.75 370 SER A N 1
ATOM 3026 C CA . SER A 1 370 ? -2.723 -3.466 18.389 1.00 95.75 370 SER A CA 1
ATOM 3027 C C . SER A 1 370 ? -3.935 -3.289 17.484 1.00 95.75 370 SER A C 1
ATOM 3029 O O . SER A 1 370 ? -5.007 -3.832 17.767 1.00 95.75 370 SER A O 1
ATOM 3031 N N . PHE A 1 371 ? -3.736 -2.585 16.377 1.00 95.56 371 PHE A N 1
ATOM 3032 C CA . PHE A 1 371 ? -4.710 -2.393 15.315 1.00 95.56 371 PHE A CA 1
ATOM 3033 C C . PHE A 1 371 ? -4.155 -2.991 14.020 1.00 95.56 371 PHE A C 1
ATOM 3035 O O . PHE A 1 371 ? -3.145 -2.530 13.489 1.00 95.56 371 PHE A O 1
ATOM 3042 N N . ASN A 1 372 ? -4.809 -4.053 13.547 1.00 95.31 372 ASN A N 1
ATOM 3043 C CA . ASN A 1 372 ? -4.393 -4.806 12.369 1.00 95.31 372 ASN A CA 1
ATOM 3044 C C . ASN A 1 372 ? -5.446 -4.667 11.265 1.00 95.31 372 ASN A C 1
ATOM 3046 O O . ASN A 1 372 ? -6.617 -4.985 11.495 1.00 95.31 372 ASN A O 1
ATOM 3050 N N . VAL A 1 373 ? -5.020 -4.255 10.073 1.00 95.50 373 VAL A N 1
ATOM 3051 C CA . VAL A 1 373 ? -5.860 -4.148 8.867 1.00 95.50 373 VAL A CA 1
ATOM 3052 C C . VAL A 1 373 ? -5.590 -5.345 7.955 1.00 95.50 373 VAL A C 1
ATOM 3054 O O . VAL A 1 373 ? -4.457 -5.810 7.874 1.00 95.50 373 VAL A O 1
ATOM 3057 N N . ASN A 1 374 ? -6.612 -5.872 7.277 1.00 94.62 374 ASN A N 1
ATOM 3058 C CA . ASN A 1 374 ? -6.498 -7.075 6.436 1.00 94.62 374 ASN A CA 1
ATOM 3059 C C . ASN A 1 374 ? -5.784 -8.253 7.155 1.00 94.62 374 ASN A C 1
ATOM 3061 O O . ASN A 1 374 ? -4.828 -8.826 6.626 1.00 94.62 374 ASN A O 1
ATOM 3065 N N . PRO A 1 375 ? -6.208 -8.630 8.378 1.00 91.44 375 PRO A N 1
ATOM 3066 C CA . PRO A 1 375 ? -5.470 -9.570 9.229 1.00 91.44 375 PRO A CA 1
ATOM 3067 C C . PRO A 1 375 ? -5.326 -10.973 8.615 1.00 91.44 375 PRO A C 1
ATOM 3069 O O . PRO A 1 375 ? -4.339 -11.663 8.874 1.00 91.44 375 PRO A O 1
ATOM 3072 N N . GLU A 1 376 ? -6.282 -11.381 7.778 1.00 89.56 376 GLU A N 1
ATOM 3073 C CA . GLU A 1 376 ? -6.292 -12.676 7.084 1.00 89.56 376 GLU A CA 1
ATOM 3074 C C . GLU A 1 376 ? -5.510 -12.652 5.753 1.00 89.56 376 GLU A C 1
ATOM 3076 O O . GLU A 1 376 ? -5.391 -13.678 5.085 1.00 89.56 376 GLU A O 1
ATOM 3081 N N . ASN A 1 377 ? -4.945 -11.500 5.363 1.00 91.12 377 ASN A N 1
ATOM 3082 C CA . ASN A 1 377 ? -4.207 -11.285 4.111 1.00 91.12 377 ASN A CA 1
ATOM 3083 C C . ASN A 1 377 ? -5.011 -11.614 2.837 1.00 91.12 377 ASN A C 1
ATOM 3085 O O . ASN A 1 377 ? -4.432 -12.017 1.825 1.00 91.12 377 ASN A O 1
ATOM 3089 N N . ILE A 1 378 ? -6.335 -11.443 2.878 1.00 92.00 378 ILE A N 1
ATOM 3090 C CA . ILE A 1 378 ? -7.230 -11.759 1.756 1.00 92.00 378 ILE A CA 1
ATOM 3091 C C . ILE A 1 378 ? -7.192 -10.653 0.693 1.00 92.00 378 ILE A C 1
ATOM 3093 O O . ILE A 1 378 ? -7.197 -10.954 -0.502 1.00 92.00 378 ILE A O 1
ATOM 3097 N N . LEU A 1 379 ? -7.106 -9.379 1.100 1.00 95.19 379 LEU A N 1
ATOM 3098 C CA . LEU A 1 379 ? -6.973 -8.270 0.149 1.00 95.19 379 LEU A CA 1
ATOM 3099 C C . LEU A 1 379 ? -5.597 -8.299 -0.528 1.00 95.19 379 LEU A C 1
ATOM 3101 O O . LEU A 1 379 ? -4.580 -8.648 0.087 1.00 95.19 379 LEU A O 1
ATOM 3105 N N . ASN A 1 380 ? -5.577 -7.942 -1.812 1.00 93.19 380 ASN A N 1
ATOM 3106 C CA . ASN A 1 380 ? -4.364 -7.736 -2.595 1.00 93.19 380 ASN A CA 1
ATOM 3107 C C . ASN A 1 380 ? -3.859 -6.318 -2.356 1.00 93.19 380 ASN A C 1
ATOM 3109 O O . ASN A 1 380 ? -4.579 -5.359 -2.622 1.00 93.19 380 ASN A O 1
ATOM 3113 N N . GLU A 1 381 ? -2.630 -6.216 -1.873 1.00 91.44 381 GLU A N 1
ATOM 3114 C CA . GLU A 1 381 ? -1.958 -4.965 -1.537 1.00 91.44 381 GLU A CA 1
ATOM 3115 C C . GLU A 1 381 ? -0.514 -5.036 -2.039 1.00 91.44 381 GLU A C 1
ATOM 3117 O O . GLU A 1 381 ? 0.015 -6.141 -2.224 1.00 91.44 381 GLU A O 1
ATOM 3122 N N . ILE A 1 382 ? 0.125 -3.880 -2.240 1.00 82.81 382 ILE A N 1
ATOM 3123 C CA . ILE A 1 382 ? 1.547 -3.787 -2.624 1.00 82.81 382 ILE A CA 1
ATOM 3124 C C . ILE A 1 382 ? 2.418 -4.551 -1.621 1.00 82.81 382 ILE A C 1
ATOM 3126 O O . ILE A 1 382 ? 3.299 -5.332 -1.987 1.00 82.81 382 ILE A O 1
ATOM 3130 N N . THR A 1 383 ? 2.142 -4.349 -0.339 1.00 82.94 383 THR A N 1
ATOM 3131 C CA . THR A 1 383 ? 2.781 -5.023 0.785 1.00 82.94 383 THR A CA 1
ATOM 3132 C C . THR A 1 383 ? 1.743 -5.237 1.883 1.00 82.94 383 THR A C 1
ATOM 3134 O O . THR A 1 383 ? 0.704 -4.596 1.895 1.00 82.94 383 THR A O 1
ATOM 3137 N N . ARG A 1 384 ? 2.000 -6.201 2.773 1.00 86.12 384 ARG A N 1
ATOM 3138 C CA . ARG A 1 384 ? 1.180 -6.456 3.974 1.00 86.12 384 ARG A CA 1
ATOM 3139 C C . ARG A 1 384 ? 1.987 -6.335 5.268 1.00 86.12 384 ARG A C 1
ATOM 3141 O O . ARG A 1 384 ? 1.517 -6.640 6.362 1.00 86.12 384 ARG A O 1
ATOM 3148 N N . ASN A 1 385 ? 3.258 -5.949 5.141 1.00 86.81 385 ASN A N 1
ATOM 3149 C CA . ASN A 1 385 ? 4.213 -5.892 6.250 1.00 86.81 385 ASN A CA 1
ATOM 3150 C C . ASN A 1 385 ? 3.997 -4.668 7.155 1.00 86.81 385 ASN A C 1
ATOM 3152 O O . ASN A 1 385 ? 4.498 -4.638 8.275 1.00 86.81 385 ASN A O 1
ATOM 3156 N N . ASN A 1 386 ? 3.267 -3.676 6.659 1.00 91.81 386 ASN A N 1
ATOM 3157 C CA . ASN A 1 386 ? 2.938 -2.394 7.276 1.00 91.81 386 ASN A CA 1
ATOM 3158 C C . ASN A 1 386 ? 1.483 -2.326 7.777 1.00 91.81 386 ASN A C 1
ATOM 3160 O O . ASN A 1 386 ? 1.097 -1.312 8.341 1.00 91.81 386 ASN A O 1
ATOM 3164 N N . ASN A 1 387 ? 0.705 -3.409 7.680 1.00 96.00 387 ASN A N 1
ATOM 3165 C CA . ASN A 1 387 ? -0.714 -3.466 8.061 1.00 96.00 387 ASN A CA 1
ATOM 3166 C C . ASN A 1 387 ? -0.984 -3.489 9.580 1.00 96.00 387 ASN A C 1
ATOM 3168 O O . ASN A 1 387 ? -2.047 -3.935 10.027 1.00 96.00 387 ASN A O 1
ATOM 3172 N N . LYS A 1 388 ? -0.018 -3.072 10.404 1.00 96.44 388 LYS A N 1
ATOM 3173 C CA . LYS A 1 388 ? -0.114 -3.129 11.866 1.00 96.44 388 LYS A CA 1
ATOM 3174 C C . LYS A 1 388 ? 0.405 -1.850 12.497 1.00 96.44 388 LYS A C 1
ATOM 3176 O O . LYS A 1 388 ? 1.513 -1.416 12.197 1.00 96.44 388 LYS A O 1
ATOM 3181 N N . SER A 1 389 ? -0.362 -1.325 13.440 1.00 97.19 389 SER A N 1
ATOM 3182 C CA . SER A 1 389 ? 0.051 -0.257 14.345 1.00 97.19 389 SER A CA 1
ATOM 3183 C C . SER A 1 389 ? -0.286 -0.644 15.781 1.00 97.19 389 SER A C 1
ATOM 3185 O O . SER A 1 389 ? -1.084 -1.557 16.031 1.00 97.19 389 SER A O 1
ATOM 3187 N N . PHE A 1 390 ? 0.329 0.024 16.753 1.00 95.94 390 PHE A N 1
ATOM 3188 C CA . PHE A 1 390 ? -0.010 -0.203 18.151 1.00 95.94 390 PHE A CA 1
ATOM 3189 C C . PHE A 1 390 ? 0.181 1.024 19.032 1.00 95.94 390 PHE A C 1
ATOM 3191 O O . PHE A 1 390 ? 0.956 1.930 18.728 1.00 95.94 390 PHE A O 1
ATOM 3198 N N . ALA A 1 391 ? -0.509 1.004 20.169 1.00 97.38 391 ALA A N 1
ATOM 3199 C CA . ALA A 1 391 ? -0.304 1.907 21.287 1.00 97.38 391 ALA A CA 1
ATOM 3200 C C . ALA A 1 391 ? -0.060 1.089 22.561 1.00 97.38 391 ALA A C 1
ATOM 3202 O O . ALA A 1 391 ? -0.860 0.224 22.922 1.00 97.38 391 ALA A O 1
ATOM 3203 N N . THR A 1 392 ? 1.036 1.367 23.261 1.00 97.50 392 THR A N 1
ATOM 3204 C CA . THR A 1 392 ? 1.238 0.889 24.631 1.00 97.50 392 THR A CA 1
ATOM 3205 C C . THR A 1 392 ? 0.558 1.868 25.574 1.00 97.50 392 THR A C 1
ATOM 3207 O O . THR A 1 392 ? 0.868 3.061 25.555 1.00 97.50 392 THR A O 1
ATOM 3210 N N . ILE A 1 393 ? -0.358 1.371 26.396 1.00 97.62 393 ILE A N 1
ATOM 3211 C CA . ILE A 1 393 ? -1.210 2.159 27.281 1.00 97.62 393 ILE A CA 1
ATOM 3212 C C . ILE A 1 393 ? -1.132 1.645 28.716 1.00 97.62 393 ILE A C 1
ATOM 3214 O O . ILE A 1 393 ? -1.041 0.446 28.958 1.00 97.62 393 ILE A O 1
ATOM 3218 N N . GLU A 1 394 ? -1.193 2.560 29.671 1.00 97.44 394 GLU A N 1
ATOM 3219 C CA . GLU A 1 394 ? -1.400 2.276 31.087 1.00 97.44 394 GLU A CA 1
ATOM 3220 C C . GLU A 1 394 ? -2.869 2.544 31.417 1.00 97.44 394 GLU A C 1
ATOM 3222 O O . GLU A 1 394 ? -3.361 3.650 31.185 1.00 97.44 394 GLU A O 1
ATOM 3227 N N . ILE A 1 395 ? -3.570 1.525 31.912 1.00 97.25 395 ILE A N 1
ATOM 3228 C CA . ILE A 1 395 ? -4.982 1.586 32.295 1.00 97.25 395 ILE A CA 1
ATOM 3229 C C . ILE A 1 395 ? -5.066 1.589 33.819 1.00 97.25 395 ILE A C 1
ATOM 3231 O O . ILE A 1 395 ? -4.593 0.652 34.464 1.00 97.25 395 ILE A O 1
ATOM 3235 N N . ASP A 1 396 ? -5.729 2.597 34.380 1.00 96.62 396 ASP A N 1
ATOM 3236 C CA . ASP A 1 396 ? -6.073 2.668 35.797 1.00 96.62 396 ASP A CA 1
ATOM 3237 C C . ASP A 1 396 ? -7.597 2.743 35.965 1.00 96.62 396 ASP A C 1
ATOM 3239 O O . ASP A 1 396 ? -8.233 3.782 35.768 1.00 96.62 396 ASP A O 1
ATOM 3243 N N . LYS A 1 397 ? -8.187 1.609 36.352 1.00 94.50 397 LYS A N 1
ATOM 3244 C CA . LYS A 1 397 ? -9.631 1.451 36.556 1.00 94.50 397 LYS A CA 1
ATOM 3245 C C . LYS A 1 397 ? -10.138 2.082 37.854 1.00 94.50 397 LYS A C 1
ATOM 3247 O O . LYS A 1 397 ? -11.339 2.317 37.968 1.00 94.50 397 LYS A O 1
ATOM 3252 N N . GLU A 1 398 ? -9.261 2.351 38.824 1.00 94.00 398 GLU A N 1
ATOM 3253 C CA . GLU A 1 398 ? -9.646 3.001 40.083 1.00 94.00 398 GLU A CA 1
ATOM 3254 C C . GLU A 1 398 ? -9.853 4.500 39.873 1.00 94.00 398 GLU A C 1
ATOM 3256 O O . GLU A 1 398 ? -10.804 5.080 40.399 1.00 94.00 398 GLU A O 1
ATOM 3261 N N . THR A 1 399 ? -8.977 5.122 39.079 1.00 94.69 399 THR A N 1
ATOM 3262 C CA . THR A 1 399 ? -9.086 6.545 38.726 1.00 94.69 399 THR A CA 1
ATOM 3263 C C . THR A 1 399 ? -9.883 6.796 37.448 1.00 94.69 399 THR A C 1
ATOM 3265 O O . THR A 1 399 ? -10.234 7.944 37.174 1.00 94.69 399 THR A O 1
ATOM 3268 N N . GLY A 1 400 ? -10.193 5.749 36.680 1.00 94.69 400 GLY A N 1
ATOM 3269 C CA . GLY A 1 400 ? -10.932 5.861 35.425 1.00 94.69 400 GLY A CA 1
ATOM 3270 C C . GLY A 1 400 ? -10.090 6.467 34.298 1.00 94.69 400 GLY A C 1
ATOM 3271 O O . GLY A 1 400 ? -10.627 7.178 33.449 1.00 94.69 400 GLY A O 1
ATOM 3272 N N . THR A 1 401 ? -8.769 6.256 34.305 1.00 95.81 401 THR A N 1
ATOM 3273 C CA . THR A 1 401 ? -7.837 6.924 33.385 1.00 95.81 401 THR A CA 1
ATOM 3274 C C . THR A 1 401 ? -7.079 5.953 32.485 1.00 95.81 401 THR A C 1
ATOM 3276 O O . THR A 1 401 ? -6.850 4.791 32.821 1.00 95.81 401 THR A O 1
ATOM 3279 N N . VAL A 1 402 ? -6.686 6.455 31.311 1.00 97.62 402 VAL A N 1
ATOM 3280 C CA . VAL A 1 402 ? -5.778 5.775 30.384 1.00 97.62 402 VAL A CA 1
ATOM 3281 C C . VAL A 1 402 ? -4.676 6.746 29.996 1.00 97.62 402 VAL A C 1
ATOM 3283 O O . VAL A 1 402 ? -4.947 7.904 29.668 1.00 97.62 402 VAL A O 1
ATOM 3286 N N . LYS A 1 403 ? -3.431 6.278 30.014 1.00 97.75 403 LYS A N 1
ATOM 3287 C CA . LYS A 1 403 ? -2.266 7.044 29.576 1.00 97.75 403 LYS A CA 1
ATOM 3288 C C . LYS A 1 403 ? -1.564 6.315 28.440 1.00 97.75 403 LYS A C 1
ATOM 3290 O O . LYS A 1 403 ? -1.176 5.163 28.590 1.00 97.75 403 LYS A O 1
ATOM 3295 N N . VAL A 1 404 ? -1.345 7.003 27.324 1.00 97.38 404 VAL A N 1
ATOM 3296 C CA . VAL A 1 404 ? -0.532 6.477 26.220 1.00 97.38 404 VAL A CA 1
ATOM 3297 C C . VAL A 1 404 ? 0.947 6.627 26.570 1.00 97.38 404 VAL A C 1
ATOM 3299 O O . VAL A 1 404 ? 1.408 7.725 26.884 1.00 97.38 404 VAL A O 1
ATOM 3302 N N . LEU A 1 405 ? 1.681 5.517 26.555 1.00 96.69 405 LEU A N 1
ATOM 3303 C CA . LEU A 1 405 ? 3.104 5.447 26.892 1.00 96.69 405 LEU A CA 1
ATOM 3304 C C . LEU A 1 405 ? 3.995 5.464 25.647 1.00 96.69 405 LEU A C 1
ATOM 3306 O O . LEU A 1 405 ? 5.031 6.123 25.646 1.00 96.69 405 LEU A O 1
ATOM 3310 N N . ASN A 1 406 ? 3.604 4.730 24.604 1.00 95.44 406 ASN A N 1
ATOM 3311 C CA . ASN A 1 406 ? 4.316 4.662 23.328 1.00 95.44 406 ASN A CA 1
ATOM 3312 C C . ASN A 1 406 ? 3.339 4.340 22.196 1.00 95.44 406 ASN A C 1
ATOM 3314 O O . ASN A 1 406 ? 2.300 3.727 22.439 1.00 95.44 406 ASN A O 1
ATOM 3318 N N . VAL A 1 407 ? 3.706 4.692 20.969 1.00 95.94 407 VAL A N 1
ATOM 3319 C CA . VAL A 1 407 ? 2.994 4.300 19.752 1.00 95.94 407 VAL A CA 1
ATOM 3320 C C . VAL A 1 407 ? 3.981 3.812 18.702 1.00 95.94 407 VAL A C 1
ATOM 3322 O O . VAL A 1 407 ? 5.130 4.250 18.695 1.00 95.94 407 VAL A O 1
ATOM 3325 N N . GLU A 1 408 ? 3.531 2.929 17.819 1.00 91.88 408 GLU A N 1
ATOM 3326 C CA . GLU A 1 408 ? 4.244 2.596 16.588 1.00 91.88 408 GLU A CA 1
ATOM 3327 C C . GLU A 1 408 ? 3.267 2.506 15.403 1.00 91.88 408 GLU A C 1
ATOM 3329 O O . GLU A 1 408 ? 2.197 1.900 15.549 1.00 91.88 408 GLU A O 1
ATOM 3334 N N . PRO A 1 409 ? 3.623 3.072 14.235 1.00 93.44 409 PRO A N 1
ATOM 3335 C CA . PRO A 1 409 ? 4.848 3.843 13.992 1.00 93.44 409 PRO A CA 1
ATOM 3336 C C . PRO A 1 409 ? 4.867 5.172 14.773 1.00 93.44 409 PRO A C 1
ATOM 3338 O O . PRO A 1 409 ? 3.821 5.763 15.042 1.00 93.44 409 PRO A O 1
ATOM 3341 N N . LYS A 1 410 ? 6.061 5.632 15.170 1.00 91.12 410 LYS A N 1
ATOM 3342 C CA . LYS A 1 410 ? 6.236 6.926 15.865 1.00 91.12 410 LYS A CA 1
ATOM 3343 C C . LYS A 1 410 ? 5.985 8.135 14.976 1.00 91.12 410 LYS A C 1
ATOM 3345 O O . LYS A 1 410 ? 5.564 9.178 15.467 1.00 91.12 410 LYS A O 1
ATOM 3350 N N . GLU A 1 411 ? 6.278 7.986 13.693 1.00 90.81 411 GLU A N 1
ATOM 3351 C CA . GLU A 1 411 ? 6.087 9.013 12.680 1.00 90.81 411 GLU A CA 1
ATOM 3352 C C . GLU A 1 411 ? 4.990 8.556 11.727 1.00 90.81 411 GLU A C 1
ATOM 3354 O O . GLU A 1 411 ? 4.981 7.420 11.253 1.00 90.81 411 GLU A O 1
ATOM 3359 N N . PHE A 1 412 ? 4.040 9.446 11.484 1.00 92.94 412 PHE A N 1
ATOM 3360 C CA . PHE A 1 412 ? 2.936 9.250 10.561 1.00 92.94 412 PHE A CA 1
ATOM 3361 C C . PHE A 1 412 ? 2.492 10.622 10.041 1.00 92.94 412 PHE A C 1
ATOM 3363 O O . PHE A 1 412 ? 2.732 11.629 10.718 1.00 92.94 412 PHE A O 1
ATOM 3370 N N . PRO A 1 413 ? 1.893 10.692 8.842 1.00 92.38 413 PRO A N 1
ATOM 3371 C CA . PRO A 1 413 ? 1.585 11.969 8.214 1.00 92.38 413 PRO A CA 1
ATOM 3372 C C . PRO A 1 413 ? 0.530 12.753 9.000 1.00 92.38 413 PRO A C 1
ATOM 3374 O O . PRO A 1 413 ? -0.305 12.183 9.708 1.00 92.38 413 PRO A O 1
ATOM 3377 N N . GLU A 1 414 ? 0.539 14.077 8.840 1.00 95.31 414 GLU A N 1
ATOM 3378 C CA . GLU A 1 414 ? -0.592 14.899 9.264 1.00 95.31 414 GLU A CA 1
ATOM 3379 C C . GLU A 1 414 ? -1.832 14.560 8.428 1.00 95.31 414 GLU A C 1
ATOM 3381 O O . GLU A 1 414 ? -1.736 14.158 7.268 1.00 95.31 414 GLU A O 1
ATOM 3386 N N . PHE A 1 415 ? -3.021 14.734 9.000 1.00 95.62 415 PHE A N 1
ATOM 3387 C CA . PHE A 1 415 ? -4.271 14.413 8.319 1.00 95.62 415 PHE A CA 1
ATOM 3388 C C . PHE A 1 415 ? -5.425 15.292 8.803 1.00 95.62 415 PHE A C 1
ATOM 3390 O O . PHE A 1 415 ? -5.376 15.892 9.878 1.00 95.62 415 PHE A O 1
ATOM 3397 N N . ASN A 1 416 ? -6.493 15.342 8.009 1.00 95.19 416 ASN A N 1
ATOM 3398 C CA . ASN A 1 416 ? -7.707 16.095 8.299 1.00 95.19 416 ASN A CA 1
ATOM 3399 C C . ASN A 1 416 ? -8.953 15.220 8.125 1.00 95.19 416 ASN A C 1
ATOM 3401 O O . ASN A 1 416 ? -9.170 14.634 7.069 1.00 95.19 416 ASN A O 1
ATOM 3405 N N . HIS A 1 417 ? -9.833 15.186 9.127 1.00 95.19 417 HIS A N 1
ATOM 3406 C CA . HIS A 1 417 ? -11.143 14.538 8.993 1.00 95.19 417 HIS A CA 1
ATOM 3407 C C . HIS A 1 417 ? -12.124 15.447 8.246 1.00 95.19 417 HIS A C 1
ATOM 3409 O O . HIS A 1 417 ? -12.633 16.412 8.829 1.00 95.19 417 HIS A O 1
ATOM 3415 N N . VAL A 1 418 ? -12.416 15.114 6.989 1.00 94.06 418 VAL A N 1
ATOM 3416 C CA . VAL A 1 418 ? -13.255 15.915 6.085 1.00 94.06 418 VAL A CA 1
ATOM 3417 C C . VAL A 1 418 ? -14.711 15.441 6.122 1.00 94.06 418 VAL A C 1
ATOM 3419 O O . VAL A 1 418 ? -15.610 16.230 6.414 1.00 94.06 418 VAL A O 1
ATOM 3422 N N . TYR A 1 419 ? -14.960 14.144 5.920 1.00 89.31 419 TYR A N 1
ATOM 3423 C CA . TYR A 1 419 ? -16.311 13.580 5.765 1.00 89.31 419 TYR A CA 1
ATOM 3424 C C . TYR A 1 419 ? -16.751 12.760 6.985 1.00 89.31 419 TYR A C 1
ATOM 3426 O O . TYR A 1 419 ? -17.044 11.567 6.907 1.00 89.31 419 TYR A O 1
ATOM 3434 N N . ARG A 1 420 ? -16.820 13.410 8.152 1.00 83.81 420 ARG A N 1
ATOM 3435 C CA . ARG A 1 420 ? -17.101 12.751 9.448 1.00 83.81 420 ARG A CA 1
ATOM 3436 C C . ARG A 1 420 ? -18.456 12.042 9.530 1.00 83.81 420 ARG A C 1
ATOM 3438 O O . ARG A 1 420 ? -18.590 11.074 10.270 1.00 83.81 420 ARG A O 1
ATOM 3445 N N . SER A 1 421 ? -19.453 12.527 8.799 1.00 78.00 421 SER A N 1
ATOM 3446 C CA . SER A 1 421 ? -20.788 11.931 8.723 1.00 78.00 421 SER A CA 1
ATOM 3447 C C . SER A 1 421 ? -20.966 11.178 7.413 1.00 78.00 421 SER A C 1
ATOM 3449 O O . SER A 1 421 ? -20.478 11.630 6.377 1.00 78.00 421 SER A O 1
ATOM 3451 N N . GLN A 1 422 ? -21.728 10.087 7.442 1.00 68.25 422 GLN A N 1
ATOM 3452 C CA . GLN A 1 422 ? -22.260 9.518 6.210 1.00 68.25 422 GLN A CA 1
ATOM 3453 C C . GLN A 1 422 ? -23.317 10.452 5.621 1.00 68.25 422 GLN A C 1
ATOM 3455 O O . GLN A 1 422 ? -24.148 11.010 6.342 1.00 68.25 422 GLN A O 1
ATOM 3460 N N . VAL A 1 423 ? -23.257 10.640 4.306 1.00 59.75 423 VAL A N 1
ATOM 3461 C CA . VAL A 1 423 ? -24.312 11.305 3.544 1.00 59.75 423 VAL A CA 1
ATOM 3462 C C . VAL A 1 423 ? -25.338 10.222 3.211 1.00 59.75 423 VAL A C 1
ATOM 3464 O O . VAL A 1 423 ? -25.007 9.295 2.479 1.00 59.75 423 VAL A O 1
ATOM 3467 N N . PHE A 1 424 ? -26.526 10.289 3.811 1.00 54.53 424 PHE A N 1
ATOM 3468 C CA . PHE A 1 424 ? -27.607 9.321 3.582 1.00 54.53 424 PHE A CA 1
ATOM 3469 C C . PHE A 1 424 ? -28.456 9.679 2.362 1.00 54.53 424 PHE A C 1
ATOM 3471 O O . PHE A 1 424 ? -28.731 10.890 2.175 1.00 54.53 424 PHE A O 1
#

Foldseek 3Di:
DDDDDDDDDDDDDDDDDDDDDPDPVVPVVPPPDPFWDKFKFFFDQPAFLLNVLVRVCVRLVDDPVQSVVLLVLLLVLLCVVCVVVVLVLLCVVVVDDPQLSVLCVVCVVVCSDPPLPLCGRVFDGGMDIDTSPQGSNNVSVSRNVVLVVVPVPVSVVCPVRCDPVSSVSSSCQSVWNAWFFWAKFKDAWAPWFWDQDPLWIKTFTKIKIATQTSWWFKKFFDPVCPPPPDFDKTFIWGWIAIPVRDTDTHTQFIWGQDPLVRFTWTFQFKKKKKFADDPPPPPDPDDDDDDDDPDDDDPPRDIDMDGDTDQAFFFKAFPDPVCPVWDGDAQARHNGMHIHGNRGMDMDHSPDPPNIDTCSVPAFHKIKIKMFGCPVVRGDHPDRPNRMKIWIWGDDPVVRGIDTDDIPPPDDTDMDGDNNDRDD

Secondary structure (DSSP, 8-state):
-----------------------GGGGGGTTSS-SPPEEEEEEPTT--HHHHHHHHHHHHT--HHHHHHHHHHHHHHHHHHHHHHHHHHHHHHTT--HHHHHHHHHTGGGGGSTTT---TT-S--EEEEEETT--HHHHHHHHHHHHHHH-SSHHHHHHHHS-HHHHHHHHHHHHT--EE---EEEPPPEEEEEEEETTEEEEEEEEEEEE-SSS-EEEEE-GGGTT--S---EEEEEEEEETTS-EEEEEEEEEEEETTTTEEEEEEEEEEEEEE-----TT-------------------EEEEEEEE-----EEE--GGGTT------S--SSEEEE-BTEEEEE-TTSTT-EEE-TTSPSEEEEEEEEESTT--S--S-STT-EEEEEEEEETTTTEEEEEEEESS----EEE---S---

Radius of gyration: 30.12 Å; chains: 1; bounding box: 115×42×74 Å

pLDDT: mean 83.52, std 19.83, range [27.12, 98.44]

Sequence (424 aa):
MPWKSLTIVMFISILVSGYFYFSPFVFLNRVESGEPQALFVDLKDGYNHKALSYAIGEEFGWGMDDEKLFQEAIRGITWDAYNQDILEYLTQELEWGELEREAFLIHGTQFIIPPIEILGDFFVPGLYEFSSDDTPAFVAEKIVSRIDERYSNKNKFFDRVISKKERTIIEAFVRGEVELLPDLIPLPPQDITLKQEGGRDFLLFSTTYYNVGEGPLELVADPGTAGIKEDIDRVVLQRIYKTDDSYRDTPVGIFLWHEEHLHYHYSDFVTYVLSQTQEENISARNQHDHVHDDSHPHVFSGKQEQKTTFCIRDVTQINDEAFKDSEARYLICGKERQGVSVGWGDTYFFTYVDQNLDITDLASGVYTLSFNVNPENILNEITRNNNKSFATIEIDKETGTVKVLNVEPKEFPEFNHVYRSQVF